Protein AF-0000000075098067 (afdb_homodimer)

Radius of gyration: 30.66 Å; Cα contacts (8 Å, |Δi|>4): 1032; chains: 2; bounding box: 46×87×62 Å

Structure (mmCIF, N/CA/C/O backbone):
data_AF-0000000075098067-model_v1
#
loop_
_entity.id
_entity.type
_entity.pdbx_description
1 polymer 'Uncharacterized protein LOC111356750'
#
loop_
_atom_site.group_PDB
_atom_site.id
_atom_site.type_symbol
_atom_site.label_atom_id
_atom_site.label_alt_id
_atom_site.label_comp_id
_atom_site.label_asym_id
_atom_site.label_entity_id
_atom_site.label_seq_id
_atom_site.pdbx_PDB_ins_code
_atom_site.Cartn_x
_atom_site.Cartn_y
_atom_site.Cartn_z
_atom_site.occupancy
_atom_site.B_iso_or_equiv
_atom_site.auth_seq_id
_atom_site.auth_comp_id
_atom_site.auth_asym_id
_atom_site.auth_atom_id
_atom_site.pdbx_PDB_model_num
ATOM 1 N N . MET A 1 1 ? 20.672 5.863 11.844 1 43.88 1 MET A N 1
ATOM 2 C CA . MET A 1 1 ? 19.891 5.105 10.867 1 43.88 1 MET A CA 1
ATOM 3 C C . MET A 1 1 ? 19.172 3.941 11.539 1 43.88 1 MET A C 1
ATOM 5 O O . MET A 1 1 ? 18.016 3.654 11.211 1 43.88 1 MET A O 1
ATOM 9 N N . SER A 1 2 ? 19.844 3.439 12.727 1 62 2 SER A N 1
ATOM 10 C CA . SER A 1 2 ? 19.422 2.24 13.445 1 62 2 SER A CA 1
ATOM 11 C C . SER A 1 2 ? 18.234 2.531 14.359 1 62 2 SER A C 1
ATOM 13 O O . SER A 1 2 ? 17.281 1.765 14.398 1 62 2 SER A O 1
ATOM 15 N N . GLU A 1 3 ? 18.297 3.814 14.914 1 66.5 3 GLU A N 1
ATOM 16 C CA . GLU A 1 3 ? 17.25 4.094 15.891 1 66.5 3 GLU A CA 1
ATOM 17 C C . GLU A 1 3 ? 15.914 4.371 15.203 1 66.5 3 GLU A C 1
ATOM 19 O O . GLU A 1 3 ? 14.875 3.869 15.641 1 66.5 3 GLU A O 1
ATOM 24 N N . GLU A 1 4 ? 16.016 5.086 14.094 1 70.69 4 GLU A N 1
ATOM 25 C CA . GLU A 1 4 ? 14.812 5.414 13.336 1 70.69 4 GLU A CA 1
ATOM 26 C C . GLU A 1 4 ? 14.164 4.16 12.758 1 70.69 4 GLU A C 1
ATOM 28 O O . GLU A 1 4 ? 12.938 4.055 12.711 1 70.69 4 GLU A O 1
ATOM 33 N N . ASN A 1 5 ? 15.062 3.328 12.578 1 79.56 5 ASN A N 1
ATOM 34 C CA . ASN A 1 5 ? 14.562 2.09 11.984 1 79.56 5 ASN A CA 1
ATOM 35 C C . ASN A 1 5 ? 13.766 1.27 13 1 79.56 5 ASN A C 1
ATOM 37 O O . ASN A 1 5 ? 12.68 0.771 12.688 1 79.56 5 ASN A O 1
ATOM 41 N N . VAL A 1 6 ? 14.266 1.31 14.234 1 88 6 VAL A N 1
ATOM 42 C CA . VAL A 1 6 ? 13.617 0.517 15.266 1 88 6 VAL A CA 1
ATOM 43 C C . VAL A 1 6 ? 12.266 1.142 15.625 1 88 6 VAL A C 1
ATOM 45 O O . VAL A 1 6 ? 11.281 0.431 15.82 1 88 6 VAL A O 1
ATOM 48 N N . VAL A 1 7 ? 12.25 2.504 15.68 1 89.44 7 VAL A N 1
ATOM 49 C CA . VAL A 1 7 ? 11.023 3.217 16.031 1 89.44 7 VAL A CA 1
ATOM 50 C C . VAL A 1 7 ? 9.953 2.957 14.977 1 89.44 7 VAL A C 1
ATOM 52 O O . VAL A 1 7 ? 8.797 2.705 15.305 1 89.44 7 VAL A O 1
ATOM 55 N N . ASN A 1 8 ? 10.391 2.93 13.805 1 88.56 8 ASN A N 1
ATOM 56 C CA . ASN A 1 8 ? 9.461 2.678 12.711 1 88.56 8 ASN A CA 1
ATOM 57 C C . ASN A 1 8 ? 8.914 1.252 12.75 1 88.56 8 ASN A C 1
ATOM 59 O O . ASN A 1 8 ? 7.73 1.027 12.516 1 88.56 8 ASN A O 1
ATOM 63 N N . VAL A 1 9 ? 9.789 0.306 13.016 1 91.62 9 VAL A N 1
ATOM 64 C CA . VAL A 1 9 ? 9.359 -1.087 13.109 1 91.62 9 VAL A CA 1
ATOM 65 C C . VAL A 1 9 ? 8.375 -1.249 14.266 1 91.62 9 VAL A C 1
ATOM 67 O O . VAL A 1 9 ? 7.344 -1.907 14.117 1 91.62 9 VAL A O 1
ATOM 70 N N . LYS A 1 10 ? 8.68 -0.577 15.414 1 91.88 10 LYS A N 1
ATOM 71 C CA . LYS A 1 10 ? 7.789 -0.642 16.578 1 91.88 10 LYS A CA 1
ATOM 72 C C . LYS A 1 10 ? 6.422 -0.047 16.25 1 91.88 10 LYS A C 1
ATOM 74 O O . LYS A 1 10 ? 5.391 -0.603 16.641 1 91.88 10 LYS A O 1
ATOM 79 N N . HIS A 1 11 ? 6.453 1.048 15.531 1 92.69 11 HIS A N 1
ATOM 80 C CA . HIS A 1 11 ? 5.191 1.679 15.148 1 92.69 11 HIS A CA 1
ATOM 81 C C . HIS A 1 11 ? 4.348 0.745 14.289 1 92.69 11 HIS A C 1
ATOM 83 O O . HIS A 1 11 ? 3.146 0.594 14.523 1 92.69 11 HIS A O 1
ATOM 89 N N . ARG A 1 12 ? 4.953 0.107 13.305 1 91.25 12 ARG A N 1
ATOM 90 C CA . ARG A 1 12 ? 4.234 -0.803 12.422 1 91.25 12 ARG A CA 1
ATOM 91 C C . ARG A 1 12 ? 3.695 -2.004 13.188 1 91.25 12 ARG A C 1
ATOM 93 O O . ARG A 1 12 ? 2.596 -2.486 12.906 1 91.25 12 ARG A O 1
ATOM 100 N N . MET A 1 13 ? 4.457 -2.465 14.156 1 92.69 13 MET A N 1
ATOM 101 C CA . MET A 1 13 ? 4 -3.566 15 1 92.69 13 MET A CA 1
ATOM 102 C C . MET A 1 13 ? 2.799 -3.148 15.844 1 92.69 13 MET A C 1
ATOM 104 O O . MET A 1 13 ? 1.838 -3.906 15.984 1 92.69 13 MET A O 1
ATOM 108 N N . LEU A 1 14 ? 2.857 -1.912 16.391 1 93.94 14 LEU A N 1
ATOM 109 C CA . LEU A 1 14 ? 1.744 -1.411 17.188 1 93.94 14 LEU A CA 1
ATOM 110 C C . LEU A 1 14 ? 0.468 -1.334 16.359 1 93.94 14 LEU A C 1
ATOM 112 O O . LEU A 1 14 ? -0.61 -1.697 16.844 1 93.94 14 LEU A O 1
ATOM 116 N N . GLN A 1 15 ? 0.653 -0.886 15.133 1 92 15 GLN A N 1
ATOM 117 C CA . GLN A 1 15 ? -0.496 -0.809 14.242 1 92 15 GLN A CA 1
ATOM 118 C C . GLN A 1 15 ? -1.101 -2.189 14 1 92 15 GLN A C 1
ATOM 120 O O . GLN A 1 15 ? -2.324 -2.346 14 1 92 15 GLN A O 1
ATOM 125 N N . LEU A 1 16 ? -0.257 -3.172 13.781 1 90.62 16 LEU A N 1
ATOM 126 C CA . LEU A 1 16 ? -0.707 -4.539 13.547 1 90.62 16 LEU A CA 1
ATOM 127 C C . LEU A 1 16 ? -1.442 -5.086 14.766 1 90.62 16 LEU A C 1
ATOM 129 O O . LEU A 1 16 ? -2.455 -5.777 14.625 1 90.62 16 LEU A O 1
ATOM 133 N N . LEU A 1 17 ? -0.981 -4.742 15.961 1 92.56 17 LEU A N 1
ATOM 134 C CA . LEU A 1 17 ? -1.473 -5.332 17.203 1 92.56 17 LEU A CA 1
ATOM 135 C C . LEU A 1 17 ? -2.695 -4.574 17.719 1 92.56 17 LEU A C 1
ATOM 137 O O . LEU A 1 17 ? -3.418 -5.07 18.578 1 92.56 17 LEU A O 1
ATOM 141 N N . SER A 1 18 ? -2.893 -3.369 17.219 1 91.31 18 SER A N 1
ATOM 142 C CA . SER A 1 18 ? -3.949 -2.496 17.719 1 91.31 18 SER A CA 1
ATOM 143 C C . SER A 1 18 ? -5.32 -3.141 17.562 1 91.31 18 SER A C 1
ATOM 145 O O . SER A 1 18 ? -6.242 -2.85 18.328 1 91.31 18 SER A O 1
ATOM 147 N N . ASP A 1 19 ? -5.488 -4.027 16.609 1 87.81 19 ASP A N 1
ATOM 148 C CA . ASP A 1 19 ? -6.793 -4.625 16.328 1 87.81 19 ASP A CA 1
ATOM 149 C C . ASP A 1 19 ? -6.832 -6.086 16.781 1 87.81 19 ASP A C 1
ATOM 151 O O . ASP A 1 19 ? -7.773 -6.812 16.453 1 87.81 19 ASP A O 1
ATOM 155 N N . VAL A 1 20 ? -5.875 -6.523 17.453 1 91.31 20 VAL A N 1
ATOM 156 C CA . VAL A 1 20 ? -5.797 -7.906 17.922 1 91.31 20 VAL A CA 1
ATOM 157 C C . VAL A 1 20 ? -6.449 -8.039 19.297 1 91.31 20 VAL A C 1
ATOM 159 O O . VAL A 1 20 ? -6.238 -7.195 20.172 1 91.31 20 VAL A O 1
ATOM 162 N N . ASP A 1 21 ? -7.316 -8.969 19.453 1 92 21 ASP A N 1
ATOM 163 C CA . ASP A 1 21 ? -7.969 -9.156 20.75 1 92 21 ASP A CA 1
ATOM 164 C C . ASP A 1 21 ? -6.988 -9.703 21.781 1 92 21 ASP A C 1
ATOM 166 O O . ASP A 1 21 ? -5.867 -10.086 21.438 1 92 21 ASP A O 1
ATOM 170 N N . GLU A 1 22 ? -7.402 -9.688 23.062 1 91.56 22 GLU A N 1
ATOM 171 C CA . GLU A 1 22 ? -6.52 -10 24.172 1 91.56 22 GLU A CA 1
ATOM 172 C C . GLU A 1 22 ? -6.035 -11.445 24.109 1 91.56 22 GLU A C 1
ATOM 174 O O . GLU A 1 22 ? -4.875 -11.734 24.406 1 91.56 22 GLU A O 1
ATOM 179 N N . ALA A 1 23 ? -6.891 -12.383 23.672 1 91.94 23 ALA A N 1
ATOM 180 C CA . ALA A 1 23 ? -6.504 -13.789 23.594 1 91.94 23 ALA A CA 1
ATOM 181 C C . ALA A 1 23 ? -5.41 -14 22.547 1 91.94 23 ALA A C 1
ATOM 183 O O . ALA A 1 23 ? -4.414 -14.68 22.812 1 91.94 23 ALA A O 1
ATOM 184 N N . ASP A 1 24 ? -5.629 -13.398 21.406 1 92 24 ASP A N 1
ATOM 185 C CA . ASP A 1 24 ? -4.648 -13.492 20.328 1 92 24 ASP A CA 1
ATOM 186 C C . ASP A 1 24 ? -3.35 -12.781 20.703 1 92 24 ASP A C 1
ATOM 188 O O . ASP A 1 24 ? -2.262 -13.219 20.344 1 92 24 ASP A O 1
ATOM 192 N N . MET A 1 25 ? -3.48 -11.695 21.484 1 91.94 25 MET A N 1
ATOM 193 C CA . MET A 1 25 ? -2.312 -10.945 21.938 1 91.94 25 MET A CA 1
ATOM 194 C C . MET A 1 25 ? -1.428 -11.805 22.828 1 91.94 25 MET A C 1
ATOM 196 O O . MET A 1 25 ? -0.201 -11.766 22.719 1 91.94 25 MET A O 1
ATOM 200 N N . GLU A 1 26 ? -2.039 -12.516 23.688 1 92.31 26 GLU A N 1
ATOM 201 C CA . GLU A 1 26 ? -1.295 -13.398 24.578 1 92.31 26 GLU A CA 1
ATOM 202 C C . GLU A 1 26 ? -0.541 -14.469 23.797 1 92.31 26 GLU A C 1
ATOM 204 O O . GLU A 1 26 ? 0.597 -14.805 24.125 1 92.31 26 GLU A O 1
ATOM 209 N N . THR A 1 27 ? -1.225 -14.969 22.781 1 92.88 27 THR A N 1
ATOM 210 C CA . THR A 1 27 ? -0.6 -15.984 21.938 1 92.88 27 THR A CA 1
ATOM 211 C C . THR A 1 27 ? 0.637 -15.414 21.25 1 92.88 27 THR A C 1
ATOM 213 O O . THR A 1 27 ? 1.677 -16.078 21.188 1 92.88 27 THR A O 1
ATOM 216 N N . ILE A 1 28 ? 0.547 -14.18 20.75 1 92.62 28 ILE A N 1
ATOM 217 C CA . ILE A 1 28 ? 1.642 -13.523 20.047 1 92.62 28 ILE A CA 1
ATOM 218 C C . ILE A 1 28 ? 2.77 -13.211 21.031 1 92.62 28 ILE A C 1
ATOM 220 O O . ILE A 1 28 ? 3.947 -13.391 20.703 1 92.62 28 ILE A O 1
ATOM 224 N N . GLU A 1 29 ? 2.416 -12.789 22.234 1 92.62 29 GLU A N 1
ATOM 225 C CA . GLU A 1 29 ? 3.41 -12.516 23.266 1 92.62 29 GLU A CA 1
ATOM 226 C C . GLU A 1 29 ? 4.223 -13.766 23.609 1 92.62 29 GLU A C 1
ATOM 228 O O . GLU A 1 29 ? 5.449 -13.703 23.719 1 92.62 29 GLU A O 1
ATOM 233 N N . GLN A 1 30 ? 3.518 -14.836 23.75 1 93.75 30 GLN A N 1
ATOM 234 C CA . GLN A 1 30 ? 4.191 -16.094 24.062 1 93.75 30 GLN A CA 1
ATOM 235 C C . GLN A 1 30 ? 5.098 -16.531 22.922 1 93.75 30 GLN A C 1
ATOM 237 O O . GLN A 1 30 ? 6.211 -17.016 23.141 1 93.75 30 GLN A O 1
ATOM 242 N N . TRP A 1 31 ? 4.57 -16.344 21.688 1 94.44 31 TRP A N 1
ATOM 243 C CA . TRP A 1 31 ? 5.309 -16.688 20.484 1 94.44 31 TRP A CA 1
ATOM 244 C C . TRP A 1 31 ? 6.637 -15.938 20.422 1 94.44 31 TRP A C 1
ATOM 246 O O . TRP A 1 31 ? 7.656 -16.5 20.016 1 94.44 31 TRP A O 1
ATOM 256 N N . ILE A 1 32 ? 6.758 -14.688 20.938 1 93.62 32 ILE A N 1
ATOM 257 C CA . ILE A 1 32 ? 7.961 -13.859 20.906 1 93.62 32 ILE A CA 1
ATOM 258 C C . ILE A 1 32 ? 8.805 -14.141 22.141 1 93.62 32 ILE A C 1
ATOM 260 O O . ILE A 1 32 ? 10.023 -14.336 22.047 1 93.62 32 ILE A O 1
ATOM 264 N N . CYS A 1 33 ? 8.203 -14.242 23.312 1 93.12 33 CYS A N 1
ATOM 265 C CA . CYS A 1 33 ? 8.906 -14.367 24.594 1 93.12 33 CYS A CA 1
ATOM 266 C C . CYS A 1 33 ? 9.617 -15.719 24.688 1 93.12 33 CYS A C 1
ATOM 268 O O . CYS A 1 33 ? 10.695 -15.812 25.266 1 93.12 33 CYS A O 1
ATOM 270 N N . ASN A 1 34 ? 9.008 -16.734 24.062 1 92.81 34 ASN A N 1
ATOM 271 C CA . ASN A 1 34 ? 9.648 -18.047 24.078 1 92.81 34 ASN A CA 1
ATOM 272 C C . ASN A 1 34 ? 10.617 -18.219 22.922 1 92.81 34 ASN A C 1
ATOM 274 O O . ASN A 1 34 ? 11.164 -19.312 22.719 1 92.81 34 ASN A O 1
ATOM 278 N N . ARG A 1 35 ? 10.727 -17.234 22.078 1 90.62 35 ARG A N 1
ATOM 279 C CA . ARG A 1 35 ? 11.664 -17.141 20.953 1 90.62 35 ARG A CA 1
ATOM 280 C C . ARG A 1 35 ? 11.289 -18.125 19.844 1 90.62 35 ARG A C 1
ATOM 282 O O . ARG A 1 35 ? 12.125 -18.484 19.016 1 90.62 35 ARG A O 1
ATOM 289 N N . SER A 1 36 ? 10.086 -18.594 19.875 1 92 36 SER A N 1
ATOM 290 C CA . SER A 1 36 ? 9.578 -19.422 18.797 1 92 36 SER A CA 1
ATOM 291 C C . SER A 1 36 ? 9.602 -18.672 17.469 1 92 36 SER A C 1
ATOM 293 O O . SER A 1 36 ? 9.781 -19.266 16.406 1 92 36 SER A O 1
ATOM 295 N N . TYR A 1 37 ? 9.438 -17.312 17.531 1 93.69 37 TYR A N 1
ATOM 296 C CA . TYR A 1 37 ? 9.406 -16.484 16.328 1 93.69 37 TYR A CA 1
ATOM 297 C C . TYR A 1 37 ? 10.75 -16.547 15.594 1 93.69 37 TYR A C 1
ATOM 299 O O . TYR A 1 37 ? 10.805 -16.375 14.375 1 93.69 37 TYR A O 1
ATOM 307 N N . ARG A 1 38 ? 11.797 -16.797 16.359 1 94 38 ARG A N 1
ATOM 308 C CA . ARG A 1 38 ? 13.125 -16.859 15.75 1 94 38 ARG A CA 1
ATOM 309 C C . ARG A 1 38 ? 13.227 -18.031 14.797 1 94 38 ARG A C 1
ATOM 311 O O . ARG A 1 38 ? 13.844 -17.922 13.734 1 94 38 ARG A O 1
ATOM 318 N N . LYS A 1 39 ? 12.695 -19.172 15.227 1 94.12 39 LYS A N 1
ATOM 319 C CA . LYS A 1 39 ? 12.664 -20.344 14.352 1 94.12 39 LYS A CA 1
ATOM 320 C C . LYS A 1 39 ? 11.875 -20.047 13.078 1 94.12 39 LYS A C 1
ATOM 322 O O . LYS A 1 39 ? 12.305 -20.422 11.977 1 94.12 39 LYS A O 1
ATOM 327 N N . ASP A 1 40 ? 10.727 -19.438 13.281 1 94 40 ASP A N 1
ATOM 328 C CA . ASP A 1 40 ? 9.898 -19.078 12.133 1 94 40 ASP A CA 1
ATOM 329 C C . ASP A 1 40 ? 10.617 -18.094 11.211 1 94 40 ASP A C 1
ATOM 331 O O . ASP A 1 40 ? 10.484 -18.172 9.992 1 94 40 ASP A O 1
ATOM 335 N N . LEU A 1 41 ? 11.336 -17.188 11.812 1 94.56 41 LEU A N 1
ATOM 336 C CA . LEU A 1 41 ? 12.102 -16.219 11.039 1 94.56 41 LEU A CA 1
ATOM 337 C C . LEU A 1 41 ? 13.172 -16.906 10.203 1 94.56 41 LEU A C 1
ATOM 339 O O . LEU A 1 41 ? 13.406 -16.531 9.055 1 94.56 41 LEU A O 1
ATOM 343 N N . GLU A 1 42 ? 13.836 -17.891 10.766 1 94.38 42 GLU A N 1
ATOM 344 C CA . GLU A 1 42 ? 14.82 -18.672 10.031 1 94.38 42 GLU A CA 1
ATOM 345 C C . GLU A 1 42 ? 14.18 -19.406 8.859 1 94.38 42 GLU A C 1
ATOM 347 O O . GLU A 1 42 ? 14.758 -19.469 7.77 1 94.38 42 GLU A O 1
ATOM 352 N N . ARG A 1 43 ? 13.039 -19.953 9.141 1 93.75 43 ARG A N 1
ATOM 353 C CA . ARG A 1 43 ? 12.312 -20.641 8.086 1 93.75 43 ARG A CA 1
ATOM 354 C C . ARG A 1 43 ? 11.906 -19.688 6.973 1 93.75 43 ARG A C 1
ATOM 356 O O . ARG A 1 43 ? 11.953 -20.031 5.793 1 93.75 43 ARG A O 1
ATOM 363 N N . LEU A 1 44 ? 11.477 -18.531 7.324 1 94.56 44 LEU A N 1
ATOM 364 C CA . LEU A 1 44 ? 11.125 -17.516 6.34 1 94.56 44 LEU A CA 1
ATOM 365 C C . LEU A 1 44 ? 12.328 -17.125 5.496 1 94.56 44 LEU A C 1
ATOM 367 O O . LEU A 1 44 ? 12.219 -16.984 4.277 1 94.56 44 LEU A O 1
ATOM 371 N N . LYS A 1 45 ? 13.469 -16.922 6.102 1 92 45 LYS A N 1
ATOM 372 C CA . LYS A 1 45 ? 14.695 -16.594 5.383 1 92 45 LYS A CA 1
ATOM 373 C C . LYS A 1 45 ? 15.094 -17.719 4.426 1 92 45 LYS A C 1
ATOM 375 O O . LYS A 1 45 ? 15.555 -17.453 3.312 1 92 45 LYS A O 1
ATOM 380 N N . ALA A 1 46 ? 14.938 -18.969 4.863 1 92.5 46 ALA A N 1
ATOM 381 C CA . ALA A 1 46 ? 15.211 -20.109 4.004 1 92.5 46 ALA A CA 1
ATOM 382 C C . ALA A 1 46 ? 14.289 -20.109 2.787 1 92.5 46 ALA A C 1
ATOM 384 O O . ALA A 1 46 ? 14.734 -20.406 1.671 1 92.5 46 ALA A O 1
ATOM 385 N N . LEU A 1 47 ? 13.055 -19.828 3.049 1 93.5 47 LEU A N 1
ATOM 386 C CA . LEU A 1 47 ? 12.086 -19.75 1.96 1 93.5 47 LEU A CA 1
ATOM 387 C C . LEU A 1 47 ? 12.484 -18.672 0.962 1 93.5 47 LEU A C 1
ATOM 389 O O . LEU A 1 47 ? 12.406 -18.875 -0.251 1 93.5 47 LEU A O 1
ATOM 393 N N . LYS A 1 48 ? 12.836 -17.516 1.427 1 90.81 48 LYS A N 1
ATOM 394 C CA . LYS A 1 48 ? 13.273 -16.422 0.572 1 90.81 48 LYS A CA 1
ATOM 395 C C . LYS A 1 48 ? 14.508 -16.812 -0.236 1 90.81 48 LYS A C 1
ATOM 397 O O . LYS A 1 48 ? 14.633 -16.438 -1.401 1 90.81 48 LYS A O 1
ATOM 402 N N . SER A 1 49 ? 15.398 -17.531 0.422 1 91.81 49 SER A N 1
ATOM 403 C CA . SER A 1 49 ? 16.594 -18.016 -0.267 1 91.81 49 SER A CA 1
ATOM 404 C C . SER A 1 49 ? 16.234 -18.969 -1.403 1 91.81 49 SER A C 1
ATOM 406 O O . SER A 1 49 ? 16.844 -18.922 -2.475 1 91.81 49 SER A O 1
ATOM 408 N N . SER A 1 50 ? 15.328 -19.844 -1.158 1 92.25 50 SER A N 1
ATOM 409 C CA . SER A 1 50 ? 14.891 -20.781 -2.191 1 92.25 50 SER A CA 1
ATOM 410 C C . SER A 1 50 ? 14.25 -20.047 -3.363 1 92.25 50 SER A C 1
ATOM 412 O O . SER A 1 50 ? 14.328 -20.5 -4.508 1 92.25 50 SER A O 1
ATOM 414 N N . GLN A 1 51 ? 13.602 -18.953 -3.045 1 93.12 51 GLN A N 1
ATOM 415 C CA . GLN A 1 51 ? 13 -18.141 -4.09 1 93.12 51 GLN A CA 1
ATOM 416 C C . GLN A 1 51 ? 14.062 -17.547 -5.012 1 93.12 51 GLN A C 1
ATOM 418 O O . GLN A 1 51 ? 13.844 -17.406 -6.215 1 93.12 51 GLN A O 1
ATOM 423 N N . LYS A 1 52 ? 15.227 -17.234 -4.43 1 93.81 52 LYS A N 1
ATOM 424 C CA . LYS A 1 52 ? 16.312 -16.656 -5.211 1 93.81 52 LYS A CA 1
ATOM 425 C C . LYS A 1 52 ? 16.75 -17.578 -6.336 1 93.81 52 LYS A C 1
ATOM 427 O O . LYS A 1 52 ? 17.078 -17.125 -7.434 1 93.81 52 LYS A O 1
ATOM 432 N N . THR A 1 53 ? 16.719 -18.844 -6.07 1 94.25 53 THR A N 1
ATOM 433 C CA . THR A 1 53 ? 17.078 -19.828 -7.09 1 94.25 53 THR A CA 1
ATOM 434 C C . THR A 1 53 ? 16.094 -19.781 -8.25 1 94.25 53 THR A C 1
ATOM 436 O O . THR A 1 53 ? 16.5 -19.781 -9.414 1 94.25 53 THR A O 1
ATOM 439 N N . LEU A 1 54 ? 14.828 -19.719 -7.977 1 96.31 54 LEU A N 1
ATOM 440 C CA . LEU A 1 54 ? 13.805 -19.641 -9.008 1 96.31 54 LEU A CA 1
ATOM 441 C C . LEU A 1 54 ? 13.906 -18.328 -9.781 1 96.31 54 LEU A C 1
ATOM 443 O O . LEU A 1 54 ? 13.727 -18.312 -11.008 1 96.31 54 LEU A O 1
ATOM 447 N N . VAL A 1 55 ? 14.203 -17.297 -9.023 1 95.5 55 VAL A N 1
ATOM 448 C CA . VAL A 1 55 ? 14.352 -15.984 -9.648 1 95.5 55 VAL A CA 1
ATOM 449 C C . VAL A 1 55 ? 15.523 -16.016 -10.633 1 95.5 55 VAL A C 1
ATOM 451 O O . VAL A 1 55 ? 15.445 -15.414 -11.711 1 95.5 55 VAL A O 1
ATOM 454 N N . LYS A 1 56 ? 16.609 -16.688 -10.258 1 96.31 56 LYS A N 1
ATOM 455 C CA . LYS A 1 56 ? 17.734 -16.844 -11.156 1 96.31 56 LYS A CA 1
ATOM 456 C C . LYS A 1 56 ? 17.328 -17.547 -12.453 1 96.31 56 LYS A C 1
ATOM 458 O O . LYS A 1 56 ? 17.766 -17.156 -13.539 1 96.31 56 LYS A O 1
ATOM 463 N N . ILE A 1 57 ? 16.547 -18.516 -12.359 1 96.94 57 ILE A N 1
ATOM 464 C CA . ILE A 1 57 ? 16.047 -19.234 -13.523 1 96.94 57 ILE A CA 1
ATOM 465 C C . ILE A 1 57 ? 15.156 -18.312 -14.352 1 96.94 57 ILE A C 1
ATOM 467 O O . ILE A 1 57 ? 15.289 -18.25 -15.578 1 96.94 57 ILE A O 1
ATOM 471 N N . GLY A 1 58 ? 14.281 -17.594 -13.641 1 96.56 58 GLY A N 1
ATOM 472 C CA . GLY A 1 58 ? 13.461 -16.609 -14.336 1 96.56 58 GLY A CA 1
ATOM 473 C C . GLY A 1 58 ? 14.273 -15.602 -15.133 1 96.56 58 GLY A C 1
ATOM 474 O O . GLY A 1 58 ? 13.93 -15.281 -16.266 1 96.56 58 GLY A O 1
ATOM 475 N N . ASN A 1 59 ? 15.359 -15.156 -14.547 1 95.75 59 ASN A N 1
ATOM 476 C CA . ASN A 1 59 ? 16.234 -14.195 -15.219 1 95.75 59 ASN A CA 1
ATOM 477 C C . ASN A 1 59 ? 16.859 -14.797 -16.469 1 95.75 59 ASN A C 1
ATOM 479 O O . ASN A 1 59 ? 17.062 -14.094 -17.469 1 95.75 59 ASN A O 1
ATOM 483 N N . SER A 1 60 ? 17.188 -16.047 -16.406 1 97 60 SER A N 1
ATOM 484 C CA . SER A 1 60 ? 17.703 -16.734 -17.594 1 97 60 SER A CA 1
ATOM 485 C C . SER A 1 60 ? 16.656 -16.812 -18.703 1 97 60 SER A C 1
ATOM 487 O O . SER A 1 60 ? 16.984 -16.656 -19.875 1 97 60 SER A O 1
ATOM 489 N N . ILE A 1 61 ? 15.422 -17.031 -18.359 1 96.94 61 ILE A N 1
ATOM 490 C CA . ILE A 1 61 ? 14.328 -17.172 -19.312 1 96.94 61 ILE A CA 1
ATOM 491 C C . ILE A 1 61 ? 14.039 -15.82 -19.969 1 96.94 61 ILE A C 1
ATOM 493 O O . ILE A 1 61 ? 13.797 -15.75 -21.188 1 96.94 61 ILE A O 1
ATOM 497 N N . LYS A 1 62 ? 14.086 -14.766 -19.156 1 94.56 62 LYS A N 1
ATOM 498 C CA . LYS A 1 62 ? 13.812 -13.414 -19.656 1 94.56 62 LYS A CA 1
ATOM 499 C C . LYS A 1 62 ? 14.711 -13.07 -20.844 1 94.56 62 LYS A C 1
ATOM 501 O O . LYS A 1 62 ? 14.32 -12.289 -21.703 1 94.56 62 LYS A O 1
ATOM 506 N N . LYS A 1 63 ? 15.828 -13.734 -20.938 1 94.38 63 LYS A N 1
ATOM 507 C CA . LYS A 1 63 ? 16.812 -13.414 -21.969 1 94.38 63 LYS A CA 1
ATOM 508 C C . LYS A 1 63 ? 16.438 -14.07 -23.297 1 94.38 63 LYS A C 1
ATOM 510 O O . LYS A 1 63 ? 16.953 -13.688 -24.344 1 94.38 63 LYS A O 1
ATOM 515 N N . ILE A 1 64 ? 15.562 -15 -23.234 1 93.94 64 ILE A N 1
ATOM 516 C CA . ILE A 1 64 ? 15.406 -15.781 -24.453 1 93.94 64 ILE A CA 1
ATOM 517 C C . ILE A 1 64 ? 13.945 -15.781 -24.891 1 93.94 64 ILE A C 1
ATOM 519 O O . ILE A 1 64 ? 13.57 -16.469 -25.844 1 93.94 64 ILE A O 1
ATOM 523 N N . VAL A 1 65 ? 13.023 -15.188 -24.094 1 93.5 65 VAL A N 1
ATOM 524 C CA . VAL A 1 65 ? 11.617 -15.125 -24.484 1 93.5 65 VAL A CA 1
ATOM 525 C C . VAL A 1 65 ? 11.188 -13.664 -24.609 1 93.5 65 VAL A C 1
ATOM 527 O O . VAL A 1 65 ? 11.805 -12.773 -24.031 1 93.5 65 VAL A O 1
ATOM 530 N N . PRO A 1 66 ? 10.117 -13.398 -25.422 1 89.06 66 PRO A N 1
ATOM 531 C CA . PRO A 1 66 ? 9.586 -12.039 -25.469 1 89.06 66 PRO A CA 1
ATOM 532 C C . PRO A 1 66 ? 9.086 -11.547 -24.109 1 89.06 66 PRO A C 1
ATOM 534 O O . PRO A 1 66 ? 8.852 -12.359 -23.203 1 89.06 66 PRO A O 1
ATOM 537 N N . PHE A 1 67 ? 9.008 -10.312 -23.922 1 87.94 67 PHE A N 1
ATOM 538 C CA . PHE A 1 67 ? 8.594 -9.695 -22.656 1 87.94 67 PHE A CA 1
ATOM 539 C C . PHE A 1 67 ? 7.266 -10.281 -22.188 1 87.94 67 PHE A C 1
ATOM 541 O O . PHE A 1 67 ? 7.098 -10.578 -21.016 1 87.94 67 PHE A O 1
ATOM 548 N N . GLU A 1 68 ? 6.305 -10.453 -23.109 1 83.06 68 GLU A N 1
ATOM 549 C CA . GLU A 1 68 ? 4.969 -10.93 -22.766 1 83.06 68 GLU A CA 1
ATOM 550 C C . GLU A 1 68 ? 4.98 -12.414 -22.438 1 83.06 68 GLU A C 1
ATOM 552 O O . GLU A 1 68 ? 3.992 -12.953 -21.922 1 83.06 68 GLU A O 1
ATOM 557 N N . ALA A 1 69 ? 6.133 -13.008 -22.688 1 85.44 69 ALA A N 1
ATOM 558 C CA . ALA A 1 69 ? 6.297 -14.438 -22.469 1 85.44 69 ALA A CA 1
ATOM 559 C C . ALA A 1 69 ? 5.316 -15.25 -23.312 1 85.44 69 ALA A C 1
ATOM 561 O O . ALA A 1 69 ? 4.781 -16.266 -22.844 1 85.44 69 ALA A O 1
ATOM 562 N N . GLU A 1 70 ? 4.926 -14.688 -24.375 1 83.69 70 GLU A N 1
ATOM 563 C CA . GLU A 1 70 ? 4.121 -15.367 -25.375 1 83.69 70 GLU A CA 1
ATOM 564 C C . GLU A 1 70 ? 4.922 -15.594 -26.656 1 83.69 70 GLU A C 1
ATOM 566 O O . GLU A 1 70 ? 5.473 -14.648 -27.234 1 83.69 70 GLU A O 1
ATOM 571 N N . MET A 1 71 ? 4.941 -16.828 -26.953 1 87 71 MET A N 1
ATOM 572 C CA . MET A 1 71 ? 5.711 -17.172 -28.156 1 87 71 MET A CA 1
ATOM 573 C C . MET A 1 71 ? 4.961 -16.766 -29.422 1 87 71 MET A C 1
ATOM 575 O O . MET A 1 71 ? 3.729 -16.781 -29.453 1 87 71 MET A O 1
ATOM 579 N N . PRO A 1 72 ? 5.691 -16.469 -30.453 1 83.81 72 PRO A N 1
ATOM 580 C CA . PRO A 1 72 ? 5.059 -16.047 -31.703 1 83.81 72 PRO A CA 1
ATOM 581 C C . PRO A 1 72 ? 4.078 -17.094 -32.25 1 83.81 72 PRO A C 1
ATOM 583 O O . PRO A 1 72 ? 3.064 -16.734 -32.844 1 83.81 72 PRO A O 1
ATOM 586 N N . SER A 1 73 ? 4.348 -18.312 -31.906 1 86.25 73 SER A N 1
ATOM 587 C CA . SER A 1 73 ? 3.523 -19.375 -32.469 1 86.25 73 S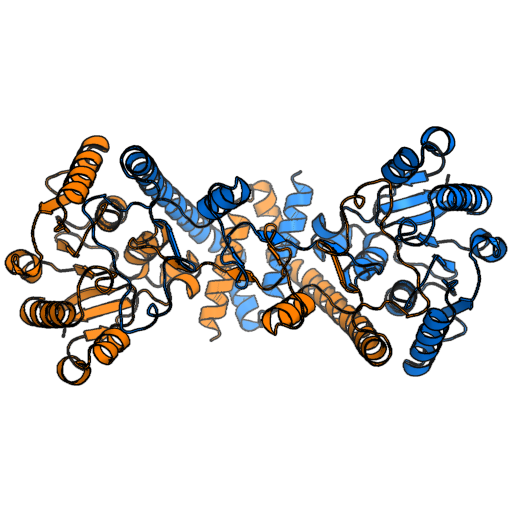ER A CA 1
ATOM 588 C C . SER A 1 73 ? 2.316 -19.656 -31.578 1 86.25 73 SER A C 1
ATOM 590 O O . SER A 1 73 ? 1.414 -20.406 -31.969 1 86.25 73 SER A O 1
ATOM 592 N N . GLU A 1 74 ? 2.336 -19.047 -30.406 1 84.19 74 GLU A N 1
ATOM 593 C CA . GLU A 1 74 ? 1.239 -19.297 -29.484 1 84.19 74 GLU A CA 1
ATOM 594 C C . GLU A 1 74 ? 0.003 -18.484 -29.844 1 84.19 74 GLU A C 1
ATOM 596 O O . GLU A 1 74 ? 0.115 -17.328 -30.266 1 84.19 74 GLU A O 1
ATOM 601 N N . ILE A 1 75 ? -1.102 -19.156 -29.781 1 79.56 75 ILE A N 1
ATOM 602 C CA . ILE A 1 75 ? -2.377 -18.469 -29.953 1 79.56 75 ILE A CA 1
ATOM 603 C C . ILE A 1 75 ? -3.127 -18.406 -28.625 1 79.56 75 ILE A C 1
ATOM 605 O O . ILE A 1 75 ? -3.602 -19.438 -28.141 1 79.56 75 ILE A O 1
ATOM 609 N N . ILE A 1 76 ? -3.133 -17.266 -28.016 1 81.81 76 ILE A N 1
ATOM 610 C CA . ILE A 1 76 ? -3.818 -17.078 -26.75 1 81.81 76 ILE A CA 1
ATOM 611 C C . ILE A 1 76 ? -5.062 -16.203 -26.969 1 81.81 76 ILE A C 1
ATOM 613 O O . ILE A 1 76 ? -4.98 -15.133 -27.562 1 81.81 76 ILE A O 1
ATOM 617 N N . LYS A 1 77 ? -6.211 -16.766 -26.578 1 80.56 77 LYS A N 1
ATOM 618 C CA . LYS A 1 77 ? -7.469 -16.031 -26.719 1 80.56 77 LYS A CA 1
ATOM 619 C C . LYS A 1 77 ? -8.211 -15.977 -25.375 1 80.56 7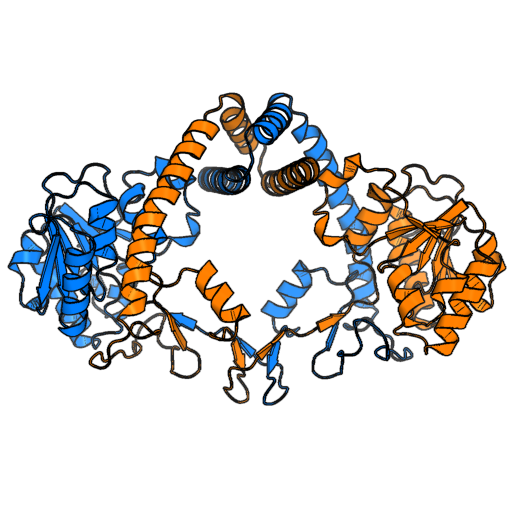7 LYS A C 1
ATOM 621 O O . LYS A 1 77 ? -8.219 -16.953 -24.625 1 80.56 77 LYS A O 1
ATOM 626 N N . PRO A 1 78 ? -8.781 -14.852 -25.094 1 77.81 78 PRO A N 1
ATOM 627 C CA . PRO A 1 78 ? -9.578 -14.797 -23.875 1 77.81 78 PRO A CA 1
ATOM 628 C C . PRO A 1 78 ? -10.734 -15.789 -23.875 1 77.81 78 PRO A C 1
ATOM 630 O O . PRO A 1 78 ? -11.336 -16.047 -24.922 1 77.81 78 PRO A O 1
ATOM 633 N N . PRO A 1 79 ? -10.938 -16.359 -22.734 1 77.56 79 PRO A N 1
ATOM 634 C CA . PRO A 1 79 ? -12.062 -17.297 -22.656 1 77.56 79 PRO A CA 1
ATOM 635 C C . PRO A 1 79 ? -13.414 -16.609 -22.891 1 77.56 79 PRO A C 1
ATOM 637 O O . PRO A 1 79 ? -13.547 -15.406 -22.656 1 77.56 79 PRO A O 1
ATOM 640 N N . THR A 1 80 ? -14.297 -17.359 -23.391 1 77.56 80 THR A N 1
ATOM 641 C CA . THR A 1 80 ? -15.625 -16.828 -23.672 1 77.56 80 THR A CA 1
ATOM 642 C C . THR A 1 80 ? -16.562 -17.094 -22.5 1 77.56 80 THR A C 1
ATOM 644 O O . THR A 1 80 ? -17.688 -16.594 -22.469 1 77.56 80 THR A O 1
ATOM 647 N N . VAL A 1 81 ? -16.047 -17.875 -21.578 1 74.12 81 VAL A N 1
ATOM 648 C CA . VAL A 1 81 ? -16.844 -18.156 -20.391 1 74.12 81 VAL A CA 1
ATOM 649 C C . VAL A 1 81 ? -16 -17.938 -19.141 1 74.12 81 VAL A C 1
ATOM 651 O O . VAL A 1 81 ? -14.766 -18.016 -19.188 1 74.12 81 VAL A O 1
ATOM 654 N N . GLY A 1 82 ? -16.734 -17.531 -18.109 1 71.5 82 GLY A N 1
ATOM 655 C CA . GLY A 1 82 ? -16.047 -17.453 -16.828 1 71.5 82 GLY A CA 1
ATOM 656 C C . GLY A 1 82 ? -15.664 -16.031 -16.438 1 71.5 82 GLY A C 1
ATOM 657 O O . GLY A 1 82 ? -16.281 -15.07 -16.906 1 71.5 82 GLY A O 1
ATOM 658 N N . ASN A 1 83 ? -14.578 -15.945 -15.516 1 67.88 83 ASN A N 1
ATOM 659 C CA . ASN A 1 83 ? -14.273 -14.688 -14.836 1 67.88 83 ASN A CA 1
ATOM 660 C C . ASN A 1 83 ? -13.391 -13.781 -15.695 1 67.88 83 ASN A C 1
ATOM 662 O O . ASN A 1 83 ? -13.172 -12.617 -15.352 1 67.88 83 ASN A O 1
ATOM 666 N N . GLN A 1 84 ? -12.93 -14.273 -16.875 1 71.69 84 GLN A N 1
ATOM 667 C CA . GLN A 1 84 ? -12.008 -13.461 -17.656 1 71.69 84 GLN A CA 1
ATOM 668 C C . GLN A 1 84 ? -12.578 -13.148 -19.047 1 71.69 84 GLN A C 1
ATOM 670 O O . GLN A 1 84 ? -11.828 -12.898 -19.984 1 71.69 84 GLN A O 1
ATOM 675 N N . VAL A 1 85 ? -13.852 -13.062 -19.109 1 74.19 85 VAL A N 1
ATOM 676 C CA . VAL A 1 85 ? -14.562 -12.797 -20.359 1 74.19 85 VAL A CA 1
ATOM 677 C C . VAL A 1 85 ? -14.414 -11.328 -20.734 1 74.19 85 VAL A C 1
ATOM 679 O O . VAL A 1 85 ? -14.492 -10.977 -21.922 1 74.19 85 VAL A O 1
ATOM 682 N N . ASP A 1 86 ? -14.172 -10.539 -19.781 1 78.75 86 ASP A N 1
ATOM 683 C CA . ASP A 1 86 ? -14.141 -9.094 -20 1 78.75 86 ASP A CA 1
ATOM 684 C C . ASP A 1 86 ? -12.766 -8.641 -20.469 1 78.75 86 ASP A C 1
ATOM 686 O O . ASP A 1 86 ? -12.57 -7.465 -20.797 1 78.75 86 ASP A O 1
ATOM 690 N N . CYS A 1 87 ? -11.875 -9.602 -20.562 1 82.25 87 CYS A N 1
ATOM 691 C CA . CYS A 1 87 ? -10.516 -9.258 -20.953 1 82.25 87 CYS A CA 1
ATOM 692 C C . CYS A 1 87 ? -10.43 -9.023 -22.453 1 82.25 87 CYS A C 1
ATOM 694 O O . CYS A 1 87 ? -11.047 -9.75 -23.234 1 82.25 87 CYS A O 1
ATOM 696 N N . ASN A 1 88 ? -9.875 -7.941 -22.875 1 83 88 ASN A N 1
ATOM 697 C CA . ASN A 1 88 ? -9.641 -7.621 -24.281 1 83 88 ASN A CA 1
ATOM 698 C C . ASN A 1 88 ? -8.305 -6.906 -24.469 1 83 88 ASN A C 1
ATOM 700 O O . ASN A 1 88 ? -7.539 -6.742 -23.516 1 83 88 ASN A O 1
ATOM 704 N N . GLU A 1 89 ? -7.988 -6.578 -25.688 1 82.31 89 GLU A N 1
ATOM 705 C CA . GLU A 1 89 ? -6.684 -6.02 -26.016 1 82.31 89 GLU A CA 1
ATOM 706 C C . GLU A 1 89 ? -6.48 -4.664 -25.344 1 82.31 89 GLU A C 1
ATOM 708 O O . GLU A 1 89 ? -5.348 -4.266 -25.062 1 82.31 89 GLU A O 1
ATOM 713 N N . ILE A 1 90 ? -7.527 -3.986 -25.031 1 85.88 90 ILE A N 1
ATOM 714 C CA . ILE A 1 90 ? -7.449 -2.629 -24.5 1 85.88 90 ILE A CA 1
ATOM 715 C C . ILE A 1 90 ? -7.234 -2.68 -23 1 85.88 90 ILE A C 1
ATOM 717 O O . ILE A 1 90 ? -6.371 -1.979 -22.453 1 85.88 90 ILE A O 1
ATOM 721 N N . ASN A 1 91 ? -7.891 -3.564 -22.328 1 88.81 91 ASN A N 1
ATOM 722 C CA . ASN A 1 91 ? -7.922 -3.502 -20.875 1 88.81 91 ASN A CA 1
ATOM 723 C C . ASN A 1 91 ? -7.039 -4.578 -20.25 1 88.81 91 ASN A C 1
ATOM 725 O O . ASN A 1 91 ? -7.039 -4.758 -19.031 1 88.81 91 ASN A O 1
ATOM 729 N N . THR A 1 92 ? -6.277 -5.297 -21.094 1 87.81 92 THR A N 1
ATOM 730 C CA . THR A 1 92 ? -5.539 -6.441 -20.562 1 87.81 92 THR A CA 1
ATOM 731 C C . THR A 1 92 ? -4.055 -6.32 -20.891 1 87.81 92 THR A C 1
ATOM 733 O O . THR A 1 92 ? -3.684 -5.848 -21.969 1 87.81 92 THR A O 1
ATOM 736 N N . CYS A 1 93 ? -3.256 -6.645 -19.953 1 88.12 93 CYS A N 1
ATOM 737 C CA . CYS A 1 93 ? -1.811 -6.742 -20.125 1 88.12 93 CYS A CA 1
ATOM 738 C C . CYS A 1 93 ? -1.302 -8.109 -19.688 1 88.12 93 CYS A C 1
ATOM 740 O O . CYS A 1 93 ? -1.628 -8.586 -18.594 1 88.12 93 CYS A O 1
ATOM 742 N N . HIS A 1 94 ? -0.588 -8.766 -20.531 1 86.81 94 HIS A N 1
ATOM 743 C CA . HIS A 1 94 ? -0.049 -10.086 -20.219 1 86.81 94 HIS A CA 1
ATOM 744 C C . HIS A 1 94 ? 1.371 -9.992 -19.672 1 86.81 94 HIS A C 1
ATOM 746 O O . HIS A 1 94 ? 2.264 -9.469 -20.344 1 86.81 94 HIS A O 1
ATOM 752 N N . VAL A 1 95 ? 1.574 -10.406 -18.469 1 90.88 95 VAL A N 1
ATOM 753 C CA . VAL A 1 95 ? 2.879 -10.438 -17.812 1 90.88 95 VAL A CA 1
ATOM 754 C C . VAL A 1 95 ? 3.059 -11.773 -17.078 1 90.88 95 VAL A C 1
ATOM 756 O O . VAL A 1 95 ? 2.223 -12.156 -16.266 1 90.88 95 VAL A O 1
ATOM 759 N N . ASP A 1 96 ? 4.117 -12.43 -17.406 1 92.69 96 ASP A N 1
ATOM 760 C CA . ASP A 1 96 ? 4.383 -13.719 -16.781 1 92.69 96 ASP A CA 1
ATOM 761 C C . ASP A 1 96 ? 4.824 -13.547 -15.328 1 92.69 96 ASP A C 1
ATOM 763 O O . ASP A 1 96 ? 5.887 -12.984 -15.062 1 92.69 96 ASP A O 1
ATOM 767 N N . GLU A 1 97 ? 4.098 -14.125 -14.477 1 92.88 97 GLU A N 1
ATOM 768 C CA . GLU A 1 97 ? 4.316 -13.891 -13.055 1 92.88 97 GLU A CA 1
ATOM 769 C C . GLU A 1 97 ? 5.551 -14.641 -12.555 1 92.88 97 GLU A C 1
ATOM 771 O O . GLU A 1 97 ? 6.082 -14.328 -11.492 1 92.88 97 GLU A O 1
ATOM 776 N N . PHE A 1 98 ? 5.949 -15.617 -13.266 1 95.12 98 PHE A N 1
ATOM 777 C CA . PHE A 1 98 ? 7.184 -16.297 -12.891 1 95.12 98 PHE A CA 1
ATOM 778 C C . PHE A 1 98 ? 8.391 -15.422 -13.203 1 95.12 98 PHE A C 1
ATOM 780 O O . PHE A 1 98 ? 9.383 -15.43 -12.461 1 95.12 98 PHE A O 1
ATOM 787 N N . LEU A 1 99 ? 8.227 -14.766 -14.297 1 95.5 99 LEU A N 1
ATOM 788 C CA . LEU A 1 99 ? 9.336 -13.953 -14.773 1 95.5 99 LEU A CA 1
ATOM 789 C C . LEU A 1 99 ? 9.367 -12.602 -14.062 1 95.5 99 LEU A C 1
ATOM 791 O O . LEU A 1 99 ? 10.445 -12.07 -13.781 1 95.5 99 LEU A O 1
ATOM 795 N N . TYR A 1 100 ? 8.211 -12.07 -13.828 1 94.56 100 TYR A N 1
ATOM 796 C CA . TYR A 1 100 ? 8.102 -10.75 -13.227 1 94.56 100 TYR A CA 1
ATOM 797 C C . TYR A 1 100 ? 7.145 -10.766 -12.031 1 94.56 100 TYR A C 1
ATOM 799 O O . TYR A 1 100 ? 5.93 -10.859 -12.211 1 94.56 100 TYR A O 1
ATOM 807 N N . ASP A 1 101 ? 7.723 -10.648 -10.844 1 91.19 101 ASP A N 1
ATOM 808 C CA . ASP A 1 101 ? 6.855 -10.602 -9.672 1 91.19 101 ASP A CA 1
ATOM 809 C C . ASP A 1 101 ? 6.273 -9.211 -9.477 1 91.19 101 ASP A C 1
ATOM 811 O O . ASP A 1 101 ? 6.535 -8.305 -10.266 1 91.19 101 ASP A O 1
ATOM 815 N N . ASP A 1 102 ? 5.492 -9.086 -8.469 1 88.44 102 ASP A N 1
ATOM 816 C CA . ASP A 1 102 ? 4.789 -7.824 -8.25 1 88.44 102 ASP A CA 1
ATOM 817 C C . ASP A 1 102 ? 5.773 -6.668 -8.109 1 88.44 102 ASP A C 1
ATOM 819 O O . ASP A 1 102 ? 5.52 -5.566 -8.602 1 88.44 102 ASP A O 1
ATOM 823 N N . ASN A 1 103 ? 6.805 -6.887 -7.426 1 90.06 103 ASN A N 1
ATOM 824 C CA . ASN A 1 103 ? 7.805 -5.844 -7.227 1 90.06 103 ASN A CA 1
ATOM 825 C C . ASN A 1 103 ? 8.469 -5.445 -8.539 1 90.06 103 ASN A C 1
ATOM 827 O O . ASN A 1 103 ? 8.664 -4.258 -8.805 1 90.06 103 ASN A O 1
ATOM 831 N N . GLU A 1 104 ? 8.789 -6.441 -9.305 1 91.44 104 GLU A N 1
ATOM 832 C CA . GLU A 1 104 ? 9.391 -6.164 -10.602 1 91.44 104 GLU A CA 1
ATOM 833 C C . GLU A 1 104 ? 8.422 -5.41 -11.508 1 91.44 104 GLU A C 1
ATOM 835 O O . GLU A 1 104 ? 8.828 -4.488 -12.227 1 91.44 104 GLU A O 1
ATOM 840 N N . VAL A 1 105 ? 7.203 -5.867 -11.469 1 92.69 105 VAL A N 1
ATOM 841 C CA . VAL A 1 105 ? 6.18 -5.195 -12.266 1 92.69 105 VAL A CA 1
ATOM 842 C C . VAL A 1 105 ? 6.074 -3.732 -11.852 1 92.69 105 VAL A C 1
ATOM 844 O O . VAL A 1 105 ? 6.027 -2.84 -12.703 1 92.69 105 VAL A O 1
ATOM 847 N N . GLU A 1 106 ? 6.062 -3.475 -10.531 1 91.88 106 GLU A N 1
ATOM 848 C CA . GLU A 1 106 ? 6.008 -2.105 -10.031 1 91.88 106 GLU A CA 1
ATOM 849 C C . GLU A 1 106 ? 7.199 -1.289 -10.516 1 91.88 106 GLU A C 1
ATOM 851 O O . GLU A 1 106 ? 7.051 -0.121 -10.883 1 91.88 106 GLU A O 1
ATOM 856 N N . LYS A 1 107 ? 8.344 -1.871 -10.523 1 91.44 107 LYS A N 1
ATOM 857 C CA . LYS A 1 107 ? 9.555 -1.205 -11.008 1 91.44 107 LYS A CA 1
ATOM 858 C C . LYS A 1 107 ? 9.43 -0.861 -12.492 1 91.44 107 LYS A C 1
ATOM 860 O O . LYS A 1 107 ? 9.812 0.23 -12.914 1 91.44 107 LYS A O 1
ATOM 865 N N . LEU A 1 108 ? 8.875 -1.834 -13.227 1 92.31 108 LEU A N 1
ATOM 866 C CA . LEU A 1 108 ? 8.703 -1.628 -14.656 1 92.31 108 LEU A CA 1
ATOM 867 C C . LEU A 1 108 ? 7.695 -0.519 -14.93 1 92.31 108 LEU A C 1
ATOM 869 O O . LEU A 1 108 ? 7.859 0.258 -15.875 1 92.31 108 LEU A O 1
ATOM 873 N N . ILE A 1 109 ? 6.688 -0.458 -14.117 1 91 109 ILE A N 1
ATOM 874 C CA . ILE A 1 109 ? 5.684 0.594 -14.242 1 91 109 ILE A CA 1
ATOM 875 C C . ILE A 1 109 ? 6.32 1.95 -13.945 1 91 109 ILE A C 1
ATOM 877 O O . ILE A 1 109 ? 6.121 2.912 -14.688 1 91 109 ILE A O 1
ATOM 881 N N . LYS A 1 110 ? 7.078 2.051 -12.844 1 89.56 110 LYS A N 1
ATOM 882 C CA . LYS A 1 110 ? 7.75 3.287 -12.453 1 89.56 110 LYS A CA 1
ATOM 883 C C . LYS A 1 110 ? 8.703 3.76 -13.555 1 89.56 110 LYS A C 1
ATOM 885 O O . LYS A 1 110 ? 8.836 4.961 -13.789 1 89.56 110 LYS A O 1
ATOM 890 N N . LYS A 1 111 ? 9.289 2.791 -14.344 1 91.38 111 LYS A N 1
ATOM 891 C CA . LYS A 1 111 ? 10.234 3.104 -15.414 1 91.38 111 LYS A CA 1
ATOM 892 C C . LYS A 1 111 ? 9.5 3.41 -16.719 1 91.38 111 LYS A C 1
ATOM 894 O O . LYS A 1 111 ? 10.125 3.768 -17.719 1 91.38 111 LYS A O 1
ATOM 899 N N . GLY A 1 112 ? 8.266 3.162 -16.75 1 87.94 112 GLY A N 1
ATOM 900 C CA . GLY A 1 112 ? 7.465 3.479 -17.922 1 87.94 112 GLY A CA 1
ATOM 901 C C . GLY A 1 112 ? 7.445 2.363 -18.953 1 87.94 112 GLY A C 1
ATOM 902 O O . GLY A 1 112 ? 6.949 2.547 -20.078 1 87.94 112 GLY A O 1
ATOM 903 N N . LYS A 1 113 ? 7.914 1.201 -18.594 1 89.62 113 LYS A N 1
ATOM 904 C CA . LYS A 1 113 ? 7.973 0.081 -19.531 1 89.62 113 LYS A CA 1
ATOM 905 C C . LYS A 1 113 ? 6.656 -0.69 -19.547 1 89.62 113 LYS A C 1
ATOM 907 O O . LYS A 1 113 ? 6.359 -1.4 -20.5 1 89.62 113 LYS A O 1
ATOM 912 N N . LEU A 1 114 ? 5.902 -0.627 -18.484 1 90.75 114 LEU A N 1
ATOM 913 C CA . LEU A 1 114 ? 4.566 -1.204 -18.359 1 90.75 114 LEU A CA 1
ATOM 914 C C . LEU A 1 114 ? 3.559 -0.15 -17.906 1 90.75 114 LEU A C 1
ATOM 916 O O . LEU A 1 114 ? 3.924 0.83 -17.266 1 90.75 114 LEU A O 1
ATOM 920 N N . LYS A 1 115 ? 2.43 -0.318 -18.328 1 92.06 115 LYS A N 1
ATOM 921 C CA . LYS A 1 115 ? 1.356 0.588 -17.938 1 92.06 115 LYS A CA 1
ATOM 922 C C . LYS A 1 115 ? 0.398 -0.092 -16.953 1 92.06 115 LYS A C 1
ATOM 924 O O . LYS A 1 115 ? 0.21 -1.309 -17.016 1 92.06 115 LYS A O 1
ATOM 929 N N . LYS A 1 116 ? -0.141 0.646 -16.062 1 92.81 116 LYS A N 1
ATOM 930 C CA . LYS A 1 116 ? -1.02 0.075 -15.047 1 92.81 116 LYS A CA 1
ATOM 931 C C . LYS A 1 116 ? -2.475 0.458 -15.297 1 92.81 116 LYS A C 1
ATOM 933 O O . LYS A 1 116 ? -3.391 -0.231 -14.844 1 92.81 116 LYS A O 1
ATOM 938 N N . TYR A 1 117 ? -2.646 1.516 -16.016 1 93.31 117 TYR A N 1
ATOM 939 C CA . TYR A 1 117 ? -3.988 2.062 -16.188 1 93.31 117 TYR A CA 1
ATOM 940 C C . TYR A 1 117 ? -4.27 2.363 -17.656 1 93.31 117 TYR A C 1
ATOM 942 O O . TYR A 1 117 ? -3.355 2.373 -18.484 1 93.31 117 TYR A O 1
ATOM 950 N N . TYR A 1 118 ? -5.547 2.439 -18.062 1 93.69 118 TYR A N 1
ATOM 951 C CA . TYR A 1 118 ? -5.961 2.928 -19.375 1 93.69 118 TYR A CA 1
ATOM 952 C C . TYR A 1 118 ? -7.156 3.865 -19.25 1 93.69 118 TYR A C 1
ATOM 954 O O . TYR A 1 118 ? -7.938 3.77 -18.312 1 93.69 118 TYR A O 1
ATOM 962 N N . CYS A 1 119 ? -7.199 4.84 -20.188 1 95.44 119 CYS A N 1
ATOM 963 C CA . CYS A 1 119 ? -8.297 5.805 -20.25 1 95.44 119 CYS A CA 1
ATOM 964 C C . CYS A 1 119 ? -9.531 5.188 -20.891 1 95.44 119 CYS A C 1
ATOM 966 O O . CYS A 1 119 ? -9.461 4.652 -22 1 95.44 119 CYS A O 1
ATOM 968 N N . THR A 1 120 ? -10.617 5.211 -20.203 1 92.94 120 THR A N 1
ATOM 969 C CA . THR A 1 120 ? -11.828 4.602 -20.734 1 92.94 120 THR A CA 1
ATOM 970 C C . THR A 1 120 ? -12.438 5.477 -21.828 1 92.94 120 THR A C 1
ATOM 972 O O . THR A 1 120 ? -13.297 5.023 -22.578 1 92.94 120 THR A O 1
ATOM 975 N N . ASN A 1 121 ? -11.977 6.746 -21.875 1 92.75 121 ASN A N 1
ATOM 976 C CA . ASN A 1 121 ? -12.469 7.668 -22.891 1 92.75 121 ASN A CA 1
ATOM 977 C C . ASN A 1 121 ? -11.727 7.484 -24.219 1 92.75 121 ASN A C 1
ATOM 979 O O . ASN A 1 121 ? -12.344 7.398 -25.281 1 92.75 121 ASN A O 1
ATOM 983 N N . CYS A 1 122 ? -10.43 7.344 -24.281 1 94.81 122 CYS A N 1
ATOM 984 C CA . CYS A 1 122 ? -9.672 7.289 -25.516 1 94.81 122 CYS A CA 1
ATOM 985 C C . CYS A 1 122 ? -8.914 5.969 -25.641 1 94.81 122 CYS A C 1
ATOM 987 O O . CYS A 1 122 ? -8.266 5.711 -26.656 1 94.81 122 CYS A O 1
ATOM 989 N N . ASN A 1 123 ? -8.867 5.145 -24.672 1 92.19 123 ASN A N 1
ATOM 990 C CA . ASN A 1 123 ? -8.281 3.811 -24.641 1 92.19 123 ASN A CA 1
ATOM 991 C C . ASN A 1 123 ? -6.758 3.869 -24.562 1 92.19 123 ASN A C 1
ATOM 993 O O . ASN A 1 123 ? -6.09 2.834 -24.609 1 92.19 123 ASN A O 1
ATOM 997 N N . HIS A 1 124 ? -6.246 5.137 -24.469 1 92.5 124 HIS A N 1
ATOM 998 C CA . HIS A 1 124 ? -4.805 5.277 -24.328 1 92.5 124 HIS A CA 1
ATOM 999 C C . HIS A 1 124 ? -4.348 4.863 -22.922 1 92.5 124 HIS A C 1
ATOM 1001 O O . HIS A 1 124 ? -5.133 4.898 -21.969 1 92.5 124 HIS A O 1
ATOM 1007 N N . ARG A 1 125 ? -3.064 4.48 -22.75 1 92.62 125 ARG A N 1
ATOM 1008 C CA . ARG A 1 125 ? -2.58 3.912 -21.5 1 92.62 125 ARG A CA 1
ATOM 1009 C C . ARG A 1 125 ? -1.604 4.859 -20.812 1 92.62 125 ARG A C 1
ATOM 1011 O O . ARG A 1 125 ? -1.009 4.508 -19.781 1 92.62 125 ARG A O 1
ATOM 1018 N N . ASP A 1 126 ? -1.522 6.027 -21.438 1 91.75 126 ASP A N 1
ATOM 1019 C CA . ASP A 1 126 ? -0.709 7.039 -20.766 1 91.75 126 ASP A CA 1
ATOM 1020 C C . ASP A 1 126 ? -1.523 7.801 -19.719 1 91.75 126 ASP A C 1
ATOM 1022 O O . ASP A 1 126 ? -2.273 8.719 -20.062 1 91.75 126 ASP A O 1
ATOM 1026 N N . VAL A 1 127 ? -1.383 7.383 -18.516 1 93.12 127 VAL A N 1
ATOM 1027 C CA . VAL A 1 127 ? -2.16 7.883 -17.391 1 93.12 127 VAL A CA 1
ATOM 1028 C C . VAL A 1 127 ? -1.22 8.383 -16.297 1 93.12 127 VAL A C 1
ATOM 1030 O O . VAL A 1 127 ? -0.138 7.824 -16.094 1 93.12 127 VAL A O 1
ATOM 1033 N N . GLN A 1 128 ? -1.514 9.523 -15.695 1 90.94 128 GLN A N 1
ATOM 1034 C CA . GLN A 1 128 ? -0.742 10.07 -14.586 1 90.94 128 GLN A CA 1
ATOM 1035 C C . GLN A 1 128 ? -1.625 10.297 -13.359 1 90.94 128 GLN A C 1
ATOM 1037 O O . GLN A 1 128 ? -2.836 10.492 -13.492 1 90.94 128 GLN A O 1
ATOM 1042 N N . GLU A 1 129 ? -0.96 10.086 -12.211 1 91.56 129 GLU A N 1
ATOM 1043 C CA . GLU A 1 129 ? -1.684 10.336 -10.969 1 91.56 129 GLU A CA 1
ATOM 1044 C C . GLU A 1 129 ? -2.016 11.82 -10.805 1 91.56 129 GLU A C 1
ATOM 1046 O O . GLU A 1 129 ? -1.192 12.68 -11.125 1 91.56 129 GLU A O 1
ATOM 1051 N N . LEU A 1 130 ? -3.23 12.047 -10.344 1 91.75 130 LEU A N 1
ATOM 1052 C CA . LEU A 1 130 ? -3.605 13.422 -10.008 1 91.75 130 LEU A CA 1
ATOM 1053 C C . LEU A 1 130 ? -2.836 13.914 -8.789 1 91.75 130 LEU A C 1
ATOM 1055 O O . LEU A 1 130 ? -2.48 13.117 -7.91 1 91.75 130 LEU A O 1
ATOM 1059 N N . ILE A 1 131 ? -2.57 15.227 -8.734 1 87.5 131 ILE A N 1
ATOM 1060 C CA . ILE A 1 131 ? -1.941 15.867 -7.586 1 87.5 131 ILE A CA 1
ATOM 1061 C C . ILE A 1 131 ? -3.014 16.344 -6.613 1 87.5 131 ILE A C 1
ATOM 1063 O O . ILE A 1 131 ? -3.771 17.266 -6.926 1 87.5 131 ILE A O 1
ATOM 1067 N N . TYR A 1 132 ? -3.08 15.625 -5.52 1 87.94 132 TYR A N 1
ATOM 1068 C CA . TYR A 1 132 ? -4.031 16.047 -4.496 1 87.94 132 TYR A CA 1
ATOM 1069 C C . TYR A 1 132 ? -3.424 17.109 -3.596 1 87.94 132 TYR A C 1
ATOM 1071 O O . TYR A 1 132 ? -2.342 16.922 -3.037 1 87.94 132 TYR A O 1
ATOM 1079 N N . ILE A 1 133 ? -4.051 18.172 -3.523 1 85.62 133 ILE A N 1
ATOM 1080 C CA . ILE A 1 133 ? -3.578 19.281 -2.705 1 85.62 133 ILE A CA 1
ATOM 1081 C C . ILE A 1 133 ? -4.586 19.578 -1.594 1 85.62 133 ILE A C 1
ATOM 1083 O O . ILE A 1 133 ? -5.797 19.562 -1.828 1 85.62 133 ILE A O 1
ATOM 1087 N N . SER A 1 134 ? -4.078 19.625 -0.473 1 88.75 134 SER A N 1
ATOM 1088 C CA . SER A 1 134 ? -4.875 20.062 0.67 1 88.75 134 SER A CA 1
ATOM 1089 C C . SER A 1 134 ? -4.355 21.391 1.23 1 88.75 134 SER A C 1
ATOM 1091 O O . SER A 1 134 ? -3.145 21.609 1.307 1 88.75 134 SER A O 1
ATOM 1093 N N . HIS A 1 135 ? -5.242 22.234 1.507 1 86 135 HIS A N 1
ATOM 1094 C CA . HIS A 1 135 ? -4.852 23.516 2.092 1 86 135 HIS A CA 1
ATOM 1095 C C . HIS A 1 135 ? -5.043 23.5 3.605 1 86 135 HIS A C 1
ATOM 1097 O O . HIS A 1 135 ? -4.988 24.562 4.246 1 86 135 HIS A O 1
ATOM 1103 N N . SER A 1 136 ? -5.336 22.344 4.125 1 90.25 136 SER A N 1
ATOM 1104 C CA . SER A 1 136 ? -5.48 22.172 5.566 1 90.25 136 SER A CA 1
ATOM 1105 C C . SER A 1 136 ? -4.594 21.047 6.078 1 90.25 136 SER A C 1
ATOM 1107 O O . SER A 1 136 ? -4.117 20.219 5.297 1 90.25 136 SER A O 1
ATOM 1109 N N . MET A 1 137 ? -4.359 21.109 7.312 1 91.88 137 MET A N 1
ATOM 1110 C CA . MET A 1 137 ? -3.646 20 7.957 1 91.88 137 MET A CA 1
ATOM 1111 C C . MET A 1 137 ? -4.598 18.859 8.273 1 91.88 137 MET A C 1
ATOM 1113 O O . MET A 1 137 ? -5.746 19.078 8.648 1 91.88 137 MET A O 1
ATOM 1117 N N . SER A 1 138 ? -4.094 17.656 8.109 1 93.94 138 SER A N 1
ATOM 1118 C CA . SER A 1 138 ? -4.887 16.484 8.453 1 93.94 138 SER A CA 1
ATOM 1119 C C . SER A 1 138 ? -4.988 16.312 9.961 1 93.94 138 SER A C 1
ATOM 1121 O O . SER A 1 138 ? -4.219 16.906 10.719 1 93.94 138 SER A O 1
ATOM 1123 N N . CYS A 1 139 ? -5.926 15.5 10.391 1 95.44 139 CYS A N 1
ATOM 1124 C CA . CYS A 1 139 ? -6.066 15.172 11.805 1 95.44 139 CYS A CA 1
ATOM 1125 C C . CYS A 1 139 ? -4.773 14.586 12.359 1 95.44 139 CYS A C 1
ATOM 1127 O O . CYS A 1 139 ? -4.336 14.953 13.453 1 95.44 139 CYS A O 1
ATOM 1129 N N . GLN A 1 140 ? -4.188 13.742 11.586 1 94 140 GLN A N 1
ATOM 1130 C CA . GLN A 1 140 ? -2.969 13.078 12.031 1 94 140 GLN A CA 1
ATOM 1131 C C . GLN A 1 140 ? -1.808 14.07 12.125 1 94 140 GLN A C 1
ATOM 1133 O O . GLN A 1 140 ? -0.977 13.977 13.031 1 94 140 GLN A O 1
ATOM 1138 N N . ALA A 1 141 ? -1.771 14.945 11.117 1 94.81 141 ALA A N 1
ATOM 1139 C CA . ALA A 1 141 ? -0.739 15.977 11.164 1 94.81 141 ALA A CA 1
ATOM 1140 C C . ALA A 1 141 ? -0.88 16.828 12.422 1 94.81 141 ALA A C 1
ATOM 1142 O O . ALA A 1 141 ? 0.117 17.172 13.062 1 94.81 141 ALA A O 1
ATOM 1143 N N . LEU A 1 142 ? -2.084 17.172 12.773 1 97.38 142 LEU A N 1
ATOM 1144 C CA . LEU A 1 142 ? -2.342 17.938 13.984 1 97.38 142 LEU A CA 1
ATOM 1145 C C . LEU A 1 142 ? -1.915 17.156 15.227 1 97.38 142 LEU A C 1
ATOM 1147 O O . LEU A 1 142 ? -1.312 17.734 16.141 1 97.38 142 LEU A O 1
ATOM 1151 N N . GLN A 1 143 ? -2.191 15.891 15.211 1 97.06 143 GLN A N 1
ATOM 1152 C CA . GLN A 1 143 ? -1.744 15.062 16.328 1 97.06 143 GLN A CA 1
ATOM 1153 C C . GLN A 1 143 ? -0.222 15.062 16.438 1 97.06 143 GLN A C 1
ATOM 1155 O O . GLN A 1 143 ? 0.325 15.125 17.547 1 97.06 143 GLN A O 1
ATOM 1160 N N . TYR A 1 144 ? 0.429 14.969 15.344 1 97.06 144 TYR A N 1
ATOM 1161 C CA . TYR A 1 144 ? 1.888 14.969 15.352 1 97.06 144 TYR A CA 1
ATOM 1162 C C . TYR A 1 144 ? 2.43 16.281 15.898 1 97.06 144 TYR A C 1
ATOM 1164 O O . TYR A 1 144 ? 3.402 16.297 16.656 1 97.06 144 TYR A O 1
ATOM 1172 N N . ILE A 1 145 ? 1.782 17.359 15.516 1 97.69 145 ILE A N 1
ATOM 1173 C CA . ILE A 1 145 ? 2.209 18.688 15.945 1 97.69 145 ILE A CA 1
ATOM 1174 C C . ILE A 1 145 ? 2.076 18.797 17.469 1 97.69 145 ILE A C 1
ATOM 1176 O O . ILE A 1 145 ? 3.027 19.188 18.156 1 97.69 145 ILE A O 1
ATOM 1180 N N . PHE A 1 146 ? 0.996 18.391 18.031 1 97.81 146 PHE A N 1
ATOM 1181 C CA . PHE A 1 146 ? 0.698 18.688 19.422 1 97.81 146 PHE A CA 1
ATOM 1182 C C . PHE A 1 146 ? 1.188 17.562 20.328 1 97.81 146 PHE A C 1
ATOM 1184 O O . PHE A 1 146 ? 1.418 17.766 21.516 1 97.81 146 PHE A O 1
ATOM 1191 N N . LYS A 1 147 ? 1.405 16.391 19.719 1 96.88 147 LYS A N 1
ATOM 1192 C CA . LYS A 1 147 ? 1.773 15.258 20.562 1 96.88 147 LYS A CA 1
ATOM 1193 C C . LYS A 1 147 ? 3.225 14.844 20.328 1 96.88 147 LYS A C 1
ATOM 1195 O O . LYS A 1 147 ? 3.744 13.969 21.031 1 96.88 147 LYS A O 1
ATOM 1200 N N . VAL A 1 148 ? 3.857 15.469 19.344 1 96.19 148 VAL A N 1
ATOM 1201 C CA . VAL A 1 148 ? 5.258 15.133 19.125 1 96.19 148 VAL A CA 1
ATOM 1202 C C . VAL A 1 148 ? 6.098 16.406 19.078 1 96.19 148 VAL A C 1
ATOM 1204 O O . VAL A 1 148 ? 7.031 16.562 19.875 1 96.19 148 VAL A O 1
ATOM 1207 N N . LEU A 1 149 ? 5.789 17.359 18.297 1 97.31 149 LEU A N 1
ATOM 1208 C CA . LEU A 1 149 ? 6.645 18.5 18.016 1 97.31 149 LEU A CA 1
ATOM 1209 C C . LEU A 1 149 ? 6.668 19.484 19.188 1 97.31 149 LEU A C 1
ATOM 1211 O O . LEU A 1 149 ? 7.738 19.844 19.688 1 97.31 149 LEU A O 1
ATOM 1215 N N . LEU A 1 150 ? 5.508 19.875 19.688 1 98.25 150 LEU A N 1
ATOM 1216 C CA . LEU A 1 150 ? 5.398 20.922 20.688 1 98.25 150 LEU A CA 1
ATOM 1217 C C . LEU A 1 150 ? 5.566 20.359 22.094 1 98.25 150 LEU A C 1
ATOM 1219 O O . LEU A 1 150 ? 5.43 19.156 22.312 1 98.25 150 LEU A O 1
ATOM 1223 N N . PRO A 1 151 ? 5.879 21.266 23.031 1 97 151 PRO A N 1
ATOM 1224 C CA . PRO A 1 151 ? 5.902 20.797 24.422 1 97 151 PRO A CA 1
ATOM 1225 C C . PRO A 1 151 ? 4.547 20.281 24.891 1 97 151 PRO A C 1
ATOM 1227 O O . PRO A 1 151 ? 3.504 20.719 24.406 1 97 151 PRO A O 1
ATOM 1230 N N . SER A 1 152 ? 4.602 19.391 25.828 1 96 152 SER A N 1
ATOM 1231 C CA . SER A 1 152 ? 3.377 18.781 26.328 1 96 152 SER A CA 1
ATOM 1232 C C . SER A 1 152 ? 2.559 19.781 27.141 1 96 152 SER A C 1
ATOM 1234 O O . SER A 1 152 ? 1.33 19.703 27.188 1 96 152 SER A O 1
ATOM 1236 N N . ASP A 1 153 ? 3.236 20.672 27.797 1 97.25 153 ASP A N 1
ATOM 1237 C CA . ASP A 1 153 ? 2.555 21.672 28.609 1 97.25 153 ASP A CA 1
ATOM 1238 C C . ASP A 1 153 ? 2.584 23.031 27.938 1 97.25 153 ASP A C 1
ATOM 1240 O O . ASP A 1 153 ? 3.646 23.641 27.797 1 97.25 153 ASP A O 1
ATOM 1244 N N . LEU A 1 154 ? 1.427 23.469 27.547 1 97.56 154 LEU A N 1
ATOM 1245 C CA . LEU A 1 154 ? 1.28 24.766 26.891 1 97.56 154 LEU A CA 1
ATOM 1246 C C . LEU A 1 154 ? 0.355 25.688 27.688 1 97.56 154 LEU A C 1
ATOM 1248 O O . LEU A 1 154 ? -0.25 26.594 27.125 1 97.56 154 LEU A O 1
ATOM 1252 N N . GLU A 1 155 ? 0.376 25.375 28.953 1 96.12 155 GLU A N 1
ATOM 1253 C CA . GLU A 1 155 ? -0.498 26.172 29.812 1 96.12 155 GLU A CA 1
ATOM 1254 C C . GLU A 1 155 ? -0.13 27.656 29.766 1 96.12 155 GLU A C 1
ATOM 1256 O O . GLU A 1 155 ? 1.052 28 29.781 1 96.12 155 GLU A O 1
ATOM 1261 N N . GLU A 1 156 ? -1.047 28.625 29.625 1 95 156 GLU A N 1
ATOM 1262 C CA . GLU A 1 156 ? -0.938 30.078 29.609 1 95 156 GLU A CA 1
ATOM 1263 C C . GLU A 1 156 ? -0.282 30.578 28.328 1 95 156 GLU A C 1
ATOM 1265 O O . GLU A 1 156 ? 0.034 31.766 28.219 1 95 156 GLU A O 1
ATOM 1270 N N . LYS A 1 157 ? 0.06 29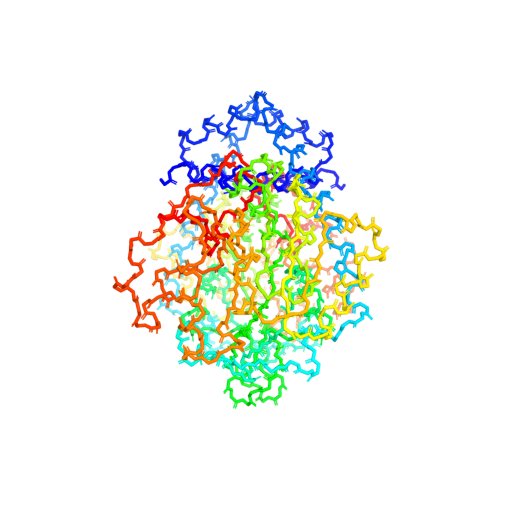.656 27.422 1 97.81 157 LYS A N 1
ATOM 1271 C CA . LYS A 1 157 ? 0.614 30.062 26.141 1 97.81 157 LYS A CA 1
ATOM 1272 C C . LYS A 1 157 ? -0.496 30.375 25.125 1 97.81 157 LYS A C 1
ATOM 1274 O O . LYS A 1 157 ? -1.591 29.812 25.219 1 97.81 157 LYS A O 1
ATOM 1279 N N . GLN A 1 158 ? -0.211 31.297 24.266 1 98.56 158 GLN A N 1
ATOM 1280 C CA . GLN A 1 158 ? -1.135 31.641 23.188 1 98.56 158 GLN A CA 1
ATOM 1281 C C . GLN A 1 158 ? -0.688 31.031 21.859 1 98.56 158 GLN A C 1
ATOM 1283 O O . GLN A 1 158 ? 0.473 31.172 21.469 1 98.56 158 GLN A O 1
ATOM 1288 N N . ILE A 1 159 ? -1.596 30.297 21.203 1 98.75 159 ILE A N 1
ATOM 1289 C CA . ILE A 1 159 ? -1.369 29.75 19.875 1 98.75 159 ILE A CA 1
ATOM 1290 C C . ILE A 1 159 ? -2.088 30.609 18.828 1 98.75 159 ILE A C 1
ATOM 1292 O O . ILE A 1 159 ? -3.258 30.953 19 1 98.75 159 ILE A O 1
ATOM 1296 N N . LEU A 1 160 ? -1.39 31 17.812 1 98.81 160 LEU A N 1
ATOM 1297 C CA . LEU A 1 160 ? -1.938 31.781 16.703 1 98.81 160 LEU A CA 1
ATOM 1298 C C . LEU A 1 160 ? -1.872 31 15.398 1 98.81 160 LEU A C 1
ATOM 1300 O O . LEU A 1 160 ? -0.8 30.531 15 1 98.81 160 LEU A O 1
ATOM 1304 N N . ASP A 1 161 ? -3.008 30.75 14.781 1 98.44 161 ASP A N 1
ATOM 1305 C CA . ASP A 1 161 ? -3.082 30.141 13.461 1 98.44 161 ASP A CA 1
ATOM 1306 C C . ASP A 1 161 ? -3.312 31.188 12.375 1 98.44 161 ASP A C 1
ATOM 1308 O O . ASP A 1 161 ? -4.355 31.844 12.359 1 98.44 161 ASP A O 1
ATOM 1312 N N . VAL A 1 162 ? -2.328 31.328 11.469 1 97.5 162 VAL A N 1
ATOM 1313 C CA . VAL A 1 162 ? -2.414 32.281 10.383 1 97.5 162 VAL A CA 1
ATOM 1314 C C . VAL A 1 162 ? -3.131 31.672 9.188 1 97.5 162 VAL A C 1
ATOM 1316 O O . VAL A 1 162 ? -2.686 30.656 8.648 1 97.5 162 VAL A O 1
ATOM 1319 N N . GLY A 1 163 ? -4.184 32.312 8.719 1 94.56 163 GLY A N 1
ATOM 1320 C CA . GLY A 1 163 ? -5 31.688 7.684 1 94.56 163 GLY A CA 1
ATOM 1321 C C . GLY A 1 163 ? -5.695 30.422 8.141 1 94.56 163 GLY A C 1
ATOM 1322 O O . GLY A 1 163 ? -5.469 29.344 7.586 1 94.56 163 GLY A O 1
ATOM 1323 N N . SER A 1 164 ? -6.598 30.625 9.086 1 96.19 164 SER A N 1
ATOM 1324 C CA . SER A 1 164 ? -7.145 29.469 9.797 1 96.19 164 SER A CA 1
ATOM 1325 C C . SER A 1 164 ? -8.141 28.703 8.938 1 96.19 164 SER A C 1
ATOM 1327 O O . SER A 1 164 ? -8.516 27.578 9.266 1 96.19 164 SER A O 1
ATOM 1329 N N . ARG A 1 165 ? -8.609 29.25 7.777 1 94.38 165 ARG A N 1
ATOM 1330 C CA . ARG A 1 165 ? -9.516 28.609 6.824 1 94.38 165 ARG A CA 1
ATOM 1331 C C . ARG A 1 165 ? -10.727 28.016 7.531 1 94.38 165 ARG A C 1
ATOM 1333 O O . ARG A 1 165 ? -11.539 28.734 8.109 1 94.38 165 ARG A O 1
ATOM 1340 N N . LEU A 1 166 ? -10.758 26.672 7.734 1 95.81 166 LEU A N 1
ATOM 1341 C CA . LEU A 1 166 ? -11.93 26.031 8.32 1 95.81 166 LEU A CA 1
ATOM 1342 C C . LEU A 1 166 ? -11.703 25.719 9.797 1 95.81 166 LEU A C 1
ATOM 1344 O O . LEU A 1 166 ? -12.562 25.125 10.445 1 95.81 166 LEU A O 1
ATOM 1348 N N . GLY A 1 167 ? -10.555 26.047 10.32 1 97.62 167 GLY A N 1
ATOM 1349 C CA . GLY A 1 167 ? -10.328 26.016 11.758 1 97.62 167 GLY A CA 1
ATOM 1350 C C . GLY A 1 167 ? -9.633 24.766 12.234 1 97.62 167 GLY A C 1
ATOM 1351 O O . GLY A 1 167 ? -9.555 24.5 13.438 1 97.62 167 GLY A O 1
ATOM 1352 N N . ALA A 1 168 ? -9.078 23.922 11.32 1 97.25 168 ALA A N 1
ATOM 1353 C CA . ALA A 1 168 ? -8.5 22.625 11.672 1 97.25 168 ALA A CA 1
ATOM 1354 C C . ALA A 1 168 ? -7.469 22.766 12.789 1 97.25 168 ALA A C 1
ATOM 1356 O O . ALA A 1 168 ? -7.527 22.047 13.789 1 97.25 168 ALA A O 1
ATOM 1357 N N . VAL A 1 169 ? -6.594 23.734 12.641 1 98.25 169 VAL A N 1
ATOM 1358 C CA . VAL A 1 169 ? -5.52 23.906 13.609 1 98.25 169 VAL A CA 1
ATOM 1359 C C . VAL A 1 169 ? -6.105 24.328 14.961 1 98.25 169 VAL A C 1
ATOM 1361 O O . VAL A 1 169 ? -5.637 23.875 16.016 1 98.25 169 VAL A O 1
ATOM 1364 N N . LEU A 1 170 ? -7.141 25.172 14.953 1 98.62 170 LEU A N 1
ATOM 1365 C CA . LEU A 1 170 ? -7.785 25.625 16.172 1 98.62 170 LEU A CA 1
ATOM 1366 C C . LEU A 1 170 ? -8.391 24.453 16.938 1 98.62 170 LEU A C 1
ATOM 1368 O O . LEU A 1 170 ? -8.188 24.312 18.141 1 98.62 170 LEU A O 1
ATOM 1372 N N . TYR A 1 171 ? -9.094 23.594 16.234 1 98.56 171 TYR A N 1
ATOM 1373 C CA . TYR A 1 171 ? -9.719 22.438 16.859 1 98.56 171 TYR A CA 1
ATOM 1374 C C . TYR A 1 171 ? -8.664 21.469 17.375 1 98.56 171 TYR A C 1
ATOM 1376 O O . TYR A 1 171 ? -8.812 20.922 18.469 1 98.56 171 TYR A O 1
ATOM 1384 N N . GLY A 1 172 ? -7.621 21.25 16.578 1 98.12 172 GLY A N 1
ATOM 1385 C CA . GLY A 1 172 ? -6.508 20.438 17.047 1 98.12 172 GLY A CA 1
ATOM 1386 C C . GLY A 1 172 ? -5.891 20.969 18.328 1 98.12 172 GLY A C 1
ATOM 1387 O O . GLY A 1 172 ? -5.695 20.203 19.281 1 98.12 172 GLY A O 1
ATOM 1388 N N . ALA A 1 173 ? -5.66 22.266 18.312 1 98.5 173 ALA A N 1
ATOM 1389 C CA . ALA A 1 173 ? -5.082 22.891 19.516 1 98.5 173 ALA A CA 1
ATOM 1390 C C . ALA A 1 173 ? -6.016 22.734 20.703 1 98.5 173 ALA A C 1
ATOM 1392 O O . ALA A 1 173 ? -5.562 22.453 21.828 1 98.5 173 ALA A O 1
ATOM 1393 N N . TYR A 1 174 ? -7.27 22.922 20.516 1 98.44 174 TYR A N 1
ATOM 1394 C CA . TYR A 1 174 ? -8.258 22.906 21.594 1 98.44 174 TYR A CA 1
ATOM 1395 C C . TYR A 1 174 ? -8.336 21.531 22.25 1 98.44 174 TYR A C 1
ATOM 1397 O O . TYR A 1 174 ? -8.328 21.422 23.469 1 98.44 174 TYR A O 1
ATOM 1405 N N . TYR A 1 175 ? -8.32 20.453 21.453 1 97.31 175 TYR A N 1
ATOM 1406 C CA . TYR A 1 175 ? -8.602 19.125 21.984 1 97.31 175 TYR A CA 1
ATOM 1407 C C . TYR A 1 175 ? -7.312 18.359 22.266 1 97.31 175 TYR A C 1
ATOM 1409 O O . TYR A 1 175 ? -7.312 17.391 23.016 1 97.31 175 TYR A O 1
ATOM 1417 N N . LEU A 1 176 ? -6.203 18.781 21.672 1 97.5 176 LEU A N 1
ATOM 1418 C CA . LEU A 1 176 ? -4.988 17.969 21.781 1 97.5 176 LEU A CA 1
ATOM 1419 C C . LEU A 1 176 ? -3.959 18.672 22.656 1 97.5 176 LEU A C 1
ATOM 1421 O O . LEU A 1 176 ? -2.863 18.141 22.875 1 97.5 176 LEU A O 1
ATOM 1425 N N . SER A 1 177 ? -4.262 19.891 23.172 1 97.62 177 SER A N 1
ATOM 1426 C CA . SER A 1 177 ? -3.338 20.594 24.047 1 97.62 177 SER A CA 1
ATOM 1427 C C . SER A 1 177 ? -4.086 21.328 25.156 1 97.62 177 SER A C 1
ATOM 1429 O O . SER A 1 177 ? -5.316 21.359 25.172 1 97.62 177 SER A O 1
ATOM 1431 N N . ASN A 1 178 ? -3.318 21.859 26.125 1 97.75 178 ASN A N 1
ATOM 1432 C CA . ASN A 1 178 ? -3.889 22.672 27.203 1 97.75 178 ASN A CA 1
ATOM 1433 C C . ASN A 1 178 ? -3.516 24.141 27.062 1 97.75 178 ASN A C 1
ATOM 1435 O O . ASN A 1 178 ? -3.375 24.844 28.062 1 97.75 178 ASN A O 1
ATOM 1439 N N . ALA A 1 179 ? -3.291 24.562 25.766 1 97.94 179 ALA A N 1
ATOM 1440 C CA . ALA A 1 179 ? -2.949 25.953 25.516 1 97.94 179 ALA A CA 1
ATOM 1441 C C . ALA A 1 179 ? -3.969 26.891 26.141 1 97.94 179 ALA A C 1
ATOM 1443 O O . ALA A 1 179 ? -5.172 26.641 26.109 1 97.94 179 ALA A O 1
ATOM 1444 N N . GLY A 1 180 ? -3.477 27.984 26.703 1 97.75 180 GLY A N 1
ATOM 1445 C CA . GLY A 1 180 ? -4.344 28.938 27.375 1 97.75 180 GLY A CA 1
ATOM 1446 C C . GLY A 1 180 ? -5.277 29.672 26.438 1 97.75 180 GLY A C 1
ATOM 1447 O O . GLY A 1 180 ? -6.461 29.859 26.75 1 97.75 180 GLY A O 1
ATOM 1448 N N . THR A 1 181 ? -4.707 30.156 25.359 1 98.5 181 THR A N 1
ATOM 1449 C CA . THR A 1 181 ? -5.477 30.906 24.359 1 98.5 181 THR A CA 1
ATOM 1450 C C . THR A 1 181 ? -5.172 30.406 22.953 1 98.5 181 THR A C 1
ATOM 1452 O O . THR A 1 181 ? -4.016 30.125 22.625 1 98.5 181 THR A O 1
ATOM 1455 N N . ILE A 1 182 ? -6.223 30.25 22.156 1 98.81 182 ILE A N 1
ATOM 1456 C CA . ILE A 1 182 ? -6.121 29.797 20.766 1 98.81 182 ILE A CA 1
ATOM 1457 C C . ILE A 1 182 ? -6.816 30.797 19.844 1 98.81 182 ILE A C 1
ATOM 1459 O O . ILE A 1 182 ? -8.023 31.016 19.969 1 98.81 182 ILE A O 1
ATOM 1463 N N . ILE A 1 183 ? -6.07 31.391 18.953 1 98.81 183 ILE A N 1
ATOM 1464 C CA . ILE A 1 183 ? -6.629 32.438 18.094 1 98.81 183 ILE A CA 1
ATOM 1465 C C . ILE A 1 183 ? -6.383 32.062 16.625 1 98.81 183 ILE A C 1
ATOM 1467 O O . ILE A 1 183 ? -5.266 31.703 16.25 1 98.81 183 ILE A O 1
ATOM 1471 N N . GLY A 1 184 ? -7.383 32.031 15.812 1 98.56 184 GLY A N 1
ATOM 1472 C CA . GLY A 1 184 ? -7.258 31.938 14.367 1 98.56 184 GLY A CA 1
ATOM 1473 C C . GLY A 1 184 ? -7.574 33.219 13.648 1 98.56 184 GLY A C 1
ATOM 1474 O O . GLY A 1 184 ? -8.578 33.875 13.938 1 98.56 184 GLY A O 1
ATOM 1475 N N . VAL A 1 185 ? -6.695 33.625 12.766 1 98.25 185 VAL A N 1
ATOM 1476 C CA . VAL A 1 185 ? -6.941 34.781 11.945 1 98.25 185 VAL A CA 1
ATOM 1477 C C . VAL A 1 185 ? -7.23 34.375 10.5 1 98.25 185 VAL A C 1
ATOM 1479 O O . VAL A 1 185 ? -6.473 33.594 9.914 1 98.25 185 VAL A O 1
ATOM 1482 N N . GLU A 1 186 ? -8.289 34.781 9.969 1 96.81 186 GLU A N 1
ATOM 1483 C CA . GLU A 1 186 ? -8.742 34.406 8.633 1 96.81 186 GLU A CA 1
ATOM 1484 C C . GLU A 1 186 ? -9.344 35.625 7.918 1 96.81 186 GLU A C 1
ATOM 1486 O O . GLU A 1 186 ? -10.133 36.375 8.508 1 96.81 186 GLU A O 1
ATOM 1491 N N . MET A 1 187 ? -8.922 35.781 6.645 1 93.94 187 MET A N 1
ATOM 1492 C CA . MET A 1 187 ? -9.359 36.938 5.898 1 93.94 187 MET A CA 1
ATOM 1493 C C . MET A 1 187 ? -10.719 36.688 5.254 1 93.94 187 MET A C 1
ATOM 1495 O O . MET A 1 187 ? -11.461 37.625 4.969 1 93.94 187 MET A O 1
ATOM 1499 N N . ASN A 1 188 ? -11.008 35.5 4.973 1 93.5 188 ASN A N 1
ATOM 1500 C CA . ASN A 1 188 ? -12.266 35.156 4.32 1 93.5 188 ASN A CA 1
ATOM 1501 C C . ASN A 1 188 ? -13.406 35.062 5.328 1 93.5 188 ASN A C 1
ATOM 1503 O O . ASN A 1 188 ? -13.383 34.188 6.219 1 93.5 188 ASN A O 1
ATOM 1507 N N . GLN A 1 189 ? -14.391 35.844 5.152 1 95.75 189 GLN A N 1
ATOM 1508 C CA . GLN A 1 189 ? -15.5 35.906 6.094 1 95.75 189 GLN A CA 1
ATOM 1509 C C . GLN A 1 189 ? -16.281 34.594 6.133 1 95.75 189 GLN A C 1
ATOM 1511 O O . GLN A 1 189 ? -16.734 34.188 7.195 1 95.75 189 GLN A O 1
ATOM 1516 N N . GLU A 1 190 ? -16.438 33.969 5.027 1 95.25 190 GLU A N 1
ATOM 1517 C CA . GLU A 1 190 ? -17.172 32.688 4.977 1 95.25 190 GLU A CA 1
ATOM 1518 C C . GLU A 1 190 ? -16.484 31.625 5.816 1 95.25 190 GLU A C 1
ATOM 1520 O O . GLU A 1 190 ? -17.141 30.859 6.516 1 95.25 190 GLU A O 1
ATOM 1525 N N . CYS A 1 191 ? -15.195 31.594 5.75 1 95.62 191 CYS A N 1
ATOM 1526 C CA . CYS A 1 191 ? -14.43 30.656 6.559 1 95.62 191 CYS A CA 1
ATOM 1527 C C . CYS A 1 191 ? -14.594 30.953 8.047 1 95.62 191 CYS A C 1
ATOM 1529 O O . CYS A 1 191 ? -14.734 30.031 8.852 1 95.62 191 CYS A O 1
ATOM 1531 N N . CYS A 1 192 ? -14.57 32.25 8.391 1 97.56 192 CYS A N 1
ATOM 1532 C CA . CYS A 1 192 ? -14.766 32.656 9.781 1 97.56 192 CYS A CA 1
ATOM 1533 C C . CYS A 1 192 ? -16.141 32.219 10.289 1 97.56 192 CYS A C 1
ATOM 1535 O O . CYS A 1 192 ? -16.266 31.75 11.422 1 97.56 192 CYS A O 1
ATOM 1537 N N . ASP A 1 193 ? -17.094 32.375 9.43 1 97.44 193 ASP A N 1
ATOM 1538 C CA . ASP A 1 193 ? -18.453 31.984 9.805 1 97.44 193 ASP A CA 1
ATOM 1539 C C . ASP A 1 193 ? -18.547 30.484 10.086 1 97.44 193 ASP A C 1
ATOM 1541 O O . ASP A 1 193 ? -19.219 30.062 11.031 1 97.44 193 ASP A O 1
ATOM 1545 N N . VAL A 1 194 ? -17.875 29.719 9.227 1 96.94 194 VAL A N 1
ATOM 1546 C CA . VAL A 1 194 ? -17.844 28.266 9.414 1 96.94 194 VAL A CA 1
ATOM 1547 C C . VAL A 1 194 ? -17.219 27.938 10.758 1 96.94 194 VAL A C 1
ATOM 1549 O O . VAL A 1 194 ? -17.75 27.125 11.523 1 96.94 194 VAL A O 1
ATOM 1552 N N . GLN A 1 195 ? -16.125 28.578 11.086 1 98.19 195 GLN A N 1
ATOM 1553 C CA . GLN A 1 195 ? -15.414 28.312 12.336 1 98.19 195 GLN A CA 1
ATOM 1554 C C . GLN A 1 195 ? -16.266 28.688 13.547 1 98.19 195 GLN A C 1
ATOM 1556 O O . GLN A 1 195 ? -16.359 27.922 14.508 1 98.19 195 GLN A O 1
ATOM 1561 N N . SER A 1 196 ? -16.938 29.828 13.422 1 98 196 SER A N 1
ATOM 1562 C CA . SER A 1 196 ? -17.797 30.281 14.523 1 98 196 SER A CA 1
ATOM 1563 C C . SER A 1 196 ? -18.938 29.297 14.766 1 98 196 SER A C 1
ATOM 1565 O O . SER A 1 196 ? -19.25 28.984 15.914 1 98 196 SER A O 1
ATOM 1567 N N . ARG A 1 197 ? -19.484 28.875 13.742 1 97.5 197 ARG A N 1
ATOM 1568 C CA . ARG A 1 197 ? -20.594 27.922 13.836 1 97.5 197 ARG A CA 1
ATOM 1569 C C . ARG A 1 197 ? -20.125 26.625 14.5 1 97.5 197 ARG A C 1
ATOM 1571 O O . ARG A 1 197 ? -20.828 26.078 15.352 1 97.5 197 ARG A O 1
ATOM 1578 N N . ILE A 1 198 ? -18.984 26.094 14.086 1 97.81 198 ILE A N 1
ATOM 1579 C CA . ILE A 1 198 ? -18.453 24.844 14.602 1 97.81 198 ILE A CA 1
ATOM 1580 C C . ILE A 1 198 ? -18.109 24.984 16.078 1 97.81 198 ILE A C 1
ATOM 1582 O O . ILE A 1 198 ? -18.391 24.094 16.875 1 97.81 198 ILE A O 1
ATOM 1586 N N . ILE A 1 199 ? -17.5 26.094 16.469 1 98.25 199 ILE A N 1
ATOM 1587 C CA . ILE A 1 199 ? -17.141 26.359 17.859 1 98.25 199 ILE A CA 1
ATOM 1588 C C . ILE A 1 199 ? -18.406 26.344 18.734 1 98.25 199 ILE A C 1
ATOM 1590 O O . ILE A 1 199 ? -18.406 25.766 19.812 1 98.25 199 ILE A O 1
ATOM 1594 N N . GLU A 1 200 ? -19.406 26.969 18.203 1 97.81 200 GLU A N 1
ATOM 1595 C CA . GLU A 1 200 ? -20.672 27 18.922 1 97.81 200 GLU A CA 1
ATOM 1596 C C . GLU A 1 200 ? -21.312 25.609 18.969 1 97.81 200 GLU A C 1
ATOM 1598 O O . GLU A 1 200 ? -21.766 25.172 20.031 1 97.81 200 GLU A O 1
ATOM 1603 N N . GLN A 1 201 ? -21.359 24.922 17.859 1 97.31 201 GLN A N 1
ATOM 1604 C CA . GLN A 1 201 ? -22 23.625 17.734 1 97.31 201 GLN A CA 1
ATOM 1605 C C . GLN A 1 201 ? -21.359 22.609 18.688 1 97.31 201 GLN A C 1
ATOM 1607 O O . GLN A 1 201 ? -22.062 21.734 19.203 1 97.31 201 GLN A O 1
ATOM 1612 N N . HIS A 1 202 ? -20.094 22.672 18.906 1 97 202 HIS A N 1
ATOM 1613 C CA . HIS A 1 202 ? -19.391 21.703 19.734 1 97 202 HIS A CA 1
ATOM 1614 C C . HIS A 1 202 ? -19.125 22.266 21.125 1 97 202 HIS A C 1
ATOM 1616 O O . HIS A 1 202 ? -18.328 21.703 21.875 1 97 202 HIS A O 1
ATOM 1622 N N . THR A 1 203 ? -19.672 23.406 21.5 1 97.25 203 THR A N 1
ATOM 1623 C CA . THR A 1 203 ? -19.672 24.047 22.812 1 97.25 203 THR A CA 1
ATOM 1624 C C . THR A 1 203 ? -18.25 24.25 23.312 1 97.25 203 THR A C 1
ATOM 1626 O O . THR A 1 203 ? -17.938 23.922 24.469 1 97.25 203 THR A O 1
ATOM 1629 N N . MET A 1 204 ? -17.391 24.656 22.391 1 97.38 204 MET A N 1
ATOM 1630 C CA . MET A 1 204 ? -16.031 24.984 22.797 1 97.38 204 MET A CA 1
ATOM 1631 C C . MET A 1 204 ? -16 26.266 23.625 1 97.38 204 MET A C 1
ATOM 1633 O O . MET A 1 204 ? -16.844 27.141 23.438 1 97.38 204 MET A O 1
ATOM 1637 N N . ASP A 1 205 ? -15.047 26.359 24.562 1 97.94 205 ASP A N 1
ATOM 1638 C CA . ASP A 1 205 ? -14.93 27.516 25.438 1 97.94 205 ASP A CA 1
ATOM 1639 C C . ASP A 1 205 ? -14.43 28.75 24.672 1 97.94 205 ASP A C 1
ATOM 1641 O O . ASP A 1 205 ? -13.242 28.859 24.359 1 97.94 205 ASP A O 1
ATOM 1645 N N . THR A 1 206 ? -15.266 29.672 24.469 1 96.5 206 THR A N 1
ATOM 1646 C CA . THR A 1 206 ? -14.969 30.844 23.656 1 96.5 206 THR A CA 1
ATOM 1647 C C . THR A 1 206 ? -13.969 31.75 24.359 1 96.5 206 THR A C 1
ATOM 1649 O O . THR A 1 206 ? -13.414 32.656 23.75 1 96.5 206 THR A O 1
ATOM 1652 N N . ASN A 1 207 ? -13.758 31.531 25.594 1 96.31 207 ASN A N 1
ATOM 1653 C CA . ASN A 1 207 ? -12.695 32.25 26.281 1 96.31 207 ASN A CA 1
ATOM 1654 C C . ASN A 1 207 ? -11.312 31.703 25.906 1 96.31 207 ASN A C 1
ATOM 1656 O O . ASN A 1 207 ? -10.312 32.406 26.062 1 96.31 207 ASN A O 1
ATOM 1660 N N . ARG A 1 208 ? -11.25 30.5 25.453 1 98.12 208 ARG A N 1
ATOM 1661 C CA . ARG A 1 208 ? -9.992 29.844 25.141 1 98.12 208 ARG A CA 1
ATOM 1662 C C . ARG A 1 208 ? -9.719 29.844 23.641 1 98.12 208 ARG A C 1
ATOM 1664 O O . ARG A 1 208 ? -8.57 29.953 23.219 1 98.12 208 ARG A O 1
ATOM 1671 N N . ILE A 1 209 ? -10.789 29.719 22.781 1 98.62 209 ILE A N 1
ATOM 1672 C CA . ILE A 1 209 ? -10.656 29.625 21.328 1 98.62 209 ILE A CA 1
ATOM 1673 C C . ILE A 1 209 ? -11.43 30.766 20.656 1 98.62 209 ILE A C 1
ATOM 1675 O O . ILE A 1 209 ? -12.609 30.969 20.953 1 98.62 209 ILE A O 1
ATOM 1679 N N . LYS A 1 210 ? -10.758 31.547 19.781 1 98 210 LYS A N 1
ATOM 1680 C CA . LYS A 1 210 ? -11.375 32.688 19.125 1 98 210 LYS A CA 1
ATOM 1681 C C . LYS A 1 210 ? -10.961 32.781 17.656 1 98 210 LYS A C 1
ATOM 1683 O O . LYS A 1 210 ? -9.836 32.406 17.297 1 98 210 LYS A O 1
ATOM 1688 N N . VAL A 1 211 ? -11.867 33.25 16.844 1 98.5 211 VAL A N 1
ATOM 1689 C CA . VAL A 1 211 ? -11.602 33.5 15.43 1 98.5 211 VAL A CA 1
ATOM 1690 C C . VAL A 1 211 ? -11.672 35 15.156 1 98.5 211 VAL A C 1
ATOM 1692 O O . VAL A 1 211 ? -12.633 35.688 15.555 1 98.5 211 VAL A O 1
ATOM 1695 N N . VAL A 1 212 ? -10.664 35.5 14.516 1 98.5 212 VAL A N 1
ATOM 1696 C CA . VAL A 1 212 ? -10.602 36.938 14.188 1 98.5 212 VAL A CA 1
ATOM 1697 C C . VAL A 1 212 ? -10.648 37.125 12.672 1 98.5 212 VAL A C 1
ATOM 1699 O O . VAL A 1 212 ? -9.789 36.625 11.953 1 98.5 212 VAL A O 1
ATOM 1702 N N . HIS A 1 213 ? -11.695 37.812 12.219 1 98.25 213 HIS A N 1
ATOM 1703 C CA . HIS A 1 213 ? -11.797 38.156 10.805 1 98.25 213 HIS A CA 1
ATOM 1704 C C . HIS A 1 213 ? -10.922 39.344 10.469 1 98.25 213 HIS A C 1
ATOM 1706 O O . HIS A 1 213 ? -11.336 40.5 10.656 1 98.25 213 HIS A O 1
ATOM 1712 N N . SER A 1 214 ? -9.75 39.031 9.93 1 97.75 214 SER A N 1
ATOM 1713 C CA . SER A 1 214 ? -8.805 40.125 9.617 1 97.75 214 SER A CA 1
ATOM 1714 C C . SER A 1 214 ? -7.668 39.625 8.734 1 97.75 214 SER A C 1
ATOM 1716 O O . SER A 1 214 ? -7.508 38.406 8.547 1 97.75 214 SER A O 1
ATOM 1718 N N . ASP A 1 215 ? -7.012 40.562 8.102 1 95.88 215 ASP A N 1
ATOM 1719 C CA . ASP A 1 215 ? -5.684 40.312 7.547 1 95.88 215 ASP A CA 1
ATOM 1720 C C . ASP A 1 215 ? -4.629 40.281 8.648 1 95.88 215 ASP A C 1
ATOM 1722 O O . ASP A 1 215 ? -4.574 41.156 9.5 1 95.88 215 ASP A O 1
ATOM 1726 N N . ILE A 1 216 ? -3.85 39.25 8.648 1 97 216 ILE A N 1
ATOM 1727 C CA . ILE A 1 216 ? -2.861 39.062 9.711 1 97 216 ILE A CA 1
ATOM 1728 C C . ILE A 1 216 ? -1.915 40.25 9.734 1 97 216 ILE A C 1
ATOM 1730 O O . ILE A 1 216 ? -1.414 40.625 10.797 1 97 216 ILE A O 1
ATOM 1734 N N . MET A 1 217 ? -1.724 40.906 8.602 1 96.75 217 MET A N 1
ATOM 1735 C CA . MET A 1 217 ? -0.792 42 8.484 1 96.75 217 MET A CA 1
ATOM 1736 C C . MET A 1 217 ? -1.333 43.25 9.203 1 96.75 217 MET A C 1
ATOM 1738 O O . MET A 1 217 ? -0.593 44.188 9.453 1 96.75 217 MET A O 1
ATOM 1742 N N . GLU A 1 218 ? -2.547 43.156 9.594 1 97.88 218 GLU A N 1
ATOM 1743 C CA . GLU A 1 218 ? -3.154 44.25 10.352 1 97.88 218 GLU A CA 1
ATOM 1744 C C . GLU A 1 218 ? -3.238 43.906 11.836 1 97.88 218 GLU A C 1
ATOM 1746 O O . GLU A 1 218 ? -3.793 44.688 12.625 1 97.88 218 GLU A O 1
ATOM 1751 N N . ARG A 1 219 ? -2.764 42.781 12.172 1 97.75 219 ARG A N 1
ATOM 1752 C CA . ARG A 1 219 ? -2.904 42.344 13.547 1 97.75 219 ARG A CA 1
ATOM 1753 C C . ARG A 1 219 ? -1.546 42.031 14.164 1 97.75 219 ARG A C 1
ATOM 1755 O O . ARG A 1 219 ? -1.346 40.938 14.703 1 97.75 219 ARG A O 1
ATOM 1762 N N . SER A 1 220 ? -0.628 43 14.133 1 97.94 220 SER A N 1
ATOM 1763 C CA . SER A 1 220 ? 0.69 42.812 14.734 1 97.94 220 SER A CA 1
ATOM 1764 C C . SER A 1 220 ? 0.583 42.531 16.234 1 97.94 220 SER A C 1
ATOM 1766 O O . SER A 1 220 ? 1.438 41.844 16.797 1 97.94 220 SER A O 1
ATOM 1768 N N . ASP A 1 221 ? -0.487 43 16.844 1 98.06 221 ASP A N 1
ATOM 1769 C CA . ASP A 1 221 ? -0.729 42.75 18.266 1 98.06 221 ASP A CA 1
ATOM 1770 C C . ASP A 1 221 ? -0.874 41.281 18.562 1 98.06 221 ASP A C 1
ATOM 1772 O O . ASP A 1 221 ? -0.279 40.75 19.516 1 98.06 221 ASP A O 1
ATOM 1776 N N . LEU A 1 222 ? -1.633 40.562 17.766 1 98.19 222 LEU A N 1
ATOM 1777 C CA . LEU A 1 222 ? -1.834 39.125 17.953 1 98.19 222 LEU A CA 1
ATOM 1778 C C . LEU A 1 222 ? -0.534 38.344 17.719 1 98.19 222 LEU A C 1
ATOM 1780 O O . LEU A 1 222 ? -0.225 37.406 18.453 1 98.19 222 LEU A O 1
ATOM 1784 N N . VAL A 1 223 ? 0.245 38.781 16.734 1 98.5 223 VAL A N 1
ATOM 1785 C CA . VAL A 1 223 ? 1.499 38.125 16.391 1 98.5 223 VAL A CA 1
ATOM 1786 C C . VAL A 1 223 ? 2.5 38.281 17.531 1 98.5 223 VAL A C 1
ATOM 1788 O O . VAL A 1 223 ? 3.104 37.312 18 1 98.5 223 VAL A O 1
ATOM 1791 N N . THR A 1 224 ? 2.611 39.5 18.047 1 98.25 224 THR A N 1
ATOM 1792 C CA . THR A 1 224 ? 3.58 39.812 19.094 1 98.25 224 THR A CA 1
ATOM 1793 C C . THR A 1 224 ? 3.221 39.125 20.406 1 98.25 224 THR A C 1
ATOM 1795 O O . THR A 1 224 ? 4.105 38.75 21.172 1 98.25 224 THR A O 1
ATOM 1798 N N . ASN A 1 225 ? 1.979 38.844 20.594 1 97.69 225 ASN A N 1
ATOM 1799 C CA . ASN A 1 225 ? 1.526 38.312 21.875 1 97.69 225 ASN A CA 1
ATOM 1800 C C . ASN A 1 225 ? 1.458 36.781 21.844 1 97.69 225 ASN A C 1
ATOM 1802 O O . ASN A 1 225 ? 1.128 36.156 22.844 1 97.69 225 ASN A O 1
ATOM 1806 N N . SER A 1 226 ? 1.784 36.156 20.766 1 98.38 226 SER A N 1
ATOM 1807 C CA . SER A 1 226 ? 1.634 34.719 20.641 1 98.38 226 SER A CA 1
ATOM 1808 C C . SER A 1 226 ? 2.947 34 20.922 1 98.38 226 SER A C 1
ATOM 1810 O O . SER A 1 226 ? 4.023 34.531 20.609 1 98.38 226 SER A O 1
ATOM 1812 N N . ASN A 1 227 ? 2.846 32.812 21.531 1 98.5 227 ASN A N 1
ATOM 1813 C CA . ASN A 1 227 ? 3.994 31.984 21.875 1 98.5 227 ASN A CA 1
ATOM 1814 C C . ASN A 1 227 ? 4.266 30.938 20.797 1 98.5 227 ASN A C 1
ATOM 1816 O O . ASN A 1 227 ? 5.406 30.516 20.609 1 98.5 227 ASN A O 1
ATOM 1820 N N . ILE A 1 228 ? 3.246 30.5 20.188 1 98.69 228 ILE A N 1
ATOM 1821 C CA . ILE A 1 228 ? 3.307 29.5 19.125 1 98.69 228 ILE A CA 1
ATOM 1822 C C . ILE A 1 228 ? 2.521 29.984 17.906 1 98.69 228 ILE A C 1
ATOM 1824 O O . ILE A 1 228 ? 1.358 30.375 18.031 1 98.69 228 ILE A O 1
ATOM 1828 N N . ILE A 1 229 ? 3.133 30.047 16.766 1 98.69 229 ILE A N 1
ATOM 1829 C CA . ILE A 1 229 ? 2.492 30.484 15.531 1 98.69 229 ILE A CA 1
ATOM 1830 C C . ILE A 1 229 ? 2.51 29.359 14.5 1 98.69 229 ILE A C 1
ATOM 1832 O O . ILE A 1 229 ? 3.551 28.75 14.266 1 98.69 229 ILE A O 1
ATOM 1836 N N . VAL A 1 230 ? 1.367 29.016 13.953 1 98.25 230 VAL A N 1
ATOM 1837 C CA . VAL A 1 230 ? 1.233 27.984 12.922 1 98.25 230 VAL A CA 1
ATOM 1838 C C . VAL A 1 230 ? 0.949 28.656 11.578 1 98.25 230 VAL A C 1
ATOM 1840 O O . VAL A 1 230 ? -0.016 29.406 11.438 1 98.25 230 VAL A O 1
ATOM 1843 N N . ILE A 1 231 ? 1.822 28.453 10.656 1 94.81 231 ILE A N 1
ATOM 1844 C CA . ILE A 1 231 ? 1.65 28.984 9.312 1 94.81 231 ILE A CA 1
ATOM 1845 C C . ILE A 1 231 ? 1.692 27.828 8.297 1 94.81 231 ILE A C 1
ATOM 1847 O O . ILE A 1 231 ? 2.721 27.172 8.148 1 94.81 231 ILE A O 1
ATOM 1851 N N . ASN A 1 232 ? 0.717 27.469 7.75 1 83.12 232 ASN A N 1
ATOM 1852 C CA . ASN A 1 232 ? 0.644 26.391 6.773 1 83.12 232 ASN A CA 1
ATOM 1853 C C . ASN A 1 232 ? 0.973 26.875 5.367 1 83.12 232 ASN A C 1
ATOM 1855 O O . ASN A 1 232 ? 2.115 27.234 5.082 1 83.12 232 ASN A O 1
ATOM 1859 N N . ILE A 1 233 ? 0.156 26.984 4.426 1 76.81 233 ILE A N 1
ATOM 1860 C CA . ILE A 1 233 ? 0.383 27.25 3.01 1 76.81 233 ILE A CA 1
ATOM 1861 C C . ILE A 1 233 ? -0.093 28.656 2.662 1 76.81 233 ILE A C 1
ATOM 1863 O O . ILE A 1 233 ? -1.29 28.953 2.721 1 76.81 233 ILE A O 1
ATOM 1867 N N . LEU A 1 234 ? 0.867 29.531 2.438 1 83.12 234 LEU A N 1
ATOM 1868 C CA . LEU A 1 234 ? 0.494 30.891 2.064 1 83.12 234 LEU A CA 1
ATOM 1869 C C . LEU A 1 234 ? 0.555 31.078 0.552 1 83.12 234 LEU A C 1
ATOM 1871 O O . LEU A 1 234 ? -0.151 31.922 -0.003 1 83.12 234 LEU A O 1
ATOM 1875 N N . GLU A 1 235 ? 1.244 30.234 -0.061 1 82.62 235 GLU A N 1
ATOM 1876 C CA . GLU A 1 235 ? 1.641 30.469 -1.447 1 82.62 235 GLU A CA 1
ATOM 1877 C C . GLU A 1 235 ? 0.456 30.312 -2.395 1 82.62 235 GLU A C 1
ATOM 1879 O O . GLU A 1 235 ? 0.491 30.781 -3.531 1 82.62 235 GLU A O 1
ATOM 1884 N N . PHE A 1 236 ? -0.572 29.719 -1.972 1 81.56 236 PHE A N 1
ATOM 1885 C CA . PHE A 1 236 ? -1.734 29.5 -2.828 1 81.56 236 PHE A CA 1
ATOM 1886 C C . PHE A 1 236 ? -2.703 30.672 -2.719 1 81.56 236 PHE A C 1
ATOM 1888 O O . PHE A 1 236 ? -3.609 30.812 -3.541 1 81.56 236 PHE A O 1
ATOM 1895 N N . PHE A 1 237 ? -2.459 31.547 -1.748 1 84.94 237 PHE A N 1
ATOM 1896 C CA . PHE A 1 237 ? -3.484 32.531 -1.431 1 84.94 237 PHE A CA 1
ATOM 1897 C C . PHE A 1 237 ? -2.971 33.938 -1.688 1 84.94 237 PHE A C 1
ATOM 1899 O O . PHE A 1 237 ? -3.74 34.906 -1.642 1 84.94 237 PHE A O 1
ATOM 1906 N N . VAL A 1 238 ? -1.659 34.062 -1.934 1 86.75 238 VAL A N 1
ATOM 1907 C CA . VAL A 1 238 ? -1.08 35.375 -2.162 1 86.75 238 VAL A CA 1
ATOM 1908 C C . VAL A 1 238 ? -0.036 35.312 -3.275 1 86.75 238 VAL A C 1
ATOM 1910 O O . VAL A 1 238 ? 0.513 34.25 -3.543 1 86.75 238 VAL A O 1
ATOM 1913 N N . ASP A 1 239 ? 0.155 36.5 -3.939 1 87.56 239 ASP A N 1
ATOM 1914 C CA . ASP A 1 239 ? 1.227 36.5 -4.93 1 87.56 239 ASP A CA 1
ATOM 1915 C C . ASP A 1 239 ? 2.596 36.594 -4.258 1 87.56 239 ASP A C 1
ATOM 1917 O O . ASP A 1 239 ? 2.686 36.719 -3.035 1 87.56 239 ASP A O 1
ATOM 1921 N N . ASN A 1 240 ? 3.646 36.5 -5.004 1 89.31 240 ASN A N 1
ATOM 1922 C CA . ASN A 1 240 ? 5.004 36.406 -4.477 1 89.31 240 ASN A CA 1
ATOM 1923 C C . ASN A 1 240 ? 5.387 37.656 -3.699 1 89.31 240 ASN A C 1
ATOM 1925 O O . ASN A 1 240 ? 6.07 37.594 -2.676 1 89.31 240 ASN A O 1
ATOM 1929 N N . GLU A 1 241 ? 5.004 38.781 -4.18 1 92.25 241 GLU A N 1
ATOM 1930 C CA . GLU A 1 241 ? 5.348 40.031 -3.514 1 92.25 241 GLU A CA 1
ATOM 1931 C C . GLU A 1 241 ? 4.691 40.125 -2.139 1 92.25 241 GLU A C 1
ATOM 1933 O O . GLU A 1 241 ? 5.348 40.469 -1.153 1 92.25 241 GLU A O 1
ATOM 1938 N N . LYS A 1 242 ? 3.461 39.812 -2.098 1 92.31 242 LYS A N 1
ATOM 1939 C CA . LYS A 1 242 ? 2.752 39.844 -0.821 1 92.31 242 LYS A CA 1
ATOM 1940 C C . LYS A 1 242 ? 3.289 38.75 0.11 1 92.31 242 LYS A C 1
ATOM 1942 O O . LYS A 1 242 ? 3.357 38.938 1.325 1 92.31 242 LYS A O 1
ATOM 1947 N N . HIS A 1 243 ? 3.637 37.656 -0.478 1 92.88 243 HIS A N 1
ATOM 1948 C CA . HIS A 1 243 ? 4.234 36.562 0.292 1 92.88 243 HIS A CA 1
ATOM 1949 C C . HIS A 1 243 ? 5.512 37.031 0.99 1 92.88 243 HIS A C 1
ATOM 1951 O O . HIS A 1 243 ? 5.699 36.781 2.182 1 92.88 243 HIS A O 1
ATOM 1957 N N . LYS A 1 244 ? 6.305 37.75 0.288 1 94.19 244 LYS A N 1
ATOM 1958 C CA . LYS A 1 244 ? 7.531 38.312 0.84 1 94.19 244 LYS A CA 1
ATOM 1959 C C . LYS A 1 244 ? 7.23 39.312 1.964 1 94.19 244 LYS A C 1
ATOM 1961 O O . LYS A 1 244 ? 7.844 39.25 3.029 1 94.19 244 LYS A O 1
ATOM 1966 N N . GLU A 1 245 ? 6.332 40.125 1.702 1 96.31 245 GLU A N 1
ATOM 1967 C CA . GLU A 1 245 ? 5.953 41.156 2.68 1 96.31 245 GLU A CA 1
ATOM 1968 C C . GLU A 1 245 ? 5.465 40.5 3.979 1 96.31 245 GLU A C 1
ATOM 1970 O O . GLU A 1 245 ? 5.75 41 5.066 1 96.31 245 GLU A O 1
ATOM 1975 N N . MET A 1 246 ? 4.777 39.469 3.869 1 96.44 246 MET A N 1
ATOM 1976 C CA . MET A 1 246 ? 4.242 38.781 5.039 1 96.44 246 MET A CA 1
ATOM 1977 C C . MET A 1 246 ? 5.367 38.219 5.902 1 96.44 246 MET A C 1
ATOM 1979 O O . MET A 1 246 ? 5.312 38.312 7.133 1 96.44 246 MET A O 1
ATOM 1983 N N . TRP A 1 247 ? 6.387 37.656 5.266 1 96.56 247 TRP A N 1
ATOM 1984 C CA . TRP A 1 247 ? 7.48 37.094 6.051 1 96.56 247 TRP A CA 1
ATOM 1985 C C . TRP A 1 247 ? 8.289 38.188 6.73 1 96.56 247 TRP A C 1
ATOM 1987 O O . TRP A 1 247 ? 8.75 38.031 7.863 1 96.56 247 TRP A O 1
ATOM 1997 N N . TYR A 1 248 ? 8.438 39.375 6.031 1 97.25 248 TYR A N 1
ATOM 1998 C CA . TYR A 1 248 ? 9.07 40.5 6.688 1 97.25 248 TYR A CA 1
ATOM 1999 C C . TYR A 1 248 ? 8.258 40.969 7.891 1 97.25 248 TYR A C 1
ATOM 2001 O O . TYR A 1 248 ? 8.812 41.312 8.93 1 97.25 248 TYR A O 1
ATOM 2009 N N . PHE A 1 249 ? 6.988 40.969 7.715 1 97.81 249 PHE A N 1
ATOM 2010 C CA . PHE A 1 249 ? 6.062 41.281 8.797 1 97.81 249 PHE A CA 1
ATOM 2011 C C . PHE A 1 249 ? 6.25 40.344 9.969 1 97.81 249 PHE A C 1
ATOM 2013 O O . PHE A 1 249 ? 6.363 40.781 11.117 1 97.81 249 PHE A O 1
ATOM 2020 N N . PHE A 1 250 ? 6.324 39.031 9.727 1 97.88 250 PHE A N 1
ATOM 2021 C CA . PHE A 1 250 ? 6.488 38.031 10.766 1 97.88 250 PHE A CA 1
ATOM 2022 C C . PHE A 1 250 ? 7.84 38.188 11.461 1 97.88 250 PHE A C 1
ATOM 2024 O O . PHE A 1 250 ? 7.934 38.094 12.688 1 97.88 250 PHE A O 1
ATOM 2031 N N . LYS A 1 251 ? 8.859 38.406 10.672 1 97.38 251 LYS A N 1
ATOM 2032 C CA . LYS A 1 251 ? 10.188 38.594 11.242 1 97.38 251 LYS A CA 1
ATOM 2033 C C . LYS A 1 251 ? 10.211 39.781 12.203 1 97.38 251 LYS A C 1
ATOM 2035 O O . LYS A 1 251 ? 10.875 39.75 13.234 1 97.38 251 LYS A O 1
ATOM 2040 N N . LYS A 1 252 ? 9.469 40.75 11.859 1 97.56 252 LYS A N 1
ATOM 2041 C CA . LYS A 1 252 ? 9.43 42 12.641 1 97.56 252 LYS A CA 1
ATOM 2042 C C . LYS A 1 252 ? 8.664 41.812 13.945 1 97.56 252 LYS A C 1
ATOM 2044 O O . LYS A 1 252 ? 9.047 42.344 14.984 1 97.56 252 LYS A O 1
ATOM 2049 N N . TYR A 1 253 ? 7.605 40.969 13.938 1 98.31 253 TYR A N 1
ATOM 2050 C CA . TYR A 1 253 ? 6.664 41.094 15.047 1 98.31 253 TYR A CA 1
ATOM 2051 C C . TYR A 1 253 ? 6.637 39.781 15.867 1 98.31 253 TYR A C 1
ATOM 2053 O O . TYR A 1 253 ? 6.156 39.781 17 1 98.31 253 TYR A O 1
ATOM 2061 N N . ILE A 1 254 ? 7.125 38.656 15.336 1 98.12 254 ILE A N 1
ATOM 2062 C CA . ILE A 1 254 ? 7.172 37.438 16.141 1 98.12 254 ILE A CA 1
ATOM 2063 C C . ILE A 1 254 ? 8.242 37.594 17.219 1 98.12 254 ILE A C 1
ATOM 2065 O O . ILE A 1 254 ? 9.383 37.969 16.938 1 98.12 254 ILE A O 1
ATOM 2069 N N . LYS A 1 255 ? 7.879 37.281 18.391 1 96.88 255 LYS A N 1
ATOM 2070 C CA . LYS A 1 255 ? 8.789 37.438 19.531 1 96.88 255 LYS A CA 1
ATOM 2071 C C . LYS A 1 255 ? 9.867 36.344 19.516 1 96.88 255 LYS A C 1
ATOM 2073 O O . LYS A 1 255 ? 9.594 35.188 19.188 1 96.88 255 LYS A O 1
ATOM 2078 N N . LYS A 1 256 ? 11.086 36.812 19.953 1 96.75 256 LYS A N 1
ATOM 2079 C CA . LYS A 1 256 ? 12.172 35.844 20.141 1 96.75 256 LYS A CA 1
ATOM 2080 C C . LYS A 1 256 ? 11.781 34.75 21.109 1 96.75 256 LYS A C 1
ATOM 2082 O O . LYS A 1 256 ? 11.148 35.031 22.141 1 96.75 256 LYS A O 1
ATOM 2087 N N . GLY A 1 257 ? 12.109 33.562 20.766 1 96.94 257 GLY A N 1
ATOM 2088 C CA . GLY A 1 257 ? 11.812 32.438 21.641 1 96.94 257 GLY A CA 1
ATOM 2089 C C . GLY A 1 257 ? 10.508 31.75 21.312 1 96.94 257 GLY A C 1
ATOM 2090 O O . GLY A 1 257 ? 10.242 30.641 21.797 1 96.94 257 GLY A O 1
ATOM 2091 N N . SER A 1 258 ? 9.68 32.375 20.469 1 98 258 SER A N 1
ATOM 2092 C CA . SER A 1 258 ? 8.422 31.75 20.062 1 98 258 SER A CA 1
ATOM 2093 C C . SER A 1 258 ? 8.672 30.547 19.172 1 98 258 SER A C 1
ATOM 2095 O O . SER A 1 258 ? 9.75 30.406 18.578 1 98 258 SER A O 1
ATOM 2097 N N . TYR A 1 259 ? 7.68 29.672 19.156 1 98.31 259 TYR A N 1
ATOM 2098 C CA . TYR A 1 259 ? 7.719 28.531 18.234 1 98.31 259 TYR A CA 1
ATOM 2099 C C . TYR A 1 259 ? 6.977 28.859 16.938 1 98.31 259 TYR A C 1
ATOM 2101 O O . TYR A 1 259 ? 5.922 29.484 16.969 1 98.31 259 TYR A O 1
ATOM 2109 N N . LEU A 1 260 ? 7.559 28.453 15.867 1 98.12 260 LEU A N 1
ATOM 2110 C CA . LEU A 1 260 ? 6.93 28.547 14.555 1 98.12 260 LEU A CA 1
ATOM 2111 C C . LEU A 1 260 ? 6.762 27.156 13.945 1 98.12 260 LEU A C 1
ATOM 2113 O O . LEU A 1 260 ? 7.734 26.406 13.805 1 98.12 260 LEU A O 1
ATOM 2117 N N . VAL A 1 261 ? 5.504 26.734 13.633 1 97.94 261 VAL A N 1
ATOM 2118 C CA . VAL A 1 261 ? 5.195 25.453 13 1 97.94 261 VAL A CA 1
ATOM 2119 C C . VAL A 1 261 ? 4.828 25.672 11.539 1 97.94 261 VAL A C 1
ATOM 2121 O O . VAL A 1 261 ? 3.922 26.453 11.227 1 97.94 261 VAL A O 1
ATOM 2124 N N . CYS A 1 262 ? 5.52 25 10.672 1 95.12 262 CYS A N 1
ATOM 2125 C CA . CYS A 1 262 ? 5.277 25.109 9.234 1 95.12 262 CYS A CA 1
ATOM 2126 C C . CYS A 1 262 ? 5.246 23.734 8.578 1 95.12 262 CYS A C 1
ATOM 2128 O O . CYS A 1 262 ? 5.875 22.797 9.062 1 95.12 262 CYS A O 1
ATOM 2130 N N . ASN A 1 263 ? 4.52 23.562 7.551 1 92 263 ASN A N 1
ATOM 2131 C CA . ASN A 1 263 ? 4.43 22.281 6.848 1 92 263 ASN A CA 1
ATOM 2132 C C . ASN A 1 263 ? 5.352 22.25 5.633 1 92 263 ASN A C 1
ATOM 2134 O O . ASN A 1 263 ? 5.129 21.469 4.707 1 92 263 ASN A O 1
ATOM 2138 N N . ARG A 1 264 ? 6.277 23.172 5.555 1 88.75 264 ARG A N 1
ATOM 2139 C CA . ARG A 1 264 ? 7.34 23.234 4.555 1 88.75 264 ARG A CA 1
ATOM 2140 C C . ARG A 1 264 ? 8.633 23.766 5.16 1 88.75 264 ARG A C 1
ATOM 2142 O O . ARG A 1 264 ? 8.617 24.422 6.199 1 88.75 264 ARG A O 1
ATOM 2149 N N . SER A 1 265 ? 9.648 23.469 4.441 1 90.56 265 SER A N 1
ATOM 2150 C CA . SER A 1 265 ? 10.938 24 4.867 1 90.56 265 SER A CA 1
ATOM 2151 C C . SER A 1 265 ? 11.016 25.5 4.672 1 90.56 265 SER A C 1
ATOM 2153 O O . SER A 1 265 ? 10.836 26 3.559 1 90.56 265 SER A O 1
ATOM 2155 N N . MET A 1 266 ? 11.359 26.172 5.73 1 92.88 266 MET A N 1
ATOM 2156 C CA . MET A 1 266 ? 11.453 27.625 5.641 1 92.88 266 MET A CA 1
ATOM 2157 C C . MET A 1 266 ? 12.68 28.031 4.832 1 92.88 266 MET A C 1
ATOM 2159 O O . MET A 1 266 ? 12.664 29.062 4.141 1 92.88 266 MET A O 1
ATOM 2163 N N . THR A 1 267 ? 13.656 27.141 4.902 1 91.81 267 THR A N 1
ATOM 2164 C CA . THR A 1 267 ? 14.812 27.375 4.043 1 91.81 267 THR A CA 1
ATOM 2165 C C . THR A 1 267 ? 14.406 27.406 2.574 1 91.81 267 THR A C 1
ATOM 2167 O O . THR A 1 267 ? 14.727 28.344 1.85 1 91.81 267 THR A O 1
ATOM 2170 N N . ASP A 1 268 ? 13.648 26.406 2.174 1 89.88 268 ASP A N 1
ATOM 2171 C CA . ASP A 1 268 ? 13.188 26.344 0.79 1 89.88 268 ASP A CA 1
ATOM 2172 C C . ASP A 1 268 ? 12.281 27.516 0.451 1 89.88 268 ASP A C 1
ATOM 2174 O O . ASP A 1 268 ? 12.367 28.078 -0.643 1 89.88 268 ASP A O 1
ATOM 2178 N N . THR A 1 269 ? 11.414 27.906 1.372 1 90.69 269 THR A N 1
ATOM 2179 C CA . THR A 1 269 ? 10.484 29.016 1.165 1 90.69 269 THR A CA 1
ATOM 2180 C C . THR A 1 269 ? 11.25 30.312 0.945 1 90.69 269 THR A C 1
ATOM 2182 O O . THR A 1 269 ? 10.969 31.047 -0.007 1 90.69 269 THR A O 1
ATOM 2185 N N . PHE A 1 270 ? 12.234 30.562 1.714 1 94.25 270 PHE A N 1
ATOM 2186 C CA . PHE A 1 270 ? 12.992 31.812 1.622 1 94.25 270 PHE A CA 1
ATOM 2187 C C . PHE A 1 270 ? 13.844 31.828 0.358 1 94.25 270 PHE A C 1
ATOM 2189 O O . PHE A 1 270 ? 14.016 32.875 -0.263 1 94.25 270 PHE A O 1
ATOM 2196 N N . VAL A 1 271 ? 14.367 30.656 0.018 1 92.94 271 VAL A N 1
ATOM 2197 C CA . VAL A 1 271 ? 15.156 30.547 -1.203 1 92.94 271 VAL A CA 1
ATOM 2198 C C . VAL A 1 271 ? 14.273 30.812 -2.418 1 92.94 271 VAL A C 1
ATOM 2200 O O . VAL A 1 271 ? 14.641 31.594 -3.301 1 92.94 271 VAL A O 1
ATOM 2203 N N . ASN A 1 272 ? 13.109 30.25 -2.395 1 89.62 272 ASN A N 1
ATOM 2204 C CA . ASN A 1 272 ? 12.188 30.406 -3.514 1 89.62 272 ASN A CA 1
ATOM 2205 C C . ASN A 1 272 ? 11.711 31.844 -3.65 1 89.62 272 ASN A C 1
ATOM 2207 O O . ASN A 1 272 ? 11.453 32.312 -4.758 1 89.62 272 ASN A O 1
ATOM 2211 N N . LEU A 1 273 ? 11.633 32.594 -2.57 1 91.88 273 LEU A N 1
ATOM 2212 C CA . LEU A 1 273 ? 11.188 34 -2.561 1 91.88 273 LEU A CA 1
ATOM 2213 C C . LEU A 1 273 ? 12.367 34.938 -2.729 1 91.88 273 LEU A C 1
ATOM 2215 O O . LEU A 1 273 ? 12.188 36.156 -2.771 1 91.88 273 LEU A O 1
ATOM 2219 N N . ASP A 1 274 ? 13.594 34.5 -2.795 1 92.88 274 ASP A N 1
ATOM 2220 C CA . ASP A 1 274 ? 14.82 35.25 -2.988 1 92.88 274 ASP A CA 1
ATOM 2221 C C . ASP A 1 274 ? 15.07 36.219 -1.82 1 92.88 274 ASP A C 1
ATOM 2223 O O . ASP A 1 274 ? 15.375 37.406 -2.027 1 92.88 274 ASP A O 1
ATOM 2227 N N . ILE A 1 275 ? 14.812 35.688 -0.555 1 94.38 275 ILE A N 1
ATOM 2228 C CA . ILE A 1 275 ? 15.055 36.531 0.621 1 94.38 275 ILE A CA 1
ATOM 2229 C C . ILE A 1 275 ? 15.844 35.75 1.659 1 94.38 275 ILE A C 1
ATOM 2231 O O . ILE A 1 275 ? 15.914 36.125 2.826 1 94.38 275 ILE A O 1
ATOM 2235 N N . PHE A 1 276 ? 16.484 34.688 1.312 1 93.69 276 PHE A N 1
ATOM 2236 C CA . PHE A 1 276 ? 17.125 33.75 2.219 1 93.69 276 PHE A CA 1
ATOM 2237 C C . PHE A 1 276 ? 18.203 34.438 3.045 1 93.69 276 PHE A C 1
ATOM 2239 O O . PHE A 1 276 ? 18.328 34.188 4.25 1 93.69 276 PHE A O 1
ATOM 2246 N N . GLU A 1 277 ? 19.016 35.25 2.488 1 94.06 277 GLU A N 1
ATOM 2247 C CA . GLU A 1 277 ? 20.156 35.875 3.148 1 94.06 277 GLU A CA 1
ATOM 2248 C C . GLU A 1 277 ? 19.719 36.719 4.348 1 94.06 277 GLU A C 1
ATOM 2250 O O . GLU A 1 277 ? 20.391 36.75 5.371 1 94.06 277 GLU A O 1
ATOM 2255 N N . GLU A 1 278 ? 18.562 37.281 4.293 1 94.62 278 GLU A N 1
ATOM 2256 C CA . GLU A 1 278 ? 18.062 38.156 5.348 1 94.62 278 GLU A CA 1
ATOM 2257 C C . GLU A 1 278 ? 17.406 37.375 6.473 1 94.62 278 GLU A C 1
ATOM 2259 O O . GLU A 1 278 ? 17.219 37.875 7.574 1 94.62 278 GLU A O 1
ATOM 2264 N N . PHE A 1 279 ? 17.156 36.094 6.215 1 95.19 279 PHE A N 1
ATOM 2265 C CA . PHE A 1 279 ? 16.375 35.344 7.168 1 95.19 279 PHE A CA 1
ATOM 2266 C C . PHE A 1 279 ? 17.203 34.188 7.73 1 95.19 279 PHE A C 1
ATOM 2268 O O . PHE A 1 279 ? 16.703 33.406 8.547 1 95.19 279 PHE A O 1
ATOM 2275 N N . MET A 1 280 ? 18.438 33.938 7.316 1 89.56 280 MET A N 1
ATOM 2276 C CA . MET A 1 280 ? 19.266 32.781 7.586 1 89.56 280 MET A CA 1
ATOM 2277 C C . MET A 1 280 ? 19.469 32.594 9.086 1 89.56 280 MET A C 1
ATOM 2279 O O . MET A 1 280 ? 19.516 31.453 9.57 1 89.56 280 MET A O 1
ATOM 2283 N N . ASN A 1 281 ? 19.422 33.656 9.922 1 93.12 281 ASN A N 1
ATOM 2284 C CA . ASN A 1 281 ? 19.672 33.562 11.352 1 93.12 281 ASN A CA 1
ATOM 2285 C C . ASN A 1 281 ? 18.422 33.812 12.172 1 93.12 281 ASN A C 1
ATOM 2287 O O . ASN A 1 281 ? 18.469 33.906 13.398 1 93.12 281 ASN A O 1
ATOM 2291 N N . TRP A 1 282 ? 17.312 33.812 11.469 1 96.69 282 TRP A N 1
ATOM 2292 C CA . TRP A 1 282 ? 16.078 34.188 12.141 1 96.69 282 TRP A CA 1
ATOM 2293 C C . TRP A 1 282 ? 15.438 32.969 12.797 1 96.69 282 TRP A C 1
ATOM 2295 O O . TRP A 1 282 ? 14.922 33.062 13.922 1 96.69 282 TRP A O 1
ATOM 2305 N N . LEU A 1 283 ? 15.531 31.812 12.125 1 96.75 283 LEU A N 1
ATOM 2306 C CA . LEU A 1 283 ? 14.875 30.594 12.602 1 96.75 283 LEU A CA 1
ATOM 2307 C C . LEU A 1 283 ? 15.898 29.5 12.867 1 96.75 283 LEU A C 1
ATOM 2309 O O . LEU A 1 283 ? 16.891 29.375 12.141 1 96.75 283 LEU A O 1
ATOM 2313 N N . SER A 1 284 ? 15.664 28.688 13.898 1 96.19 284 SER A N 1
ATOM 2314 C CA . SER A 1 284 ? 16.422 27.484 14.18 1 96.19 284 SER A CA 1
ATOM 2315 C C . SER A 1 284 ? 15.516 26.266 14.242 1 96.19 284 SER A C 1
ATOM 2317 O O . SER A 1 284 ? 14.445 26.312 14.852 1 96.19 284 SER A O 1
ATOM 2319 N N . VAL A 1 285 ? 15.93 25.234 13.625 1 93.81 285 VAL A N 1
ATOM 2320 C CA . VAL A 1 285 ? 15.156 24 13.656 1 93.81 285 VAL A CA 1
ATOM 2321 C C . VAL A 1 285 ? 15.195 23.406 15.062 1 93.81 285 VAL A C 1
ATOM 2323 O O . VAL A 1 285 ? 16.25 23.312 15.672 1 93.81 285 VAL A O 1
ATOM 2326 N N . CYS A 1 286 ? 13.992 23.062 15.547 1 93.38 286 CYS A N 1
ATOM 2327 C CA . CYS A 1 286 ? 13.859 22.5 16.891 1 93.38 286 CYS A CA 1
ATOM 2328 C C . CYS A 1 286 ? 13.633 20.984 16.828 1 93.38 286 CYS A C 1
ATOM 2330 O O . CYS A 1 286 ? 12.922 20.5 15.945 1 93.38 286 CYS A O 1
ATOM 2332 N N . LYS A 1 287 ? 14.234 20.328 17.719 1 91.31 287 LYS A N 1
ATOM 2333 C CA . LYS A 1 287 ? 13.891 18.922 17.906 1 91.31 287 LYS A CA 1
ATOM 2334 C C . LYS A 1 287 ? 12.516 18.766 18.531 1 91.31 287 LYS A C 1
ATOM 2336 O O . LYS A 1 287 ? 12.062 19.641 19.266 1 91.31 287 LYS A O 1
ATOM 2341 N N . PRO A 1 288 ? 11.898 17.75 18.25 1 94.88 288 PRO A N 1
ATOM 2342 C CA . PRO A 1 288 ? 10.594 17.516 18.891 1 94.88 288 PRO A CA 1
ATOM 2343 C C . PRO A 1 288 ? 10.68 17.484 20.406 1 94.88 288 PRO A C 1
ATOM 2345 O O . PRO A 1 288 ? 11.641 16.938 20.969 1 94.88 288 PRO A O 1
ATOM 2348 N N . HIS A 1 289 ? 9.711 18.031 21.016 1 96.25 289 HIS A N 1
ATOM 2349 C CA . HIS A 1 289 ? 9.711 18.125 22.469 1 96.25 289 HIS A CA 1
ATOM 2350 C C . HIS A 1 289 ? 9.211 16.828 23.109 1 96.25 289 HIS A C 1
ATOM 2352 O O . HIS A 1 289 ? 9.555 16.516 24.25 1 96.25 289 HIS A O 1
ATOM 2358 N N . GLN A 1 290 ? 8.391 16.109 22.344 1 95.12 290 GLN A N 1
ATOM 2359 C CA . GLN A 1 290 ? 7.84 14.852 22.828 1 95.12 290 GLN A CA 1
ATOM 2360 C C . GLN A 1 290 ? 8.281 13.688 21.938 1 95.12 290 GLN A C 1
ATOM 2362 O O . GLN A 1 290 ? 7.441 12.93 21.438 1 95.12 290 GLN A O 1
ATOM 2367 N N . ILE A 1 291 ? 9.562 13.516 21.828 1 92.56 291 ILE A N 1
ATOM 2368 C CA . ILE A 1 291 ? 10.172 12.586 20.891 1 92.56 291 ILE A CA 1
ATOM 2369 C C . ILE A 1 291 ? 9.75 11.156 21.234 1 92.56 291 ILE A C 1
ATOM 2371 O O . ILE A 1 291 ? 9.641 10.305 20.344 1 92.56 291 ILE A O 1
ATOM 2375 N N . GLU A 1 292 ? 9.398 10.914 22.469 1 90.5 292 GLU A N 1
ATOM 2376 C CA . GLU A 1 292 ? 9 9.578 22.906 1 90.5 292 GLU A CA 1
ATOM 2377 C C . GLU A 1 292 ? 7.703 9.141 22.234 1 90.5 292 GLU A C 1
ATOM 2379 O O . GLU A 1 292 ? 7.406 7.949 22.156 1 90.5 292 GLU A O 1
ATOM 2384 N N . ASN A 1 293 ? 6.934 10.117 21.734 1 93.5 293 ASN A N 1
ATOM 2385 C CA . ASN A 1 293 ? 5.66 9.805 21.094 1 93.5 293 ASN A CA 1
ATOM 2386 C C . ASN A 1 293 ? 5.836 9.477 19.625 1 93.5 293 ASN A C 1
ATOM 2388 O O . ASN A 1 293 ? 4.883 9.062 18.953 1 93.5 293 ASN A O 1
ATOM 2392 N N . GLU A 1 294 ? 7.027 9.547 19.062 1 90.25 294 GLU A N 1
ATOM 2393 C CA . GLU A 1 294 ? 7.281 9.258 17.656 1 90.25 294 GLU A CA 1
ATOM 2394 C C . GLU A 1 294 ? 6.914 7.812 17.312 1 90.25 294 GLU A C 1
ATOM 2396 O O . GLU A 1 294 ? 6.523 7.516 16.188 1 90.25 294 GLU A O 1
ATOM 2401 N N . ILE A 1 295 ? 7.02 6.91 18.281 1 91 295 ILE A N 1
ATOM 2402 C CA . ILE A 1 295 ? 6.723 5.496 18.094 1 91 295 ILE A CA 1
ATOM 2403 C C . ILE A 1 295 ? 5.258 5.324 17.688 1 91 295 ILE A C 1
ATOM 2405 O O . ILE A 1 295 ? 4.875 4.281 17.156 1 91 295 ILE A O 1
ATOM 2409 N N . LEU A 1 296 ? 4.402 6.352 17.938 1 92.94 296 LEU A N 1
ATOM 2410 C CA . LEU A 1 296 ? 2.969 6.273 17.688 1 92.94 296 LEU A CA 1
ATOM 2411 C C . LEU A 1 296 ? 2.65 6.695 16.25 1 92.94 296 LEU A C 1
ATOM 2413 O O . LEU A 1 296 ? 1.496 6.633 15.82 1 92.94 296 LEU A O 1
ATOM 2417 N N . PHE A 1 297 ? 3.695 7.188 15.539 1 91.88 297 PHE A N 1
ATOM 2418 C CA . PHE A 1 297 ? 3.467 7.762 14.219 1 91.88 297 PHE A CA 1
ATOM 2419 C C . PHE A 1 297 ? 4.398 7.137 13.195 1 91.88 297 PHE A C 1
ATOM 2421 O O . PHE A 1 297 ? 5.465 6.621 13.539 1 91.88 297 PHE A O 1
ATOM 2428 N N . ASP A 1 298 ? 3.971 7.016 11.969 1 89.12 298 ASP A N 1
ATOM 2429 C CA . ASP A 1 298 ? 4.898 6.816 10.859 1 89.12 298 ASP A CA 1
ATOM 2430 C C . ASP A 1 298 ? 5.66 8.102 10.539 1 89.12 298 ASP A C 1
ATOM 2432 O O . ASP A 1 298 ? 5.184 8.938 9.766 1 89.12 298 ASP A O 1
ATOM 2436 N N . ILE A 1 299 ? 6.75 8.297 10.992 1 88.81 299 ILE A N 1
ATOM 2437 C CA . ILE A 1 299 ? 7.477 9.555 11.039 1 88.81 299 ILE A CA 1
ATOM 2438 C C . ILE A 1 299 ? 7.746 10.047 9.617 1 88.81 299 ILE A C 1
ATOM 2440 O O . ILE A 1 299 ? 7.789 11.258 9.367 1 88.81 299 ILE A O 1
ATOM 2444 N N . GLU A 1 300 ? 7.887 9.109 8.703 1 86.38 300 GLU A N 1
ATOM 2445 C CA . GLU A 1 300 ? 8.18 9.469 7.32 1 86.38 300 GLU A CA 1
ATOM 2446 C C . GLU A 1 300 ? 7.047 10.297 6.715 1 86.38 300 GLU A C 1
ATOM 2448 O O . GLU A 1 300 ? 7.273 11.102 5.812 1 86.38 300 GLU A O 1
ATOM 2453 N N . ASP A 1 301 ? 5.895 10.18 7.297 1 87.25 301 ASP A N 1
ATOM 2454 C CA . ASP A 1 301 ? 4.723 10.875 6.773 1 87.25 301 ASP A CA 1
ATOM 2455 C C . ASP A 1 301 ? 4.727 12.344 7.195 1 87.25 301 ASP A C 1
ATOM 2457 O O . ASP A 1 301 ? 3.988 13.156 6.637 1 87.25 301 ASP A O 1
ATOM 2461 N N . TYR A 1 302 ? 5.566 12.727 8.078 1 91 302 TYR A N 1
ATOM 2462 C CA . TYR A 1 302 ? 5.496 14.062 8.648 1 91 302 TYR A CA 1
ATOM 2463 C C . TYR A 1 302 ? 6.852 14.758 8.578 1 91 302 TYR A C 1
ATOM 2465 O O . TYR A 1 302 ? 7.141 15.648 9.383 1 91 302 TYR A O 1
ATOM 2473 N N . GLU A 1 303 ? 7.598 14.289 7.578 1 87.19 303 GLU A N 1
ATOM 2474 C CA . GLU A 1 303 ? 8.938 14.844 7.391 1 87.19 303 GLU A CA 1
ATOM 2475 C C . GLU A 1 303 ? 8.875 16.297 6.93 1 87.19 303 GLU A C 1
ATOM 2477 O O . GLU A 1 303 ? 9.828 17.062 7.121 1 87.19 303 GLU A O 1
ATOM 2482 N N . ASP A 1 304 ? 7.715 16.688 6.457 1 89.44 304 ASP A N 1
ATOM 2483 C CA . ASP A 1 304 ? 7.598 18.047 5.926 1 89.44 304 ASP A CA 1
ATOM 2484 C C . ASP A 1 304 ? 7.082 19 6.988 1 89.44 304 ASP A C 1
ATOM 2486 O O . ASP A 1 304 ? 6.945 20.203 6.734 1 89.44 304 ASP A O 1
ATOM 2490 N N . LEU A 1 305 ? 6.785 18.5 8.156 1 94 305 LEU A N 1
ATOM 2491 C CA . LEU A 1 305 ? 6.387 19.344 9.273 1 94 305 LEU A CA 1
ATOM 2492 C C . LEU A 1 305 ? 7.605 19.812 10.062 1 94 305 LEU A C 1
ATOM 2494 O O . LEU A 1 305 ? 8.43 19 10.477 1 94 305 LEU A O 1
ATOM 2498 N N . TYR A 1 306 ? 7.699 21.125 10.242 1 94.56 306 TYR A N 1
ATOM 2499 C CA . TYR A 1 306 ? 8.867 21.688 10.906 1 94.56 306 TYR A CA 1
ATOM 2500 C C . TYR A 1 306 ? 8.461 22.5 12.133 1 94.56 306 TYR A C 1
ATOM 2502 O O . TYR A 1 306 ? 7.461 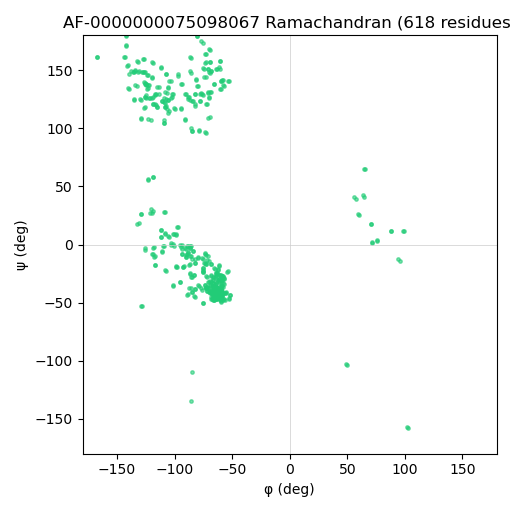23.219 12.102 1 94.56 306 TYR A O 1
ATOM 2510 N N . LEU A 1 307 ? 9.195 22.328 13.18 1 97.25 307 LEU A N 1
ATOM 2511 C CA . LEU A 1 307 ? 9.133 23.188 14.352 1 97.25 307 LEU A CA 1
ATOM 2512 C C . LEU A 1 307 ? 10.383 24.062 14.453 1 97.25 307 LEU A C 1
ATOM 2514 O O . LEU A 1 307 ? 11.508 23.547 14.492 1 97.25 307 LEU A O 1
ATOM 2518 N N . TYR A 1 308 ? 10.148 25.344 14.391 1 97.19 308 TYR A N 1
ATOM 2519 C CA . TYR A 1 308 ? 11.25 26.281 14.516 1 97.19 308 TYR A CA 1
ATOM 2520 C C . TYR A 1 308 ? 11.164 27.078 15.812 1 97.19 308 TYR A C 1
ATOM 2522 O O . TYR A 1 308 ? 10.07 27.234 16.375 1 97.19 308 TYR A O 1
ATOM 2530 N N . THR A 1 309 ? 12.273 27.5 16.312 1 97.69 309 THR A N 1
ATOM 2531 C CA . THR A 1 309 ? 12.352 28.547 17.328 1 97.69 309 THR A CA 1
ATOM 2532 C C . THR A 1 309 ? 12.852 29.859 16.734 1 97.69 309 THR A C 1
ATOM 2534 O O . THR A 1 309 ? 13.758 29.859 15.898 1 97.69 309 THR A O 1
ATOM 2537 N N . VAL A 1 310 ? 12.203 30.875 17.094 1 97.38 310 VAL A N 1
ATOM 2538 C CA . VAL A 1 310 ? 12.586 32.188 16.594 1 97.38 310 VAL A CA 1
ATOM 2539 C C . VAL A 1 310 ? 13.742 32.75 17.422 1 97.38 310 VAL A C 1
ATOM 2541 O O . VAL A 1 310 ? 13.68 32.781 18.641 1 97.38 310 VAL A O 1
ATOM 2544 N N . ASN A 1 311 ? 14.828 33.219 16.734 1 95.56 311 ASN A N 1
ATOM 2545 C CA . ASN A 1 311 ? 16.031 33.719 17.391 1 95.56 311 ASN A CA 1
ATOM 2546 C C . ASN A 1 311 ? 15.938 35.219 17.672 1 95.56 311 ASN A C 1
ATOM 2548 O O . ASN A 1 311 ? 15.227 35.938 16.969 1 95.56 311 ASN A O 1
ATOM 2552 N N . MET B 1 1 ? -12.117 -17.828 12.703 1 43.56 1 MET B N 1
ATOM 2553 C CA . MET B 1 1 ? -11.828 -16.453 12.289 1 43.56 1 MET B CA 1
ATOM 2554 C C . MET B 1 1 ? -10.617 -15.906 13.039 1 43.56 1 MET B C 1
ATOM 2556 O O . MET B 1 1 ? -9.789 -15.211 12.453 1 43.56 1 MET B O 1
ATOM 2560 N N . SER B 1 2 ? -10.43 -16.484 14.367 1 62.16 2 SER B N 1
ATOM 2561 C CA . SER B 1 2 ? -9.438 -16.031 15.328 1 62.16 2 SER B CA 1
ATOM 2562 C C . SER B 1 2 ? -8.047 -16.562 15 1 62.16 2 SER B C 1
ATOM 2564 O O . SER B 1 2 ? -7.066 -15.82 15.031 1 62.16 2 SER B O 1
ATOM 2566 N N . GLU B 1 3 ? -8.102 -17.844 14.469 1 66.62 3 GLU B N 1
ATOM 2567 C CA . GLU B 1 3 ? -6.793 -18.453 14.25 1 66.62 3 GLU B CA 1
ATOM 2568 C C . GLU B 1 3 ? -6.121 -17.891 13 1 66.62 3 GLU B C 1
ATOM 2570 O O . GLU B 1 3 ? -4.926 -17.578 13.023 1 66.62 3 GLU B O 1
ATOM 2575 N N . GLU B 1 4 ? -6.957 -17.656 11.992 1 70.56 4 GLU B N 1
ATOM 2576 C CA . GLU B 1 4 ? -6.441 -17.109 10.742 1 70.56 4 GLU B CA 1
ATOM 2577 C C . GLU B 1 4 ? -5.926 -15.68 10.938 1 70.56 4 GLU B C 1
ATOM 2579 O O . GLU B 1 4 ? -4.922 -15.289 10.344 1 70.56 4 GLU B O 1
ATOM 2584 N N . ASN B 1 5 ? -6.551 -15.172 11.875 1 79.62 5 ASN B N 1
ATOM 2585 C CA . ASN B 1 5 ? -6.16 -13.789 12.141 1 79.62 5 ASN B CA 1
ATOM 2586 C C . ASN B 1 5 ? -4.785 -13.711 12.797 1 79.62 5 ASN B C 1
ATOM 2588 O O . ASN B 1 5 ? -3.949 -12.898 12.398 1 79.62 5 ASN B O 1
ATOM 2592 N N . VAL B 1 6 ? -4.559 -14.688 13.672 1 88.06 6 VAL B N 1
ATOM 2593 C CA . VAL B 1 6 ? -3.295 -14.68 14.398 1 88.06 6 VAL B CA 1
ATOM 2594 C C . VAL B 1 6 ? -2.15 -15.047 13.453 1 88.06 6 VAL B C 1
ATOM 2596 O O . VAL B 1 6 ? -1.076 -14.445 13.508 1 88.06 6 VAL B O 1
ATOM 2599 N N . VAL B 1 7 ? -2.43 -16.031 12.562 1 89.56 7 VAL B N 1
ATOM 2600 C CA . VAL B 1 7 ? -1.411 -16.484 11.625 1 89.56 7 VAL B CA 1
ATOM 2601 C C . VAL B 1 7 ? -1.031 -15.344 10.68 1 89.56 7 VAL B C 1
ATOM 2603 O O . VAL B 1 7 ? 0.152 -15.125 10.414 1 89.56 7 VAL B O 1
ATOM 2606 N N . ASN B 1 8 ? -1.994 -14.641 10.32 1 88.69 8 ASN B N 1
ATOM 2607 C CA . ASN B 1 8 ? -1.753 -13.508 9.43 1 88.69 8 ASN B CA 1
ATOM 2608 C C . ASN B 1 8 ? -0.953 -12.406 10.125 1 88.69 8 ASN B C 1
ATOM 2610 O O . ASN B 1 8 ? -0.055 -11.812 9.523 1 88.69 8 ASN B O 1
ATOM 2614 N N . VAL B 1 9 ? -1.302 -12.125 11.359 1 91.69 9 VAL B N 1
ATOM 2615 C CA . VAL B 1 9 ? -0.578 -11.109 12.117 1 91.69 9 VAL B CA 1
ATOM 2616 C C . VAL B 1 9 ? 0.873 -11.547 12.312 1 91.69 9 VAL B C 1
ATOM 2618 O O . VAL B 1 9 ? 1.796 -10.75 12.133 1 91.69 9 VAL B O 1
ATOM 2621 N N . LYS B 1 10 ? 1.086 -12.852 12.617 1 91.94 10 LYS B N 1
ATOM 2622 C CA . LYS B 1 10 ? 2.436 -13.383 12.797 1 91.94 10 LYS B CA 1
ATOM 2623 C C . LYS B 1 10 ? 3.248 -13.266 11.516 1 91.94 10 LYS B C 1
ATOM 2625 O O . LYS B 1 10 ? 4.426 -12.898 11.547 1 91.94 10 LYS B O 1
ATOM 2630 N N . HIS B 1 11 ? 2.58 -13.555 10.414 1 92.69 11 HIS B N 1
ATOM 2631 C CA . HIS B 1 11 ? 3.264 -13.453 9.133 1 92.69 11 HIS B CA 1
ATOM 2632 C C . HIS B 1 11 ? 3.721 -12.023 8.867 1 92.69 11 HIS B C 1
ATOM 2634 O O . HIS B 1 11 ? 4.863 -11.797 8.461 1 92.69 11 HIS B O 1
ATOM 2640 N N . ARG B 1 12 ? 2.857 -11.055 9.094 1 91.38 12 ARG B N 1
ATOM 2641 C CA . ARG B 1 12 ? 3.193 -9.656 8.859 1 91.38 12 ARG B CA 1
ATOM 2642 C C . ARG B 1 12 ? 4.316 -9.203 9.789 1 91.38 12 ARG B C 1
ATOM 2644 O O . ARG B 1 12 ? 5.18 -8.414 9.383 1 91.38 12 ARG B O 1
ATOM 2651 N N . MET B 1 13 ? 4.316 -9.711 11 1 92.75 13 MET B N 1
ATOM 2652 C CA . MET B 1 13 ? 5.391 -9.398 11.945 1 92.75 13 MET B CA 1
ATOM 2653 C C . MET B 1 13 ? 6.719 -9.977 11.469 1 92.75 13 MET B C 1
ATOM 2655 O O . MET B 1 13 ? 7.754 -9.32 11.547 1 92.75 13 MET B O 1
ATOM 2659 N N . LEU B 1 14 ? 6.668 -11.234 10.961 1 94 14 LEU B N 1
ATOM 2660 C CA . LEU B 1 14 ? 7.883 -11.867 10.461 1 94 14 LEU B CA 1
ATOM 2661 C C . LEU B 1 14 ? 8.469 -11.062 9.305 1 94 14 LEU B C 1
ATOM 2663 O O . LEU B 1 14 ? 9.688 -10.875 9.227 1 94 14 LEU B O 1
ATOM 2667 N N . GLN B 1 15 ? 7.57 -10.594 8.453 1 91.94 15 GLN B N 1
ATOM 2668 C CA . GLN B 1 15 ? 8.016 -9.781 7.332 1 91.94 15 GLN B CA 1
ATOM 2669 C C . GLN B 1 15 ? 8.711 -8.508 7.816 1 91.94 15 GLN B C 1
ATOM 2671 O O . GLN B 1 15 ? 9.742 -8.109 7.277 1 91.94 15 GLN B O 1
ATOM 2676 N N . LEU B 1 16 ? 8.141 -7.867 8.812 1 90.62 16 LEU B N 1
ATOM 2677 C CA . LEU B 1 16 ? 8.703 -6.645 9.367 1 90.62 16 LEU B CA 1
ATOM 2678 C C . LEU B 1 16 ? 10.07 -6.906 9.984 1 90.62 16 LEU B C 1
ATOM 2680 O O . LEU B 1 16 ? 10.984 -6.094 9.844 1 90.62 16 LEU B O 1
ATOM 2684 N N . LEU B 1 17 ? 10.234 -8.055 10.625 1 92.56 17 LEU B N 1
ATOM 2685 C CA . LEU B 1 17 ? 11.43 -8.359 11.406 1 92.56 17 LEU B CA 1
ATOM 2686 C C . LEU B 1 17 ? 12.523 -8.953 10.523 1 92.56 17 LEU B C 1
ATOM 2688 O O . LEU B 1 17 ? 13.688 -9.016 10.93 1 92.56 17 LEU B O 1
ATOM 2692 N N . SER B 1 18 ? 12.156 -9.422 9.344 1 91.31 18 SER B N 1
ATOM 2693 C CA . SER B 1 18 ? 13.078 -10.125 8.461 1 91.31 18 SER B CA 1
ATOM 2694 C C . SER B 1 18 ? 14.266 -9.234 8.094 1 91.31 18 SER B C 1
ATOM 2696 O O . SER B 1 18 ? 15.352 -9.734 7.809 1 91.31 18 SER B O 1
ATOM 2698 N N . ASP B 1 19 ? 14.109 -7.926 8.102 1 87.88 19 ASP B N 1
ATOM 2699 C CA . ASP B 1 19 ? 15.164 -7.016 7.676 1 87.88 19 ASP B CA 1
ATOM 2700 C C . ASP B 1 19 ? 15.766 -6.273 8.867 1 87.88 19 ASP B C 1
ATOM 2702 O O . ASP B 1 19 ? 16.531 -5.32 8.688 1 87.88 19 ASP B O 1
ATOM 2706 N N . VAL B 1 20 ? 15.445 -6.656 10.031 1 91.31 20 VAL B N 1
ATOM 2707 C CA . VAL B 1 20 ? 15.938 -6.008 11.242 1 91.31 20 VAL B CA 1
ATOM 2708 C C . VAL B 1 20 ? 17.219 -6.684 11.703 1 91.31 20 VAL B C 1
ATOM 2710 O O . VAL B 1 20 ? 17.328 -7.91 11.711 1 91.31 20 VAL B O 1
ATOM 2713 N N . ASP B 1 21 ? 18.234 -5.93 11.953 1 92 21 ASP B N 1
ATOM 2714 C CA . ASP B 1 21 ? 19.5 -6.508 12.414 1 92 21 ASP B CA 1
ATOM 2715 C C . ASP B 1 21 ? 19.359 -7.051 13.836 1 92 21 ASP B C 1
ATOM 2717 O O . ASP B 1 21 ? 18.359 -6.812 14.508 1 92 21 ASP B O 1
ATOM 2721 N N . GLU B 1 22 ? 20.359 -7.832 14.281 1 91.56 22 GLU B N 1
ATOM 2722 C CA . GLU B 1 22 ? 20.312 -8.57 15.539 1 91.56 22 GLU B CA 1
ATOM 2723 C C . GLU B 1 22 ? 20.203 -7.617 16.734 1 91.56 22 GLU B C 1
ATOM 2725 O O . GLU B 1 22 ? 19.484 -7.887 17.688 1 91.56 22 GLU B O 1
ATOM 2730 N N . ALA B 1 23 ? 20.906 -6.465 16.672 1 92 23 ALA B N 1
ATOM 2731 C CA . ALA B 1 23 ? 20.875 -5.52 17.781 1 92 23 ALA B CA 1
ATOM 2732 C C . ALA B 1 23 ? 19.469 -4.922 17.953 1 92 23 ALA B C 1
ATOM 2734 O O . ALA B 1 23 ? 18.953 -4.848 19.078 1 92 23 ALA B O 1
ATOM 2735 N N . ASP B 1 24 ? 18.906 -4.539 16.844 1 92 24 ASP B N 1
ATOM 2736 C CA . ASP B 1 24 ? 17.562 -3.98 16.859 1 92 24 ASP B CA 1
ATOM 2737 C C . ASP B 1 24 ? 16.531 -5.039 17.266 1 92 24 ASP B C 1
ATOM 2739 O O . ASP B 1 24 ? 15.547 -4.73 17.938 1 92 24 ASP B O 1
ATOM 2743 N N . MET B 1 25 ? 16.797 -6.285 16.875 1 92 25 MET B N 1
ATOM 2744 C CA . MET B 1 25 ? 15.914 -7.387 17.219 1 92 25 MET B CA 1
ATOM 2745 C C . MET B 1 25 ? 15.859 -7.59 18.734 1 92 25 MET B C 1
ATOM 2747 O O . MET B 1 25 ? 14.789 -7.828 19.297 1 92 25 MET B O 1
ATOM 2751 N N . GLU B 1 26 ? 16.969 -7.52 19.328 1 92.31 26 GLU B N 1
ATOM 2752 C CA . GLU B 1 26 ? 17.031 -7.672 20.781 1 92.31 26 GLU B CA 1
ATOM 2753 C C . GLU B 1 26 ? 16.25 -6.566 21.484 1 92.31 26 GLU B C 1
ATOM 2755 O O . GLU B 1 26 ? 15.562 -6.82 22.484 1 92.31 26 GLU B O 1
ATOM 2760 N N . THR B 1 27 ? 16.391 -5.375 20.938 1 92.88 27 THR B N 1
ATOM 2761 C CA . THR B 1 27 ? 15.664 -4.242 21.5 1 92.88 27 THR B CA 1
ATOM 2762 C C . THR B 1 27 ? 14.156 -4.457 21.406 1 92.88 27 THR B C 1
ATOM 2764 O O . THR B 1 27 ? 13.43 -4.199 22.359 1 92.88 27 THR B O 1
ATOM 2767 N N . ILE B 1 28 ? 13.695 -4.984 20.281 1 92.62 28 ILE B N 1
ATOM 2768 C CA . ILE B 1 28 ? 12.273 -5.227 20.047 1 92.62 28 ILE B CA 1
ATOM 2769 C C . ILE B 1 28 ? 11.789 -6.371 20.938 1 92.62 28 ILE B C 1
ATOM 2771 O O . ILE B 1 28 ? 10.703 -6.301 21.5 1 92.62 28 ILE B O 1
ATOM 2775 N N . GLU B 1 29 ? 12.625 -7.391 21.094 1 92.62 29 GLU B N 1
ATOM 2776 C CA . GLU B 1 29 ? 12.289 -8.508 21.969 1 92.62 29 GLU B CA 1
ATOM 2777 C C . GLU B 1 29 ? 12.094 -8.047 23.406 1 92.62 29 GLU B C 1
ATOM 2779 O O . GLU B 1 29 ? 11.133 -8.453 24.078 1 92.62 29 GLU B O 1
ATOM 2784 N N . GLN B 1 30 ? 12.984 -7.23 23.828 1 93.75 30 GLN B N 1
ATOM 2785 C CA . GLN B 1 30 ? 12.891 -6.715 25.203 1 93.75 30 GLN B CA 1
ATOM 2786 C C . GLN B 1 30 ? 11.648 -5.848 25.375 1 93.75 30 GLN B C 1
ATOM 2788 O O . GLN B 1 30 ? 10.977 -5.922 26.406 1 93.75 30 GLN B O 1
ATOM 2793 N N . TRP B 1 31 ? 11.398 -5.031 24.328 1 94.44 31 TRP B N 1
ATOM 2794 C CA . TRP B 1 31 ? 10.234 -4.148 24.312 1 94.44 31 TRP B CA 1
ATOM 2795 C C . TRP B 1 31 ? 8.945 -4.945 24.484 1 94.44 31 TRP B C 1
ATOM 2797 O O . TRP B 1 31 ? 8.023 -4.516 25.172 1 94.44 31 TRP B O 1
ATOM 2807 N N . ILE B 1 32 ? 8.82 -6.191 23.969 1 93.5 32 ILE B N 1
ATOM 2808 C CA . ILE B 1 32 ? 7.629 -7.031 24.031 1 93.5 32 ILE B CA 1
ATOM 2809 C C . ILE B 1 32 ? 7.652 -7.867 25.312 1 93.5 32 ILE B C 1
ATOM 2811 O O . ILE B 1 32 ? 6.652 -7.945 26.031 1 93.5 32 ILE B O 1
ATOM 2815 N N . CYS B 1 33 ? 8.797 -8.43 25.688 1 93.06 33 CYS B N 1
ATOM 2816 C CA . CYS B 1 33 ? 8.914 -9.359 26.812 1 93.06 33 CYS B CA 1
ATOM 2817 C C . CYS B 1 33 ? 8.695 -8.641 28.141 1 93.06 33 CYS B C 1
ATOM 2819 O O . CYS B 1 33 ? 8.141 -9.211 29.078 1 93.06 33 CYS B O 1
ATOM 2821 N N . ASN B 1 34 ? 9.094 -7.363 28.156 1 92.69 34 ASN B N 1
ATOM 2822 C CA . ASN B 1 34 ? 8.883 -6.609 29.391 1 92.69 34 ASN B CA 1
ATOM 2823 C C . ASN B 1 34 ? 7.52 -5.934 29.422 1 92.69 34 ASN B C 1
ATOM 2825 O O . ASN B 1 34 ? 7.215 -5.164 30.328 1 92.69 34 ASN B O 1
ATOM 2829 N N . ARG B 1 35 ? 6.762 -6.086 28.375 1 90.62 35 ARG B N 1
ATOM 2830 C CA . ARG B 1 35 ? 5.391 -5.617 28.219 1 90.62 35 ARG B CA 1
ATOM 2831 C C . ARG B 1 35 ? 5.344 -4.098 28.094 1 90.62 35 ARG B C 1
ATOM 2833 O O . ARG B 1 35 ? 4.301 -3.482 28.344 1 90.62 35 ARG B O 1
ATOM 2840 N N . SER B 1 36 ? 6.457 -3.512 27.797 1 92 36 SER B N 1
ATOM 2841 C CA . SER B 1 36 ? 6.488 -2.078 27.516 1 92 36 SER B CA 1
ATOM 2842 C C . SER B 1 36 ? 5.598 -1.727 26.328 1 92 36 SER B C 1
ATOM 2844 O O . SER B 1 36 ? 5.031 -0.632 26.281 1 92 36 SER B O 1
ATOM 2846 N N . TYR B 1 37 ? 5.453 -2.682 25.375 1 93.62 37 TYR B N 1
ATOM 2847 C CA . TYR B 1 37 ? 4.652 -2.438 24.172 1 93.62 37 TYR B CA 1
ATOM 2848 C C . TYR B 1 37 ? 3.188 -2.225 24.531 1 93.62 37 TYR B C 1
ATOM 2850 O O . TYR B 1 37 ? 2.459 -1.539 23.812 1 93.62 37 TYR B O 1
ATOM 2858 N N . ARG B 1 38 ? 2.789 -2.801 25.656 1 94 38 ARG B N 1
ATOM 2859 C CA . ARG B 1 38 ? 1.398 -2.656 26.078 1 94 38 ARG B CA 1
ATOM 2860 C C . ARG B 1 38 ? 1.08 -1.208 26.422 1 94 38 ARG B C 1
ATOM 2862 O O . ARG B 1 38 ? -0.007 -0.714 26.109 1 94 38 ARG B O 1
ATOM 2869 N N . LYS B 1 39 ? 2.004 -0.567 27.125 1 94.19 39 LYS B N 1
ATOM 2870 C CA . LYS B 1 39 ? 1.84 0.85 27.438 1 94.19 39 LYS B CA 1
ATOM 2871 C C . LYS B 1 39 ? 1.749 1.686 26.172 1 94.19 39 LYS B C 1
ATOM 2873 O O . LYS B 1 39 ? 0.91 2.582 26.062 1 94.19 39 LYS B O 1
ATOM 2878 N N . ASP B 1 40 ? 2.656 1.38 25.25 1 93.94 40 ASP B N 1
ATOM 2879 C CA . ASP B 1 40 ? 2.65 2.096 23.984 1 93.94 40 ASP B CA 1
ATOM 2880 C C . ASP B 1 40 ? 1.35 1.85 23.219 1 93.94 40 ASP B C 1
ATOM 2882 O O . ASP B 1 40 ? 0.833 2.75 22.562 1 93.94 40 ASP B O 1
ATOM 2886 N N . LEU B 1 41 ? 0.863 0.638 23.297 1 94.56 41 LEU B N 1
ATOM 2887 C CA . LEU B 1 41 ? -0.399 0.296 22.656 1 94.56 41 LEU B CA 1
ATOM 2888 C C . LEU B 1 41 ? -1.549 1.105 23.234 1 94.56 41 LEU B C 1
ATOM 2890 O O . LEU B 1 41 ? -2.434 1.559 22.516 1 94.56 41 LEU B O 1
ATOM 2894 N N . GLU B 1 42 ? -1.572 1.26 24.531 1 94.38 42 GLU B N 1
ATOM 2895 C CA . GLU B 1 42 ? -2.582 2.082 25.203 1 94.38 42 GLU B CA 1
ATOM 2896 C C . GLU B 1 42 ? -2.5 3.535 24.734 1 94.38 42 GLU B C 1
ATOM 2898 O O . GLU B 1 42 ? -3.525 4.18 24.516 1 94.38 42 GLU B O 1
ATOM 2903 N N . ARG B 1 43 ? -1.283 3.986 24.656 1 93.75 43 ARG B N 1
ATOM 2904 C CA . ARG B 1 43 ? -1.079 5.355 24.188 1 93.75 43 ARG B CA 1
ATOM 2905 C C . ARG B 1 43 ? -1.558 5.516 22.75 1 93.75 43 ARG B C 1
ATOM 2907 O O . ARG B 1 43 ? -2.129 6.547 22.391 1 93.75 43 ARG B O 1
ATOM 2914 N N . LEU B 1 44 ? -1.293 4.57 21.922 1 94.56 44 LEU B N 1
ATOM 2915 C CA . LEU B 1 44 ? -1.755 4.602 20.547 1 94.56 44 LEU B CA 1
ATOM 2916 C C . LEU B 1 44 ? -3.277 4.617 20.484 1 94.56 44 LEU B C 1
ATOM 2918 O O . LEU B 1 44 ? -3.861 5.359 19.688 1 94.56 44 LEU B O 1
ATOM 2922 N N . LYS B 1 45 ? -3.938 3.811 21.266 1 92.06 45 LYS B N 1
ATOM 2923 C CA . LYS B 1 45 ? -5.395 3.779 21.312 1 92.06 45 LYS B CA 1
ATOM 2924 C C . LYS B 1 45 ? -5.961 5.121 21.766 1 92.06 45 LYS B C 1
ATOM 2926 O O . LYS B 1 45 ? -6.984 5.578 21.25 1 92.06 45 LYS B O 1
ATOM 2931 N N . ALA B 1 46 ? -5.316 5.734 22.766 1 92.5 46 ALA B N 1
ATOM 2932 C CA . ALA B 1 46 ? -5.723 7.059 23.219 1 92.5 46 ALA B CA 1
ATOM 2933 C C . ALA B 1 46 ? -5.609 8.094 22.109 1 92.5 46 ALA B C 1
ATOM 2935 O O . ALA B 1 46 ? -6.484 8.945 21.953 1 92.5 46 ALA B O 1
ATOM 2936 N N . LEU B 1 47 ? -4.512 7.996 21.406 1 93.5 47 LEU B N 1
ATOM 2937 C CA . LEU B 1 47 ? -4.309 8.891 20.281 1 93.5 47 LEU B CA 1
ATOM 2938 C C . LEU B 1 47 ? -5.406 8.711 19.234 1 93.5 47 LEU B C 1
ATOM 2940 O O . LEU B 1 47 ? -5.934 9.695 18.703 1 93.5 47 LEU B O 1
ATOM 2944 N N . LYS B 1 48 ? -5.727 7.52 18.891 1 90.81 48 LYS B N 1
ATOM 2945 C CA . LYS B 1 48 ? -6.789 7.219 17.938 1 90.81 48 LYS B CA 1
ATOM 2946 C C . LYS B 1 48 ? -8.133 7.754 18.422 1 90.81 48 LYS B C 1
ATOM 2948 O O . LYS B 1 48 ? -8.938 8.242 17.625 1 90.81 48 LYS B O 1
ATOM 2953 N N . SER B 1 49 ? -8.344 7.617 19.719 1 91.75 49 SER B N 1
ATOM 2954 C CA . SER B 1 49 ? -9.578 8.141 20.297 1 91.75 49 SER B CA 1
ATOM 2955 C C . SER B 1 49 ? -9.648 9.664 20.156 1 91.75 49 SER B C 1
ATOM 2957 O O . SER B 1 49 ? -10.719 10.211 19.891 1 91.75 49 SER B O 1
ATOM 2959 N N . SER B 1 50 ? -8.57 10.32 20.406 1 92.25 50 SER B N 1
ATOM 2960 C CA . SER B 1 50 ? -8.531 11.766 20.25 1 92.25 50 SER B CA 1
ATOM 2961 C C . SER B 1 50 ? -8.797 12.188 18.812 1 92.25 50 SER B C 1
ATOM 2963 O O . SER B 1 50 ? -9.352 13.258 18.562 1 92.25 50 SER B O 1
ATOM 2965 N N . GLN B 1 51 ? -8.367 11.352 17.906 1 93.19 51 GLN B N 1
ATOM 2966 C CA . GLN B 1 51 ? -8.609 11.609 16.5 1 93.19 51 GLN B CA 1
ATOM 2967 C C . GLN B 1 51 ? -10.102 11.578 16.188 1 93.19 51 GLN B C 1
ATOM 2969 O O . GLN B 1 51 ? -10.586 12.344 15.344 1 93.19 51 GLN B O 1
ATOM 2974 N N . LYS B 1 52 ? -10.82 10.711 16.891 1 93.94 52 LYS B N 1
ATOM 2975 C CA . LYS B 1 52 ? -12.258 10.57 16.672 1 93.94 52 LYS B CA 1
ATOM 2976 C C . LYS B 1 52 ? -12.984 11.891 16.922 1 93.94 52 LYS B C 1
ATOM 2978 O O . LYS B 1 52 ? -13.945 12.227 16.219 1 93.94 52 LYS B O 1
ATOM 2983 N N . THR B 1 53 ? -12.531 12.602 17.891 1 94.31 53 THR B N 1
ATOM 2984 C CA . THR B 1 53 ? -13.125 13.898 18.203 1 94.31 53 THR B CA 1
ATOM 2985 C C . THR B 1 53 ? -12.938 14.875 17.047 1 94.31 53 THR B C 1
ATOM 2987 O O . THR B 1 53 ? -13.875 15.562 16.656 1 94.31 53 THR B O 1
ATOM 2990 N N . LEU B 1 54 ? -11.773 14.922 16.484 1 96.44 54 LEU B N 1
ATOM 2991 C CA . LEU B 1 54 ? -11.492 15.797 15.352 1 96.44 54 LEU B CA 1
ATOM 2992 C C . LEU B 1 54 ? -12.289 15.375 14.125 1 96.44 54 LEU B C 1
ATOM 2994 O O . LEU B 1 54 ? -12.781 16.219 13.375 1 96.44 54 LEU B O 1
ATOM 2998 N N . VAL B 1 55 ? -12.375 14.062 13.984 1 95.56 55 VAL B N 1
ATOM 2999 C CA . VAL B 1 55 ? -13.133 13.523 12.859 1 95.56 55 VAL B CA 1
ATOM 3000 C C . VAL B 1 55 ? -14.594 13.938 12.977 1 95.56 55 VAL B C 1
ATOM 3002 O O . VAL B 1 55 ? -15.234 14.258 11.977 1 95.56 55 VAL B O 1
ATOM 3005 N N . LYS B 1 56 ? -15.125 13.922 14.195 1 96.44 56 LYS B N 1
ATOM 3006 C CA . LYS B 1 56 ? -16.5 14.375 14.43 1 96.44 56 LYS B CA 1
ATOM 3007 C C . LYS B 1 56 ? -16.672 15.836 14 1 96.44 56 LYS B C 1
ATOM 3009 O O . LYS B 1 56 ? -17.688 16.188 13.391 1 96.44 56 LYS B O 1
ATOM 3014 N N . ILE B 1 57 ? -15.766 16.641 14.297 1 97 57 ILE B N 1
ATOM 3015 C CA . ILE B 1 57 ? -15.789 18.047 13.898 1 97 57 ILE B CA 1
ATOM 3016 C C . ILE B 1 57 ? -15.719 18.156 12.375 1 97 57 ILE B C 1
ATOM 3018 O O . ILE B 1 57 ? -16.484 18.906 11.758 1 97 57 ILE B O 1
ATOM 3022 N N . GLY B 1 58 ? -14.781 17.359 11.789 1 96.62 58 GLY B N 1
ATOM 3023 C CA . GLY B 1 58 ? -14.703 17.328 10.336 1 96.62 58 GLY B CA 1
ATOM 3024 C C . GLY B 1 58 ? -16.016 16.969 9.68 1 96.62 58 GLY B C 1
ATOM 3025 O O . GLY B 1 58 ? -16.422 17.594 8.688 1 96.62 58 GLY B O 1
ATOM 3026 N N . ASN B 1 59 ? -16.719 16.016 10.258 1 95.88 59 ASN B N 1
ATOM 3027 C CA . ASN B 1 59 ? -18 15.594 9.719 1 95.88 59 ASN B CA 1
ATOM 3028 C C . ASN B 1 59 ? -19.047 16.719 9.805 1 95.88 59 ASN B C 1
ATOM 3030 O O . ASN B 1 59 ? -19.891 16.844 8.93 1 95.88 59 ASN B O 1
ATOM 3034 N N . SER B 1 60 ? -18.984 17.469 10.836 1 97.12 60 SER B N 1
ATOM 3035 C CA . SER B 1 60 ? -19.859 18.625 10.961 1 97.12 60 SER B CA 1
ATOM 3036 C C . SER B 1 60 ? -19.562 19.672 9.891 1 97.12 60 SER B C 1
ATOM 3038 O O . SER B 1 60 ? -20.484 20.281 9.336 1 97.12 60 SER B O 1
ATOM 3040 N N . ILE B 1 61 ? -18.328 19.891 9.555 1 97 61 ILE B N 1
ATOM 3041 C CA . ILE B 1 61 ? -17.891 20.875 8.578 1 97 61 ILE B CA 1
ATOM 3042 C C . ILE B 1 61 ? -18.328 20.438 7.18 1 97 61 ILE B C 1
ATOM 3044 O O . ILE B 1 61 ? -18.766 21.266 6.371 1 97 61 ILE B O 1
ATOM 3048 N N . LYS B 1 62 ? -18.172 19.125 6.914 1 94.62 62 LYS B N 1
ATOM 3049 C CA . LYS B 1 62 ? -18.531 18.578 5.609 1 94.62 62 LYS B CA 1
ATOM 3050 C C . LYS B 1 62 ? -19.953 18.922 5.23 1 94.62 62 LYS B C 1
ATOM 3052 O O . LYS B 1 62 ? -20.281 19.047 4.047 1 94.62 62 LYS B O 1
ATOM 3057 N N . LYS B 1 63 ? -20.781 19.203 6.207 1 94.5 63 LYS B N 1
ATOM 3058 C CA . LYS B 1 63 ? -22.188 19.453 5.969 1 94.5 63 LYS B CA 1
ATOM 3059 C C . LYS B 1 63 ? -22.422 20.891 5.52 1 94.5 63 LYS B C 1
ATOM 3061 O O . LYS B 1 63 ? -23.484 21.203 4.977 1 94.5 63 LYS B O 1
ATOM 3066 N N . ILE B 1 64 ? -21.469 21.703 5.719 1 94 64 ILE B N 1
ATOM 3067 C CA . ILE B 1 64 ? -21.797 23.109 5.52 1 94 64 ILE B CA 1
ATOM 3068 C C . ILE B 1 64 ? -20.812 23.734 4.523 1 94 64 ILE B C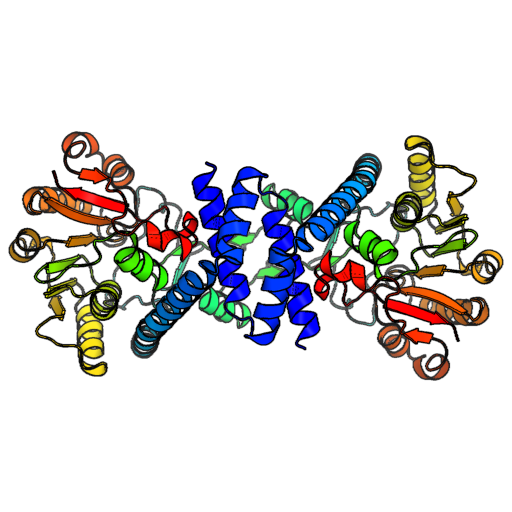 1
ATOM 3070 O O . ILE B 1 64 ? -20.859 24.938 4.285 1 94 64 ILE B O 1
ATOM 3074 N N . VAL B 1 65 ? -19.797 22.984 4.047 1 93.62 65 VAL B N 1
ATOM 3075 C CA . VAL B 1 65 ? -18.859 23.531 3.062 1 93.62 65 VAL B CA 1
ATOM 3076 C C . VAL B 1 65 ? -18.922 22.688 1.787 1 93.62 65 VAL B C 1
ATOM 3078 O O . VAL B 1 65 ? -19.328 21.531 1.817 1 93.62 65 VAL B O 1
ATOM 3081 N N . PRO B 1 66 ? -18.516 23.281 0.627 1 89.44 66 PRO B N 1
ATOM 3082 C CA . PRO B 1 66 ? -18.422 22.484 -0.594 1 89.44 66 PRO B CA 1
ATOM 3083 C C . PRO B 1 66 ? -17.422 21.328 -0.469 1 89.44 66 PRO B C 1
ATOM 3085 O O . PRO B 1 66 ? -16.562 21.344 0.42 1 89.44 66 PRO B O 1
ATOM 3088 N N . PHE B 1 67 ? -17.547 20.344 -1.242 1 88.25 67 PHE B N 1
ATOM 3089 C CA . PHE B 1 67 ? -16.688 19.172 -1.215 1 88.25 67 PHE B CA 1
ATOM 3090 C C . PHE B 1 67 ? -15.219 19.562 -1.273 1 88.25 67 PHE B C 1
ATOM 3092 O O . PHE B 1 67 ? -14.391 19 -0.543 1 88.25 67 PHE B O 1
ATOM 3099 N N . GLU B 1 68 ? -14.867 20.516 -2.141 1 83.31 68 GLU B N 1
ATOM 3100 C CA . GLU B 1 68 ? -13.477 20.922 -2.34 1 83.31 68 GLU B CA 1
ATOM 3101 C C . GLU B 1 68 ? -12.969 21.75 -1.162 1 83.31 68 GLU B C 1
ATOM 3103 O O . GLU B 1 68 ? -11.773 22.016 -1.058 1 83.31 68 GLU B O 1
ATOM 3108 N N . ALA B 1 69 ? -13.914 22.062 -0.292 1 85.69 69 ALA B N 1
ATOM 3109 C CA . ALA B 1 69 ? -13.594 22.891 0.876 1 85.69 69 ALA B CA 1
ATOM 3110 C C . ALA B 1 69 ? -13.055 24.25 0.458 1 85.69 69 ALA B C 1
ATOM 3112 O O . ALA B 1 69 ? -12.141 24.781 1.096 1 85.69 69 ALA B O 1
ATOM 3113 N N . GLU B 1 70 ? -13.422 24.656 -0.686 1 83.81 70 GLU B N 1
ATOM 3114 C CA . GLU B 1 70 ? -13.133 26 -1.184 1 83.81 70 GLU B CA 1
ATOM 3115 C C . GLU B 1 70 ? -14.406 26.828 -1.279 1 83.81 70 GLU B C 1
ATOM 3117 O O . GLU B 1 70 ? -15.383 26.422 -1.922 1 83.81 70 GLU B O 1
ATOM 3122 N N . MET B 1 71 ? -14.305 27.922 -0.593 1 87.25 71 MET B N 1
ATOM 3123 C CA . MET B 1 71 ? -15.484 28.781 -0.588 1 87.25 71 MET B CA 1
ATOM 3124 C C . MET B 1 71 ? -15.617 29.516 -1.913 1 87.25 71 MET B C 1
ATOM 3126 O O . MET B 1 71 ? -14.617 29.828 -2.564 1 87.25 71 MET B O 1
ATOM 3130 N N . PRO B 1 72 ? -16.812 29.828 -2.268 1 84 72 PRO B N 1
ATOM 3131 C CA . PRO B 1 72 ? -17.047 30.531 -3.535 1 84 72 PRO B CA 1
ATOM 3132 C C . PRO B 1 72 ? -16.281 31.844 -3.631 1 84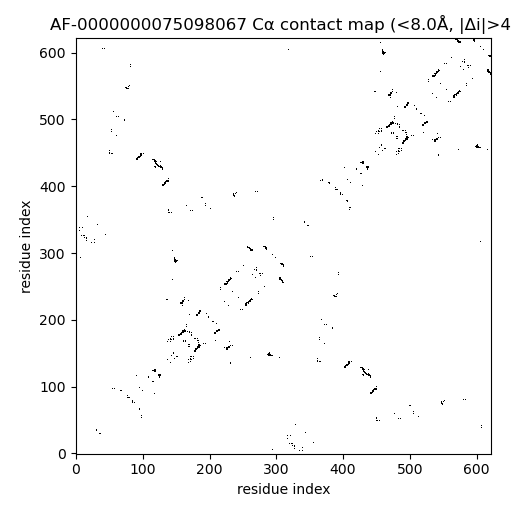 72 PRO B C 1
ATOM 3134 O O . PRO B 1 72 ? -15.852 32.25 -4.719 1 84 72 PRO B O 1
ATOM 3137 N N . SER B 1 73 ? -16.062 32.406 -2.49 1 86.44 73 SER B N 1
ATOM 3138 C CA . SER B 1 73 ? -15.438 33.75 -2.5 1 86.44 73 SER B CA 1
ATOM 3139 C C . SER B 1 73 ? -13.914 33.625 -2.477 1 86.44 73 SER B C 1
ATOM 3141 O O . SER B 1 73 ? -13.211 34.625 -2.662 1 86.44 73 SER B O 1
ATOM 3143 N N . GLU B 1 74 ? -13.453 32.375 -2.281 1 84.38 74 GLU B N 1
ATOM 3144 C CA . GLU B 1 74 ? -12.008 32.188 -2.205 1 84.38 74 GLU B CA 1
ATOM 3145 C C . GLU B 1 74 ? -11.383 32.156 -3.598 1 84.38 74 GLU B C 1
ATOM 3147 O O . GLU B 1 74 ? -11.969 31.594 -4.531 1 84.38 74 GLU B O 1
ATOM 3152 N N . ILE B 1 75 ? -10.289 32.844 -3.707 1 79.75 75 ILE B N 1
ATOM 3153 C CA . ILE B 1 75 ? -9.5 32.75 -4.934 1 79.75 75 ILE B CA 1
ATOM 3154 C C . ILE B 1 75 ? -8.195 32 -4.672 1 79.75 75 ILE B C 1
ATOM 3156 O O . ILE B 1 75 ? -7.312 32.5 -3.98 1 79.75 75 ILE B O 1
ATOM 3160 N N . ILE B 1 76 ? -8.148 30.781 -5.117 1 82.12 76 ILE B N 1
ATOM 3161 C CA . ILE B 1 76 ? -6.961 29.953 -4.945 1 82.12 76 ILE B CA 1
ATOM 3162 C C . ILE B 1 76 ? -6.258 29.766 -6.289 1 82.12 76 ILE B C 1
ATOM 3164 O O . ILE B 1 76 ? -6.887 29.391 -7.281 1 82.12 76 ILE B O 1
ATOM 3168 N N . LYS B 1 77 ? -4.996 30.172 -6.324 1 81 77 LYS B N 1
ATOM 3169 C CA . LYS B 1 77 ? -4.199 30.031 -7.543 1 81 77 LYS B CA 1
ATOM 3170 C C . LYS B 1 77 ? -2.904 29.281 -7.266 1 81 77 LYS B C 1
ATOM 3172 O O . LYS B 1 77 ? -2.275 29.469 -6.227 1 81 77 LYS B O 1
ATOM 3177 N N . PRO B 1 78 ? -2.553 28.406 -8.18 1 78 78 PRO B N 1
ATOM 3178 C CA . PRO B 1 78 ? -1.267 27.734 -7.992 1 78 78 PRO B CA 1
ATOM 3179 C C . PRO B 1 78 ? -0.092 28.719 -7.938 1 78 78 PRO B C 1
ATOM 3181 O O . PRO B 1 78 ? -0.098 29.734 -8.633 1 78 78 PRO B O 1
ATOM 3184 N N . PRO B 1 79 ? 0.803 28.406 -7.051 1 77.94 79 PRO B N 1
ATOM 3185 C CA . PRO B 1 79 ? 1.982 29.266 -6.977 1 77.94 79 PRO B CA 1
ATOM 3186 C C . PRO B 1 79 ? 2.809 29.25 -8.258 1 77.94 79 PRO B C 1
ATOM 3188 O O . PRO B 1 79 ? 2.76 28.281 -9.016 1 77.94 79 PRO B O 1
ATOM 3191 N N . THR B 1 80 ? 3.441 30.328 -8.484 1 77.94 80 THR B N 1
ATOM 3192 C CA . THR B 1 80 ? 4.266 30.438 -9.688 1 77.94 80 THR B CA 1
ATOM 3193 C C . THR B 1 80 ? 5.711 30.047 -9.391 1 77.94 80 THR B C 1
ATOM 3195 O O . THR B 1 80 ? 6.527 29.938 -10.305 1 77.94 80 THR B O 1
ATOM 3198 N N . VAL B 1 81 ? 5.953 29.859 -8.109 1 74.44 81 VAL B N 1
ATOM 3199 C CA . VAL B 1 81 ? 7.293 29.453 -7.707 1 74.44 81 VAL B CA 1
ATOM 3200 C C . VAL B 1 81 ? 7.207 28.266 -6.754 1 74.44 81 VAL B C 1
ATOM 3202 O O . VAL B 1 81 ? 6.191 28.062 -6.09 1 74.44 81 VAL B O 1
ATOM 3205 N N . GLY B 1 82 ? 8.266 27.453 -6.875 1 72.06 82 GLY B N 1
ATOM 3206 C CA . GLY B 1 82 ? 8.344 26.375 -5.895 1 72.06 82 GLY B CA 1
ATOM 3207 C C . GLY B 1 82 ? 7.914 25.031 -6.449 1 72.06 82 GLY B C 1
ATOM 3208 O O . GLY B 1 82 ? 7.945 24.812 -7.66 1 72.06 82 GLY B O 1
ATOM 3209 N N . ASN B 1 83 ? 7.496 24.094 -5.453 1 68.5 83 ASN B N 1
ATOM 3210 C CA . ASN B 1 83 ? 7.312 22.688 -5.785 1 68.5 83 ASN B CA 1
ATOM 3211 C C . ASN B 1 83 ? 5.93 22.438 -6.375 1 68.5 83 ASN B C 1
ATOM 3213 O O . ASN B 1 83 ? 5.664 21.344 -6.879 1 68.5 83 ASN B O 1
ATOM 3217 N N . GLN B 1 84 ? 5.047 23.469 -6.398 1 72.44 84 GLN B N 1
ATOM 3218 C CA . GLN B 1 84 ? 3.689 23.219 -6.867 1 72.44 84 GLN B CA 1
ATOM 3219 C C . GLN B 1 84 ? 3.365 24.047 -8.102 1 72.44 84 GLN B C 1
ATOM 3221 O O . GLN B 1 84 ? 2.195 24.312 -8.383 1 72.44 84 GLN B O 1
ATOM 3226 N N . VAL B 1 85 ? 4.363 24.344 -8.867 1 74.44 85 VAL B N 1
ATOM 3227 C CA . VAL B 1 85 ? 4.227 25.172 -10.055 1 74.44 85 VAL B CA 1
ATOM 3228 C C . VAL B 1 85 ? 3.566 24.359 -11.172 1 74.44 85 VAL B C 1
ATOM 3230 O O . VAL B 1 85 ? 2.934 24.922 -12.07 1 74.44 85 VAL B O 1
ATOM 3233 N N . ASP B 1 86 ? 3.678 23.078 -11.078 1 79.06 86 ASP B N 1
ATOM 3234 C CA . ASP B 1 86 ? 3.201 22.219 -12.156 1 79.06 86 ASP B CA 1
ATOM 3235 C C . ASP B 1 86 ? 1.721 21.891 -11.984 1 79.06 86 ASP B C 1
ATOM 3237 O O . ASP B 1 86 ? 1.119 21.234 -12.836 1 79.06 86 ASP B O 1
ATOM 3241 N N . CYS B 1 87 ? 1.163 22.422 -10.898 1 83 87 CYS B N 1
ATOM 3242 C CA . CYS B 1 87 ? -0.24 22.125 -10.633 1 83 87 CYS B CA 1
ATOM 3243 C C . CYS B 1 87 ? -1.152 22.953 -11.531 1 83 87 CYS B C 1
ATOM 3245 O O . CYS B 1 87 ? -0.89 24.141 -11.766 1 83 87 CYS B O 1
ATOM 3247 N N . ASN B 1 88 ? -2.078 22.359 -12.18 1 83.44 88 ASN B N 1
ATOM 3248 C CA . ASN B 1 88 ? -3.086 23.016 -13 1 83.44 88 ASN B CA 1
ATOM 3249 C C . ASN B 1 88 ? -4.445 22.328 -12.875 1 83.44 88 ASN B C 1
ATOM 3251 O O . ASN B 1 88 ? -4.609 21.406 -12.086 1 83.44 88 ASN B O 1
ATOM 3255 N N . GLU B 1 89 ? -5.414 22.844 -13.57 1 82.56 89 GLU B N 1
ATOM 3256 C CA . GLU B 1 89 ? -6.785 22.375 -13.438 1 82.56 89 GLU B CA 1
ATOM 3257 C C . GLU B 1 89 ? -6.918 20.922 -13.891 1 82.56 89 GLU B C 1
ATOM 3259 O O . GLU B 1 89 ? -7.789 20.188 -13.422 1 82.56 89 GLU B O 1
ATOM 3264 N N . ILE B 1 90 ? -6.059 20.469 -14.727 1 86.06 90 ILE B N 1
ATOM 3265 C CA . ILE B 1 90 ? -6.156 19.141 -15.328 1 86.06 90 ILE B CA 1
ATOM 3266 C C . ILE B 1 90 ? -5.531 18.109 -14.391 1 86.06 90 ILE B C 1
ATOM 3268 O O . ILE B 1 90 ? -6.125 17.062 -14.125 1 86.06 90 ILE B O 1
ATOM 3272 N N . ASN B 1 91 ? -4.438 18.438 -13.797 1 89.12 91 ASN B N 1
ATOM 3273 C CA . ASN B 1 91 ? -3.662 17.422 -13.094 1 89.12 91 ASN B CA 1
ATOM 3274 C C . ASN B 1 91 ? -3.811 17.547 -11.578 1 89.12 91 ASN B C 1
ATOM 3276 O O . ASN B 1 91 ? -3.131 16.844 -10.828 1 89.12 91 ASN B O 1
ATOM 3280 N N . THR B 1 92 ? -4.703 18.453 -11.141 1 87.94 92 THR B N 1
ATOM 3281 C CA . THR B 1 92 ? -4.766 18.734 -9.711 1 87.94 92 THR B CA 1
ATOM 3282 C C . THR B 1 92 ? -6.18 18.531 -9.18 1 87.94 92 THR B C 1
ATOM 3284 O O . THR B 1 92 ? -7.156 18.844 -9.867 1 87.94 92 THR B O 1
ATOM 3287 N N . CYS B 1 93 ? -6.266 17.938 -8.047 1 88.19 93 CYS B N 1
ATOM 3288 C CA . CYS B 1 93 ? -7.516 17.797 -7.312 1 88.19 93 CYS B CA 1
ATOM 3289 C C . CYS B 1 93 ? -7.387 18.344 -5.898 1 88.19 93 CYS B C 1
ATOM 3291 O O . CYS B 1 93 ? -6.434 18.016 -5.184 1 88.19 93 CYS B O 1
ATOM 3293 N N . HIS B 1 94 ? -8.258 19.203 -5.52 1 86.94 94 HIS B N 1
ATOM 3294 C CA . HIS B 1 94 ? -8.234 19.797 -4.188 1 86.94 94 HIS B CA 1
ATOM 3295 C C . HIS B 1 94 ? -9.141 19.031 -3.227 1 86.94 94 HIS B C 1
ATOM 3297 O O . HIS B 1 94 ? -10.344 18.922 -3.459 1 86.94 94 HIS B O 1
ATOM 3303 N N . VAL B 1 95 ? -8.578 18.453 -2.211 1 91 95 VAL B N 1
ATOM 3304 C CA . VAL B 1 95 ? -9.297 17.75 -1.162 1 91 95 VAL B CA 1
ATOM 3305 C C . VAL B 1 95 ? -8.758 18.141 0.207 1 91 95 VAL B C 1
ATOM 3307 O O . VAL B 1 95 ? -7.555 18.047 0.457 1 91 95 VAL B O 1
ATOM 3310 N N . ASP B 1 96 ? -9.641 18.594 1.037 1 92.81 96 ASP B N 1
ATOM 3311 C CA . ASP B 1 96 ? -9.227 19.016 2.371 1 92.81 96 ASP B CA 1
ATOM 3312 C C . ASP B 1 96 ? -8.867 17.828 3.244 1 92.81 96 ASP B C 1
ATOM 3314 O O . ASP B 1 96 ? -9.727 17 3.564 1 92.81 96 ASP B O 1
ATOM 3318 N N . GLU B 1 97 ? -7.695 17.828 3.697 1 93 97 GLU B N 1
ATOM 3319 C CA . GLU B 1 97 ? -7.184 16.656 4.402 1 93 97 GLU B CA 1
ATOM 3320 C C . GLU B 1 97 ? -7.758 16.562 5.812 1 93 97 GLU B C 1
ATOM 3322 O O . GLU B 1 97 ? -7.707 15.5 6.441 1 93 97 GLU B O 1
ATOM 3327 N N . PHE B 1 98 ? -8.227 17.641 6.305 1 95.38 98 PHE B N 1
ATOM 3328 C CA . PHE B 1 98 ? -8.891 17.578 7.605 1 95.38 98 PHE B CA 1
ATOM 3329 C C . PHE B 1 98 ? -10.25 16.906 7.492 1 95.38 98 PHE B C 1
ATOM 3331 O O . PHE B 1 98 ? -10.664 16.188 8.406 1 95.38 98 PHE B O 1
ATOM 3338 N N . LEU B 1 99 ? -10.844 17.203 6.391 1 95.69 99 LEU B N 1
ATOM 3339 C CA . LEU B 1 99 ? -12.195 16.703 6.18 1 95.69 99 LEU B CA 1
ATOM 3340 C C . LEU B 1 99 ? -12.156 15.266 5.664 1 95.69 99 LEU B C 1
ATOM 3342 O O . LEU B 1 99 ? -13.016 14.453 6.02 1 95.69 99 LEU B O 1
ATOM 3346 N N . TYR B 1 100 ? -11.211 14.984 4.82 1 94.62 100 TYR B N 1
ATOM 3347 C CA . TYR B 1 100 ? -11.109 13.672 4.195 1 94.62 100 TYR B CA 1
ATOM 3348 C C . TYR B 1 100 ? -9.703 13.109 4.332 1 94.62 100 TYR B C 1
ATOM 3350 O O . TYR B 1 100 ? -8.766 13.578 3.68 1 94.62 100 TYR B O 1
ATOM 3358 N N . ASP B 1 101 ? -9.586 12.086 5.184 1 91.44 101 ASP B N 1
ATOM 3359 C CA . ASP B 1 101 ? -8.273 11.461 5.309 1 91.44 101 ASP B CA 1
ATOM 3360 C C . ASP B 1 101 ? -8.016 10.484 4.16 1 91.44 101 ASP B C 1
ATOM 3362 O O . ASP B 1 101 ? -8.852 10.336 3.268 1 91.44 101 ASP B O 1
ATOM 3366 N N . ASP B 1 102 ? -6.875 9.898 4.199 1 88.56 102 ASP B N 1
ATOM 3367 C CA . ASP B 1 102 ? -6.48 9.031 3.094 1 88.56 102 ASP B CA 1
ATOM 3368 C C . ASP B 1 102 ? -7.484 7.895 2.9 1 88.56 102 ASP B C 1
ATOM 3370 O O . ASP B 1 102 ? -7.789 7.516 1.769 1 88.56 102 ASP B O 1
ATOM 3374 N N . ASN B 1 103 ? -7.914 7.348 3.945 1 90.19 103 ASN B N 1
ATOM 3375 C CA . ASN B 1 103 ? -8.875 6.254 3.867 1 90.19 103 ASN B CA 1
ATOM 3376 C C . ASN B 1 103 ? -10.195 6.707 3.256 1 90.19 103 ASN B C 1
ATOM 3378 O O . ASN B 1 103 ? -10.773 6.004 2.424 1 90.19 103 ASN B O 1
ATOM 3382 N N . GLU B 1 104 ? -10.633 7.844 3.697 1 91.56 104 GLU B N 1
ATOM 3383 C CA . GLU B 1 104 ? -11.867 8.383 3.148 1 91.56 104 GLU B CA 1
ATOM 3384 C C . GLU B 1 104 ? -11.727 8.695 1.66 1 91.56 104 GLU B C 1
ATOM 3386 O O . GLU B 1 104 ? -12.641 8.438 0.877 1 91.56 104 GLU B O 1
ATOM 3391 N N . VAL B 1 105 ? -10.594 9.273 1.354 1 92.81 105 VAL B N 1
ATOM 3392 C CA . VAL B 1 105 ? -10.328 9.578 -0.049 1 92.81 105 VAL B CA 1
ATOM 3393 C C . VAL B 1 105 ? -10.359 8.297 -0.873 1 92.81 105 VAL B C 1
ATOM 3395 O O . VAL B 1 105 ? -10.969 8.25 -1.944 1 92.81 105 VAL B O 1
ATOM 3398 N N . GLU B 1 106 ? -9.727 7.227 -0.37 1 92 106 GLU B N 1
ATOM 3399 C CA . GLU B 1 106 ? -9.734 5.938 -1.056 1 92 106 GLU B CA 1
ATOM 3400 C C . GLU B 1 106 ? -11.164 5.418 -1.237 1 92 106 GLU B C 1
ATOM 3402 O O . GLU B 1 106 ? -11.5 4.875 -2.291 1 92 106 GLU B O 1
ATOM 3407 N N . LYS B 1 107 ? -11.969 5.562 -0.232 1 91.44 107 LYS B N 1
ATOM 3408 C CA . LYS B 1 107 ? -13.367 5.145 -0.305 1 91.44 107 LYS B CA 1
ATOM 3409 C C . LYS B 1 107 ? -14.117 5.93 -1.377 1 91.44 107 LYS B C 1
ATOM 3411 O O . LYS B 1 107 ? -14.906 5.359 -2.131 1 91.44 107 LYS B O 1
ATOM 3416 N N . LEU B 1 108 ? -13.828 7.25 -1.4 1 92.44 108 LEU B N 1
ATOM 3417 C CA . LEU B 1 108 ? -14.484 8.109 -2.381 1 92.44 108 LEU B CA 1
ATOM 3418 C C . LEU B 1 108 ? -14.055 7.746 -3.797 1 92.44 108 LEU B C 1
ATOM 3420 O O . LEU B 1 108 ? -14.859 7.797 -4.73 1 92.44 108 LEU B O 1
ATOM 3424 N N . ILE B 1 109 ? -12.805 7.375 -3.939 1 91.12 109 ILE B N 1
ATOM 3425 C CA . ILE B 1 109 ? -12.289 6.945 -5.234 1 91.12 109 ILE B CA 1
ATOM 3426 C C . ILE B 1 109 ? -12.969 5.648 -5.656 1 91.12 109 ILE B C 1
ATOM 3428 O O . ILE B 1 109 ? -13.422 5.516 -6.797 1 91.12 109 ILE B O 1
ATOM 3432 N N . LYS B 1 110 ? -13.039 4.668 -4.746 1 89.75 110 LYS B N 1
ATOM 3433 C CA . LYS B 1 110 ? -13.68 3.385 -5.023 1 89.75 110 LYS B CA 1
ATOM 3434 C C . LYS B 1 110 ? -15.141 3.572 -5.418 1 89.75 110 LYS B C 1
ATOM 3436 O O . LYS B 1 110 ? -15.648 2.855 -6.277 1 89.75 110 LYS B O 1
ATOM 3441 N N . LYS B 1 111 ? -15.812 4.648 -4.867 1 91.44 111 LYS B N 1
ATOM 3442 C CA . LYS B 1 111 ? -17.219 4.934 -5.148 1 91.44 111 LYS B CA 1
ATOM 3443 C C . LYS B 1 111 ? -17.359 5.762 -6.422 1 91.44 111 LYS B C 1
ATOM 3445 O O . LYS B 1 111 ? -18.484 6.039 -6.863 1 91.44 111 LYS B O 1
ATOM 3450 N N . GLY B 1 112 ? -16.328 6.238 -6.93 1 88.06 112 GLY B N 1
ATOM 3451 C CA . GLY B 1 112 ? -16.359 6.984 -8.18 1 88.06 112 GLY B CA 1
ATOM 3452 C C . GLY B 1 112 ? -16.609 8.461 -7.984 1 88.06 112 GLY B C 1
ATOM 3453 O O . GLY B 1 112 ? -16.828 9.195 -8.953 1 88.06 112 GLY B O 1
ATOM 3454 N N . LYS B 1 113 ? -16.531 8.93 -6.762 1 89.75 113 LYS B N 1
ATOM 3455 C CA . LYS B 1 113 ? -16.812 10.328 -6.469 1 89.75 113 LYS B CA 1
ATOM 3456 C C . LYS B 1 113 ? -15.562 11.188 -6.648 1 89.75 113 LYS B C 1
ATOM 3458 O O . LYS B 1 113 ? -15.656 12.398 -6.84 1 89.75 113 LYS B O 1
ATOM 3463 N N . LEU B 1 114 ? -14.398 10.609 -6.52 1 90.88 114 LEU B N 1
ATOM 3464 C CA . LEU B 1 114 ? -13.109 11.234 -6.77 1 90.88 114 LEU B CA 1
ATOM 3465 C C . LEU B 1 114 ? -12.289 10.43 -7.77 1 90.88 114 LEU B C 1
ATOM 3467 O O . LEU B 1 114 ? -12.477 9.211 -7.891 1 90.88 114 LEU B O 1
ATOM 3471 N N . LYS B 1 115 ? -11.539 11.078 -8.477 1 92.12 115 LYS B N 1
ATOM 3472 C CA . LYS B 1 115 ? -10.664 10.414 -9.438 1 92.12 115 LYS B CA 1
ATOM 3473 C C . LYS B 1 115 ? -9.211 10.461 -8.977 1 92.12 115 LYS B C 1
ATOM 3475 O O . LYS B 1 115 ? -8.805 11.398 -8.289 1 92.12 115 LYS B O 1
ATOM 3480 N N . LYS B 1 116 ? -8.469 9.469 -9.281 1 92.81 116 LYS B N 1
ATOM 3481 C CA . LYS B 1 116 ? -7.082 9.391 -8.828 1 92.81 116 LYS B CA 1
ATOM 3482 C C . LYS B 1 116 ? -6.113 9.625 -9.984 1 92.81 116 LYS B C 1
ATOM 3484 O O . LYS B 1 116 ? -4.965 10.023 -9.766 1 92.81 116 LYS B O 1
ATOM 3489 N N . TYR B 1 117 ? -6.598 9.398 -11.156 1 93.31 117 TYR B N 1
ATOM 3490 C CA . TYR B 1 117 ? -5.715 9.438 -12.32 1 93.31 117 TYR B CA 1
ATOM 3491 C C . TYR B 1 117 ? -6.328 10.273 -13.438 1 93.31 117 TYR B C 1
ATOM 3493 O O . TYR B 1 117 ? -7.512 10.617 -13.391 1 93.31 117 TYR B O 1
ATOM 3501 N N . TYR B 1 118 ? -5.516 10.805 -14.367 1 93.69 118 TYR B N 1
ATOM 3502 C CA . TYR B 1 118 ? -5.98 11.438 -15.594 1 93.69 118 TYR B CA 1
ATOM 3503 C C . TYR B 1 118 ? -5.156 10.977 -16.797 1 93.69 118 TYR B C 1
ATOM 3505 O O . TYR B 1 118 ? -3.998 10.586 -16.641 1 93.69 118 TYR B O 1
ATOM 3513 N N . CYS B 1 119 ? -5.844 10.922 -17.969 1 95.38 119 CYS B N 1
ATOM 3514 C CA . CYS B 1 119 ? -5.203 10.539 -19.219 1 95.38 119 CYS B CA 1
ATOM 3515 C C . CYS B 1 119 ? -4.387 11.695 -19.781 1 95.38 119 CYS B C 1
ATOM 3517 O O . CYS B 1 119 ? -4.906 12.797 -19.969 1 95.38 119 CYS B O 1
ATOM 3519 N N . THR B 1 120 ? -3.135 11.461 -20 1 92.94 120 THR B N 1
ATOM 3520 C CA . THR B 1 120 ? -2.285 12.531 -20.516 1 92.94 120 THR B CA 1
ATOM 3521 C C . THR B 1 120 ? -2.566 12.797 -21.984 1 92.94 120 THR B C 1
ATOM 3523 O O . THR B 1 120 ? -2.158 13.828 -22.531 1 92.94 120 THR B O 1
ATOM 3526 N N . ASN B 1 121 ? -3.258 11.844 -22.641 1 92.69 121 ASN B N 1
ATOM 3527 C CA . ASN B 1 121 ? -3.609 11.992 -24.047 1 92.69 121 ASN B CA 1
ATOM 3528 C C . ASN B 1 121 ? -4.871 12.836 -24.219 1 92.69 121 ASN B C 1
ATOM 3530 O O . ASN B 1 121 ? -4.898 13.758 -25.031 1 92.69 121 ASN B O 1
ATOM 3534 N N . CYS B 1 122 ? -5.926 12.664 -23.484 1 94.81 122 CYS B N 1
ATOM 3535 C CA . CYS B 1 122 ? -7.191 13.359 -23.688 1 94.81 122 CYS B CA 1
ATOM 3536 C C . CYS B 1 122 ? -7.562 14.195 -22.469 1 94.81 122 CYS B C 1
ATOM 3538 O O . CYS B 1 122 ? -8.57 14.906 -22.484 1 94.81 122 CYS B O 1
ATOM 3540 N N . ASN B 1 123 ? -6.898 14.109 -21.391 1 92.25 123 ASN B N 1
ATOM 3541 C CA . ASN B 1 123 ? -7.051 14.898 -20.172 1 92.25 123 ASN B CA 1
ATOM 3542 C C . ASN B 1 123 ? -8.273 14.461 -19.359 1 92.25 123 ASN B C 1
ATOM 3544 O O . ASN B 1 123 ? -8.602 15.062 -18.344 1 92.25 123 ASN B O 1
ATOM 3548 N N . HIS B 1 124 ? -8.93 13.375 -19.891 1 92.5 124 HIS B N 1
ATOM 3549 C CA . HIS B 1 124 ? -10.07 12.852 -19.156 1 92.5 124 HIS B CA 1
ATOM 3550 C C . HIS B 1 124 ? -9.617 12.094 -17.906 1 92.5 124 HIS B C 1
ATOM 3552 O O . HIS B 1 124 ? -8.484 11.602 -17.859 1 92.5 124 HIS B O 1
ATOM 3558 N N . ARG B 1 125 ? -10.469 11.953 -16.875 1 92.69 125 ARG B N 1
ATOM 3559 C CA . ARG B 1 125 ? -10.078 11.391 -15.594 1 92.69 125 ARG B CA 1
ATOM 3560 C C . ARG B 1 125 ? -10.742 10.031 -15.359 1 92.69 125 ARG B C 1
ATOM 3562 O O . ARG B 1 125 ? -10.617 9.453 -14.281 1 92.69 125 ARG B O 1
ATOM 3569 N N . ASP B 1 126 ? -11.414 9.625 -16.438 1 91.81 126 ASP B N 1
ATOM 3570 C CA . ASP B 1 126 ? -11.969 8.273 -16.344 1 91.81 126 ASP B CA 1
ATOM 3571 C C . ASP B 1 126 ? -10.938 7.227 -16.734 1 91.81 126 ASP B C 1
ATOM 3573 O O . ASP B 1 126 ? -10.703 6.988 -17.922 1 91.81 126 ASP B O 1
ATOM 3577 N N . VAL B 1 127 ? -10.328 6.676 -15.766 1 93.25 127 VAL B N 1
ATOM 3578 C CA . VAL B 1 127 ? -9.219 5.738 -15.922 1 93.25 127 VAL B CA 1
ATOM 3579 C C . VAL B 1 127 ? -9.531 4.438 -15.188 1 93.25 127 VAL B C 1
ATOM 3581 O O . VAL B 1 127 ? -10.188 4.445 -14.148 1 93.25 127 VAL B O 1
ATOM 3584 N N . GLN B 1 128 ? -9.219 3.291 -15.789 1 90.88 128 GLN B N 1
ATOM 3585 C CA . GLN B 1 128 ? -9.398 1.981 -15.172 1 90.88 128 GLN B CA 1
ATOM 3586 C C . GLN B 1 128 ? -8.078 1.205 -15.156 1 90.88 128 GLN B C 1
ATOM 3588 O O . GLN B 1 128 ? -7.203 1.438 -15.984 1 90.88 128 GLN B O 1
ATOM 3593 N N . GLU B 1 129 ? -7.965 0.429 -14.055 1 91.56 129 GLU B N 1
ATOM 3594 C CA . GLU B 1 129 ? -6.777 -0.414 -13.961 1 91.56 129 GLU B CA 1
ATOM 3595 C C . GLU B 1 129 ? -6.766 -1.485 -15.047 1 91.56 129 GLU B C 1
ATOM 3597 O O . GLU B 1 129 ? -7.805 -2.07 -15.359 1 91.56 129 GLU B O 1
ATOM 3602 N N . LEU B 1 130 ? -5.582 -1.666 -15.602 1 91.81 130 LEU B N 1
ATOM 3603 C CA . LEU B 1 130 ? -5.418 -2.768 -16.547 1 91.81 130 LEU B CA 1
ATOM 3604 C C . LEU B 1 130 ? -5.523 -4.113 -15.828 1 91.81 130 LEU B C 1
ATOM 3606 O O . LEU B 1 130 ? -5.168 -4.227 -14.648 1 91.81 130 LEU B O 1
ATOM 3610 N N . ILE B 1 131 ? -6.02 -5.145 -16.547 1 87.5 131 ILE B N 1
ATOM 3611 C CA . ILE B 1 131 ? -6.082 -6.512 -16.047 1 87.5 131 ILE B CA 1
ATOM 3612 C C . ILE B 1 131 ? -4.805 -7.262 -16.422 1 87.5 131 ILE B C 1
ATOM 3614 O O . ILE B 1 131 ? -4.562 -7.523 -17.609 1 87.5 131 ILE B O 1
ATOM 3618 N N . TYR B 1 132 ? -4.016 -7.469 -15.391 1 88 132 TYR B N 1
ATOM 3619 C CA . TYR B 1 132 ? -2.799 -8.234 -15.641 1 88 132 TYR B CA 1
ATOM 3620 C C . TYR B 1 132 ? -3.074 -9.727 -15.578 1 88 132 TYR B C 1
ATOM 3622 O O . TYR B 1 132 ? -3.627 -10.227 -14.594 1 88 132 TYR B O 1
ATOM 3630 N N . ILE B 1 133 ? -2.766 -10.383 -16.578 1 85.56 133 ILE B N 1
ATOM 3631 C CA . ILE B 1 133 ? -2.982 -11.82 -16.656 1 85.56 133 ILE B CA 1
ATOM 3632 C C . ILE B 1 133 ? -1.642 -12.539 -16.781 1 85.56 133 ILE B C 1
ATOM 3634 O O . ILE B 1 133 ? -0.77 -12.102 -17.547 1 85.56 133 ILE B O 1
ATOM 3638 N N . SER B 1 134 ? -1.483 -13.445 -15.984 1 88.81 134 SER B N 1
ATOM 3639 C CA . SER B 1 134 ? -0.332 -14.336 -16.094 1 88.81 134 SER B CA 1
ATOM 3640 C C . SER B 1 134 ? -0.766 -15.758 -16.406 1 88.81 134 SER B C 1
ATOM 3642 O O . SER B 1 134 ? -1.77 -16.25 -15.883 1 88.81 134 SER B O 1
ATOM 3644 N N . HIS B 1 135 ? -0.085 -16.344 -17.297 1 86.06 135 HIS B N 1
ATOM 3645 C CA . HIS B 1 135 ? -0.39 -17.734 -17.641 1 86.06 135 HIS B CA 1
ATOM 3646 C C . HIS B 1 135 ? 0.566 -18.688 -16.938 1 86.06 135 HIS B C 1
ATOM 3648 O O . HIS B 1 135 ? 0.624 -19.875 -17.297 1 86.06 135 HIS B O 1
ATOM 3654 N N . SER B 1 136 ? 1.334 -18.156 -16.047 1 90.31 136 SER B N 1
ATOM 3655 C CA . SER B 1 136 ? 2.258 -18.969 -15.258 1 90.31 136 SER B CA 1
ATOM 3656 C C . SER B 1 136 ? 2.064 -18.719 -13.766 1 90.31 136 SER B C 1
ATOM 3658 O O . SER B 1 136 ? 1.46 -17.719 -13.367 1 90.31 136 SER B O 1
ATOM 3660 N N . MET B 1 137 ? 2.508 -19.641 -13.047 1 91.94 137 MET B N 1
ATOM 3661 C CA . MET B 1 137 ? 2.516 -19.469 -11.602 1 91.94 137 MET B CA 1
ATOM 3662 C C . MET B 1 137 ? 3.721 -18.656 -11.156 1 91.94 137 MET B C 1
ATOM 3664 O O . MET B 1 137 ? 4.812 -18.797 -11.711 1 91.94 137 MET B O 1
ATOM 3668 N N . SER B 1 138 ? 3.5 -17.812 -10.18 1 93.94 138 SER B N 1
ATOM 3669 C CA . SER B 1 138 ? 4.598 -17.031 -9.617 1 93.94 138 SER B CA 1
ATOM 3670 C C . SER B 1 138 ? 5.516 -17.906 -8.766 1 93.94 138 SER B C 1
ATOM 3672 O O . SER B 1 138 ? 5.145 -19 -8.367 1 93.94 138 SER B O 1
ATOM 3674 N N . CYS B 1 139 ? 6.691 -17.406 -8.484 1 95.5 139 CYS B N 1
ATOM 3675 C CA . CYS B 1 139 ? 7.625 -18.094 -7.598 1 95.5 139 CYS B CA 1
ATOM 3676 C C . CYS B 1 139 ? 6.992 -18.344 -6.238 1 95.5 139 CYS B C 1
ATOM 3678 O O . CYS B 1 139 ? 7.121 -19.438 -5.684 1 95.5 139 CYS B O 1
ATOM 3680 N N . GLN B 1 140 ? 6.297 -17.375 -5.773 1 94 140 GLN B N 1
ATOM 3681 C CA . GLN B 1 140 ? 5.688 -17.484 -4.453 1 94 140 GLN B CA 1
ATOM 3682 C C . GLN B 1 140 ? 4.559 -18.516 -4.461 1 94 140 GLN B C 1
ATOM 3684 O O . GLN B 1 140 ? 4.371 -19.25 -3.488 1 94 140 GLN B O 1
ATOM 3689 N N . ALA B 1 141 ? 3.797 -18.469 -5.559 1 94.88 141 ALA B N 1
ATOM 3690 C CA . ALA B 1 141 ? 2.74 -19.469 -5.684 1 94.88 141 ALA B CA 1
ATOM 3691 C C . ALA B 1 141 ? 3.32 -20.875 -5.672 1 94.88 141 ALA B C 1
ATOM 3693 O O . ALA B 1 141 ? 2.768 -21.781 -5.039 1 94.88 141 ALA B O 1
ATOM 3694 N N . LEU B 1 142 ? 4.422 -21.062 -6.34 1 97.38 142 LEU B N 1
ATOM 3695 C CA . LEU B 1 142 ? 5.09 -22.359 -6.359 1 97.38 142 LEU B CA 1
ATOM 3696 C C . LEU B 1 142 ? 5.57 -22.75 -4.965 1 97.38 142 LEU B C 1
ATOM 3698 O O . LEU B 1 142 ? 5.426 -23.906 -4.551 1 97.38 142 LEU B O 1
ATOM 3702 N N . GLN B 1 143 ? 6.082 -21.781 -4.266 1 97.12 143 GLN B N 1
ATOM 3703 C CA . GLN B 1 143 ? 6.492 -22.047 -2.891 1 97.12 143 GLN B CA 1
ATOM 3704 C C . GLN B 1 143 ? 5.305 -22.484 -2.035 1 97.12 143 GLN B C 1
ATOM 3706 O O . GLN B 1 143 ? 5.422 -23.391 -1.217 1 97.12 143 GLN B O 1
ATOM 3711 N N . TYR B 1 144 ? 4.215 -21.828 -2.207 1 97.12 144 TYR B N 1
ATOM 3712 C CA . TYR B 1 144 ? 3.023 -22.172 -1.44 1 97.12 144 TYR B CA 1
ATOM 3713 C C . TYR B 1 144 ? 2.57 -23.594 -1.754 1 97.12 144 TYR B C 1
ATOM 3715 O O . TYR B 1 144 ? 2.17 -24.344 -0.855 1 97.12 144 TYR B O 1
ATOM 3723 N N . ILE B 1 145 ? 2.656 -23.953 -3.012 1 97.75 145 ILE B N 1
ATOM 3724 C CA . ILE B 1 145 ? 2.23 -25.281 -3.453 1 97.75 145 ILE B CA 1
ATOM 3725 C C . ILE B 1 145 ? 3.107 -26.344 -2.805 1 97.75 145 ILE B C 1
ATOM 3727 O O . ILE B 1 145 ? 2.6 -27.297 -2.211 1 97.75 145 ILE B O 1
ATOM 3731 N N . PHE B 1 146 ? 4.379 -26.172 -2.807 1 97.88 146 PHE B N 1
ATOM 3732 C CA . PHE B 1 146 ? 5.289 -27.25 -2.428 1 97.88 146 PHE B CA 1
ATOM 3733 C C . PHE B 1 146 ? 5.621 -27.172 -0.942 1 97.88 146 PHE B C 1
ATOM 3735 O O . PHE B 1 146 ? 6.008 -28.172 -0.34 1 97.88 146 PHE B O 1
ATOM 3742 N N . LYS B 1 147 ? 5.395 -25.984 -0.355 1 97 147 LYS B N 1
ATOM 3743 C CA . LYS B 1 147 ? 5.797 -25.844 1.041 1 97 147 LYS B CA 1
ATOM 3744 C C . LYS B 1 147 ? 4.578 -25.734 1.956 1 97 147 LYS B C 1
ATOM 3746 O O . LYS B 1 147 ? 4.719 -25.703 3.18 1 97 147 LYS B O 1
ATOM 3751 N N . VAL B 1 148 ? 3.396 -25.672 1.35 1 96.25 148 VAL B N 1
ATOM 3752 C CA . VAL B 1 148 ? 2.209 -25.609 2.195 1 96.25 148 VAL B CA 1
ATOM 3753 C C . VAL B 1 148 ? 1.203 -26.672 1.757 1 96.25 148 VAL B C 1
ATOM 3755 O O . VAL B 1 148 ? 0.823 -27.531 2.547 1 96.25 148 VAL B O 1
ATOM 3758 N N . LEU B 1 149 ? 0.833 -26.75 0.541 1 97.38 149 LEU B N 1
ATOM 3759 C CA . LEU B 1 149 ? -0.283 -27.562 0.072 1 97.38 149 LEU B CA 1
ATOM 3760 C C . LEU B 1 149 ? 0.095 -29.047 0.046 1 97.38 149 LEU B C 1
ATOM 3762 O O . LEU B 1 149 ? -0.605 -29.875 0.625 1 97.38 149 LEU B O 1
ATOM 3766 N N . LEU B 1 150 ? 1.223 -29.391 -0.558 1 98.25 150 LEU B N 1
ATOM 3767 C CA . LEU B 1 150 ? 1.594 -30.781 -0.802 1 98.25 150 LEU B CA 1
ATOM 3768 C C . LEU B 1 150 ? 2.326 -31.359 0.402 1 98.25 150 LEU B C 1
ATOM 3770 O O . LEU B 1 150 ? 2.824 -30.625 1.251 1 98.25 150 LEU B O 1
ATOM 3774 N N . PRO B 1 151 ? 2.359 -32.688 0.451 1 97.06 151 PRO B N 1
ATOM 3775 C CA . PRO B 1 151 ? 3.18 -33.312 1.495 1 97.06 151 PRO B CA 1
ATOM 3776 C C . PRO B 1 151 ? 4.656 -32.938 1.386 1 97.06 151 PRO B C 1
ATOM 3778 O O . PRO B 1 151 ? 5.152 -32.688 0.285 1 97.06 151 PRO B O 1
ATOM 3781 N N . SER B 1 152 ? 5.297 -32.938 2.5 1 96.12 152 SER B N 1
ATOM 3782 C CA . SER B 1 152 ? 6.707 -32.562 2.531 1 96.12 152 SER B CA 1
ATOM 3783 C C . SER B 1 152 ? 7.578 -33.625 1.858 1 96.12 152 SER B C 1
ATOM 3785 O O . SER B 1 152 ? 8.625 -33.312 1.289 1 96.12 152 SER B O 1
ATOM 3787 N N . ASP B 1 153 ? 7.176 -34.844 1.963 1 97.31 153 ASP B N 1
ATOM 3788 C CA . ASP B 1 153 ? 7.934 -35.938 1.356 1 97.31 153 ASP B CA 1
ATOM 3789 C C . ASP B 1 153 ? 7.238 -36.438 0.099 1 97.31 153 ASP B C 1
ATOM 3791 O O . ASP B 1 153 ? 6.16 -37.031 0.178 1 97.31 153 ASP B O 1
ATOM 3795 N N . LEU B 1 154 ? 7.883 -36.25 -1.007 1 97.62 154 LEU B N 1
ATOM 3796 C CA . LEU B 1 154 ? 7.359 -36.688 -2.295 1 97.62 154 LEU B CA 1
ATOM 3797 C C . LEU B 1 154 ? 8.328 -37.656 -2.979 1 97.62 154 LEU B C 1
ATOM 3799 O O . LEU B 1 154 ? 8.32 -37.781 -4.203 1 97.62 154 LEU B O 1
ATOM 3803 N N . GLU B 1 155 ? 9.047 -38.281 -2.107 1 96.25 155 GLU B N 1
ATOM 3804 C CA . GLU B 1 155 ? 10.031 -39.219 -2.645 1 96.25 155 GLU B CA 1
ATOM 3805 C C . GLU B 1 155 ? 9.367 -40.312 -3.469 1 96.25 155 GLU B C 1
ATOM 3807 O O . GLU B 1 155 ? 8.328 -40.844 -3.076 1 96.25 155 GLU B O 1
ATOM 3812 N N . GLU B 1 156 ? 9.82 -40.688 -4.676 1 94.94 156 GLU B N 1
ATOM 3813 C CA . GLU B 1 156 ? 9.398 -41.719 -5.602 1 94.94 156 GLU B CA 1
ATOM 3814 C C . GLU B 1 156 ? 8.07 -41.375 -6.262 1 94.94 156 GLU B C 1
ATOM 3816 O O . GLU B 1 156 ? 7.473 -42.188 -6.953 1 94.94 156 GLU B O 1
ATOM 3821 N N . LYS B 1 157 ? 7.52 -40.188 -5.941 1 97.81 157 LYS B N 1
ATOM 3822 C CA . LYS B 1 157 ? 6.293 -39.75 -6.598 1 97.81 157 LYS B CA 1
ATOM 3823 C C . LYS B 1 157 ? 6.605 -39.031 -7.91 1 97.81 157 LYS B C 1
ATOM 3825 O O . LYS B 1 157 ? 7.676 -38.438 -8.062 1 97.81 157 LYS B O 1
ATOM 3830 N N . GLN B 1 158 ? 5.699 -39.156 -8.828 1 98.56 158 GLN B N 1
ATOM 3831 C CA . GLN B 1 158 ? 5.812 -38.469 -10.117 1 98.56 158 GLN B CA 1
ATOM 3832 C C . GLN B 1 158 ? 4.887 -37.25 -10.172 1 98.56 158 GLN B C 1
ATOM 3834 O O . GLN B 1 158 ? 3.697 -37.375 -9.867 1 98.56 158 GLN B O 1
ATOM 3839 N N . ILE B 1 159 ? 5.453 -36.094 -10.492 1 98.75 159 ILE B N 1
ATOM 3840 C CA . ILE B 1 159 ? 4.691 -34.875 -10.711 1 98.75 159 ILE B CA 1
ATOM 3841 C C . ILE B 1 159 ? 4.539 -34.594 -12.203 1 98.75 159 ILE B C 1
ATOM 3843 O O . ILE B 1 159 ? 5.512 -34.688 -12.961 1 98.75 159 ILE B O 1
ATOM 3847 N N . LEU B 1 160 ? 3.34 -34.344 -12.641 1 98.81 160 LEU B N 1
ATOM 3848 C CA . LEU B 1 160 ? 3.029 -34.031 -14.031 1 98.81 160 LEU B CA 1
ATOM 3849 C C . LEU B 1 160 ? 2.467 -32.625 -14.148 1 98.81 160 LEU B C 1
ATOM 3851 O O . LEU B 1 160 ? 1.482 -32.281 -13.492 1 98.81 160 LEU B O 1
ATOM 3855 N N . ASP B 1 161 ? 3.121 -31.781 -14.906 1 98.44 161 ASP B N 1
ATOM 3856 C CA . ASP B 1 161 ? 2.627 -30.453 -15.227 1 98.44 161 ASP B CA 1
ATOM 3857 C C . ASP B 1 161 ? 2.006 -30.406 -16.625 1 98.44 161 ASP B C 1
ATOM 3859 O O . ASP B 1 161 ? 2.697 -30.625 -17.625 1 98.44 161 ASP B O 1
ATOM 3863 N N . VAL B 1 162 ? 0.698 -30.109 -16.672 1 97.5 162 VAL B N 1
ATOM 3864 C CA . VAL B 1 162 ? -0.024 -30.047 -17.938 1 97.5 162 VAL B CA 1
ATOM 3865 C C . VAL B 1 162 ? 0.075 -28.641 -18.516 1 97.5 162 VAL B C 1
ATOM 3867 O O . VAL B 1 162 ? -0.343 -27.672 -17.891 1 97.5 162 VAL B O 1
ATOM 3870 N N . GLY B 1 163 ? 0.551 -28.531 -19.75 1 94.56 163 GLY B N 1
ATOM 3871 C CA . GLY B 1 163 ? 0.81 -27.219 -20.297 1 94.56 163 GLY B CA 1
ATOM 3872 C C . GLY B 1 163 ? 1.909 -26.469 -19.578 1 94.56 163 GLY B C 1
ATOM 3873 O O . GLY B 1 163 ? 1.674 -25.391 -19.031 1 94.56 163 GLY B O 1
ATOM 3874 N N . SER B 1 164 ? 3.098 -27.016 -19.688 1 96.12 164 SER B N 1
ATOM 3875 C CA . SER B 1 164 ? 4.184 -26.562 -18.812 1 96.12 164 SER B CA 1
ATOM 3876 C C . SER B 1 164 ? 4.727 -25.219 -19.281 1 96.12 164 SER B C 1
ATOM 3878 O O . SER B 1 164 ? 5.457 -24.547 -18.547 1 96.12 164 SER B O 1
ATOM 3880 N N . ARG B 1 165 ? 4.379 -24.719 -20.5 1 94.38 165 ARG B N 1
ATOM 3881 C CA . ARG B 1 165 ? 4.766 -23.422 -21.031 1 94.38 165 ARG B CA 1
ATOM 3882 C C . ARG B 1 165 ? 6.266 -23.188 -20.891 1 94.38 165 ARG B C 1
ATOM 3884 O O . ARG B 1 165 ? 7.066 -23.906 -21.5 1 94.38 165 ARG B O 1
ATOM 3891 N N . LEU B 1 166 ? 6.707 -22.359 -19.906 1 95.81 166 LEU B N 1
ATOM 3892 C CA . LEU B 1 166 ? 8.117 -22.031 -19.781 1 95.81 166 LEU B CA 1
ATOM 3893 C C . LEU B 1 166 ? 8.781 -22.859 -18.688 1 95.81 166 LEU B C 1
ATOM 3895 O O . LEU B 1 166 ? 9.961 -22.672 -18.391 1 95.81 166 LEU B O 1
ATOM 3899 N N . GLY B 1 167 ? 8.039 -23.703 -18.016 1 97.62 167 GLY B N 1
ATOM 3900 C CA . GLY B 1 167 ? 8.609 -24.703 -17.141 1 97.62 167 GLY B CA 1
ATOM 3901 C C . GLY B 1 167 ? 8.578 -24.297 -15.68 1 97.62 167 GLY B C 1
ATOM 3902 O O . GLY B 1 167 ? 9.203 -24.938 -14.836 1 97.62 167 GLY B O 1
ATOM 3903 N N . ALA B 1 168 ? 7.84 -23.219 -15.305 1 97.25 168 ALA B N 1
ATOM 3904 C CA . ALA B 1 168 ? 7.848 -22.688 -13.945 1 97.25 168 ALA B CA 1
ATOM 3905 C C . ALA B 1 168 ? 7.555 -23.766 -12.922 1 97.25 168 ALA B C 1
ATOM 3907 O O . ALA B 1 168 ? 8.297 -23.922 -11.945 1 97.25 168 ALA B O 1
ATOM 3908 N N . VAL B 1 169 ? 6.551 -24.547 -13.188 1 98.25 169 VAL B N 1
ATOM 3909 C CA . VAL B 1 169 ? 6.141 -25.578 -12.242 1 98.25 169 VAL B CA 1
ATOM 3910 C C . VAL B 1 169 ? 7.234 -26.641 -12.117 1 98.25 169 VAL B C 1
ATOM 3912 O O . VAL B 1 169 ? 7.504 -27.141 -11.023 1 98.25 169 VAL B O 1
ATOM 3915 N N . LEU B 1 170 ? 7.883 -27 -13.234 1 98.62 170 LEU B N 1
ATOM 3916 C CA . LEU B 1 170 ? 8.953 -27.984 -13.234 1 98.62 170 LEU B CA 1
ATOM 3917 C C . LEU B 1 170 ? 10.117 -27.531 -12.359 1 98.62 170 LEU B C 1
ATOM 3919 O O . LEU B 1 170 ? 10.617 -28.281 -11.531 1 98.62 170 LEU B O 1
ATOM 3923 N N . TYR B 1 171 ? 10.508 -26.281 -12.523 1 98.56 171 TYR B N 1
ATOM 3924 C CA . TYR B 1 171 ? 11.617 -25.734 -11.742 1 98.56 171 TYR B CA 1
ATOM 3925 C C . TYR B 1 171 ? 11.25 -25.656 -10.266 1 98.56 171 TYR B C 1
ATOM 3927 O O . TYR B 1 171 ? 12.07 -25.969 -9.398 1 98.56 171 TYR B O 1
ATOM 3935 N N . GLY B 1 172 ? 10.023 -25.203 -10 1 98.12 172 GLY B N 1
ATOM 3936 C CA . GLY B 1 172 ? 9.539 -25.203 -8.633 1 98.12 172 GLY B CA 1
ATOM 3937 C C . GLY B 1 172 ? 9.594 -26.578 -7.988 1 98.12 172 GLY B C 1
ATOM 3938 O O . GLY B 1 172 ? 10.102 -26.734 -6.875 1 98.12 172 GLY B O 1
ATOM 3939 N N . ALA B 1 173 ? 9.094 -27.547 -8.742 1 98.5 173 ALA B N 1
ATOM 3940 C CA . ALA B 1 173 ? 9.109 -28.906 -8.234 1 98.5 173 ALA B CA 1
ATOM 3941 C C . ALA B 1 173 ? 10.539 -29.391 -7.988 1 98.5 173 ALA B C 1
ATOM 3943 O O . ALA B 1 173 ? 10.82 -30.047 -6.98 1 98.5 173 ALA B O 1
ATOM 3944 N N . TYR B 1 174 ? 11.422 -29.109 -8.875 1 98.44 174 TYR B N 1
ATOM 3945 C CA . TYR B 1 174 ? 12.797 -29.594 -8.82 1 98.44 174 TYR B CA 1
ATOM 3946 C C . TYR B 1 174 ? 13.516 -29.031 -7.598 1 98.44 174 TYR B C 1
ATOM 3948 O O . TYR B 1 174 ? 14.188 -29.781 -6.875 1 98.44 174 TYR B O 1
ATOM 3956 N N . TYR B 1 175 ? 13.344 -27.75 -7.281 1 97.38 175 TYR B N 1
ATOM 3957 C CA . TYR B 1 175 ? 14.164 -27.094 -6.258 1 97.38 175 TYR B CA 1
ATOM 3958 C C . TYR B 1 175 ? 13.422 -27.047 -4.926 1 97.38 175 TYR B C 1
ATOM 3960 O O . TYR B 1 175 ? 14.047 -26.875 -3.873 1 97.38 175 TYR B O 1
ATOM 3968 N N . LEU B 1 176 ? 12.102 -27.203 -4.938 1 97.62 176 LEU B N 1
ATOM 3969 C CA . LEU B 1 176 ? 11.352 -27 -3.705 1 97.62 176 LEU B CA 1
ATOM 3970 C C . LEU B 1 176 ? 10.812 -28.328 -3.166 1 97.62 176 LEU B C 1
ATOM 3972 O O . LEU B 1 176 ? 10.156 -28.359 -2.125 1 97.62 176 LEU B O 1
ATOM 3976 N N . SER B 1 177 ? 11.055 -29.453 -3.873 1 97.69 177 SER B N 1
ATOM 3977 C CA . SER B 1 177 ? 10.602 -30.766 -3.4 1 97.69 177 SER B CA 1
ATOM 3978 C C . SER B 1 177 ? 11.625 -31.844 -3.707 1 97.69 177 SER B C 1
ATOM 3980 O O . SER B 1 177 ? 12.633 -31.594 -4.379 1 97.69 177 SER B O 1
ATOM 3982 N N . ASN B 1 178 ? 11.391 -33.031 -3.146 1 97.75 178 ASN B N 1
ATOM 3983 C CA . ASN B 1 178 ? 12.242 -34.188 -3.426 1 97.75 178 ASN B CA 1
ATOM 3984 C C . ASN B 1 178 ? 11.523 -35.219 -4.297 1 97.75 178 ASN B C 1
ATOM 3986 O O . ASN B 1 178 ? 11.773 -36.438 -4.18 1 97.75 178 ASN B O 1
ATOM 3990 N N . ALA B 1 179 ? 10.562 -34.719 -5.141 1 97.94 179 ALA B N 1
ATOM 3991 C CA . ALA B 1 179 ? 9.828 -35.625 -6.035 1 97.94 179 ALA B CA 1
ATOM 3992 C C . ALA B 1 179 ? 10.781 -36.469 -6.867 1 97.94 179 ALA B C 1
ATOM 3994 O O . ALA B 1 179 ? 11.805 -35.969 -7.348 1 97.94 179 ALA B O 1
ATOM 3995 N N . GLY B 1 180 ? 10.422 -37.719 -7.051 1 97.75 180 GLY B N 1
ATOM 3996 C CA . GLY B 1 180 ? 11.273 -38.625 -7.789 1 97.75 180 GLY B CA 1
ATOM 3997 C C . GLY B 1 180 ? 11.375 -38.312 -9.266 1 97.75 180 GLY B C 1
ATOM 3998 O O . GLY B 1 180 ? 12.461 -38.344 -9.844 1 97.75 180 GLY B O 1
ATOM 3999 N N . THR B 1 181 ? 10.211 -38.031 -9.859 1 98.5 181 THR B N 1
ATOM 4000 C CA . THR B 1 181 ? 10.156 -37.719 -11.281 1 98.5 181 THR B CA 1
ATOM 4001 C C . THR B 1 181 ? 9.273 -36.5 -11.523 1 98.5 181 THR B C 1
ATOM 4003 O O . THR B 1 181 ? 8.219 -36.344 -10.898 1 98.5 181 THR B O 1
ATOM 4006 N N . ILE B 1 182 ? 9.75 -35.625 -12.391 1 98.81 182 ILE B N 1
ATOM 4007 C CA . ILE B 1 182 ? 9.039 -34.406 -12.766 1 98.81 182 ILE B CA 1
ATOM 4008 C C . ILE B 1 182 ? 8.898 -34.312 -14.281 1 98.81 182 ILE B C 1
ATOM 4010 O O . ILE B 1 182 ? 9.898 -34.281 -15 1 98.81 182 ILE B O 1
ATOM 4014 N N . ILE B 1 183 ? 7.688 -34.312 -14.75 1 98.81 183 ILE B N 1
ATOM 4015 C CA . ILE B 1 183 ? 7.457 -34.312 -16.188 1 98.81 183 ILE B CA 1
ATOM 4016 C C . ILE B 1 183 ? 6.57 -33.156 -16.578 1 98.81 183 ILE B C 1
ATOM 4018 O O . ILE B 1 183 ? 5.539 -32.906 -15.953 1 98.81 183 ILE B O 1
ATOM 4022 N N . GLY B 1 184 ? 6.961 -32.375 -17.531 1 98.56 184 GLY B N 1
ATOM 4023 C CA . GLY B 1 184 ? 6.121 -31.359 -18.156 1 98.56 184 GLY B CA 1
ATOM 4024 C C . GLY B 1 184 ? 5.699 -31.703 -19.562 1 98.56 184 GLY B C 1
ATOM 4025 O O . GLY B 1 184 ? 6.523 -32.125 -20.375 1 98.56 184 GLY B O 1
ATOM 4026 N N . VAL B 1 185 ? 4.43 -31.562 -19.828 1 98.25 185 VAL B N 1
ATOM 4027 C CA . VAL B 1 185 ? 3.926 -31.781 -21.172 1 98.25 185 VAL B CA 1
ATOM 4028 C C . VAL B 1 185 ? 3.508 -30.453 -21.797 1 98.25 185 VAL B C 1
ATOM 4030 O O . VAL B 1 185 ? 2.754 -29.688 -21.188 1 98.25 185 VAL B O 1
ATOM 4033 N N . GLU B 1 186 ? 3.992 -30.156 -22.906 1 96.75 186 GLU B N 1
ATOM 4034 C CA . GLU B 1 186 ? 3.74 -28.906 -23.609 1 96.75 186 GLU B CA 1
ATOM 4035 C C . GLU B 1 186 ? 3.582 -29.125 -25.109 1 96.75 186 GLU B C 1
ATOM 4037 O O . GLU B 1 186 ? 4.367 -29.859 -25.719 1 96.75 186 GLU B O 1
ATOM 4042 N N . MET B 1 187 ? 2.547 -28.469 -25.641 1 93.81 187 MET B N 1
ATOM 4043 C CA . MET B 1 187 ? 2.25 -28.688 -27.062 1 93.81 187 MET B CA 1
ATOM 4044 C C . MET B 1 187 ? 3.082 -27.766 -27.938 1 93.81 187 MET B C 1
ATOM 4046 O O . MET B 1 187 ? 3.33 -28.062 -29.109 1 93.81 187 MET B O 1
ATOM 4050 N N . ASN B 1 188 ? 3.436 -26.672 -27.422 1 93.38 188 ASN B N 1
ATOM 4051 C CA . ASN B 1 188 ? 4.207 -25.703 -28.188 1 93.38 188 ASN B CA 1
ATOM 4052 C C . ASN B 1 188 ? 5.695 -26.031 -28.188 1 93.38 188 ASN B C 1
ATOM 4054 O O . ASN B 1 188 ? 6.336 -26.047 -27.141 1 93.38 188 ASN B O 1
ATOM 4058 N N . GLN B 1 189 ? 6.223 -26.25 -29.328 1 95.69 189 GLN B N 1
ATOM 4059 C CA . GLN B 1 189 ? 7.609 -26.672 -29.469 1 95.69 189 GLN B CA 1
ATOM 4060 C C . GLN B 1 189 ? 8.57 -25.594 -28.969 1 95.69 189 GLN B C 1
ATOM 4062 O O . GLN B 1 189 ? 9.602 -25.906 -28.375 1 95.69 189 GLN B O 1
ATOM 4067 N N . GLU B 1 190 ? 8.273 -24.359 -29.203 1 95.25 190 GLU B N 1
ATOM 4068 C CA . GLU B 1 190 ? 9.141 -23.266 -28.75 1 95.25 190 GLU B CA 1
ATOM 4069 C C . GLU B 1 190 ? 9.258 -23.234 -27.234 1 95.25 190 GLU B C 1
ATOM 4071 O O . GLU B 1 190 ? 10.344 -23.016 -26.703 1 95.25 190 GLU B O 1
ATOM 4076 N N . CYS B 1 191 ? 8.172 -23.453 -26.578 1 95.56 191 CYS B N 1
ATOM 4077 C CA . CYS B 1 191 ? 8.188 -23.516 -25.109 1 95.56 191 CYS B CA 1
ATOM 4078 C C . CYS B 1 191 ? 9.031 -24.688 -24.625 1 95.56 191 CYS B C 1
ATOM 4080 O O . CYS B 1 191 ? 9.789 -24.547 -23.672 1 95.56 191 CYS B O 1
ATOM 4082 N N . CYS B 1 192 ? 8.891 -25.844 -25.297 1 97.56 192 CYS B N 1
ATOM 4083 C CA . CYS B 1 192 ? 9.688 -27.016 -24.953 1 97.56 192 CYS B CA 1
ATOM 4084 C C . CYS B 1 192 ? 11.18 -26.734 -25.109 1 97.56 192 CYS B C 1
ATOM 4086 O O . CYS B 1 192 ? 11.984 -27.125 -24.266 1 97.56 192 CYS B O 1
ATOM 4088 N N . ASP B 1 193 ? 11.492 -26.031 -26.156 1 97.44 193 ASP B N 1
ATOM 4089 C CA . ASP B 1 193 ? 12.891 -25.703 -26.422 1 97.44 193 ASP B CA 1
ATOM 4090 C C . ASP B 1 193 ? 13.453 -24.812 -25.312 1 97.44 193 ASP B C 1
ATOM 4092 O O . ASP B 1 193 ? 14.594 -25 -24.875 1 97.44 193 ASP B O 1
ATOM 4096 N N . VAL B 1 194 ? 12.633 -23.844 -24.906 1 97 194 VAL B N 1
ATOM 4097 C CA . VAL B 1 194 ? 13.039 -22.969 -23.812 1 97 194 VAL B CA 1
ATOM 4098 C C . VAL B 1 194 ? 13.305 -23.781 -22.547 1 97 194 VAL B C 1
ATOM 4100 O O . VAL B 1 194 ? 14.328 -23.609 -21.891 1 97 194 VAL B O 1
ATOM 4103 N N . GLN B 1 195 ? 12.43 -24.703 -22.25 1 98.19 195 GLN B N 1
ATOM 4104 C CA . GLN B 1 195 ? 12.562 -25.531 -21.047 1 98.19 195 GLN B CA 1
ATOM 4105 C C . GLN B 1 195 ? 13.812 -26.391 -21.109 1 98.19 195 GLN B C 1
ATOM 4107 O O . GLN B 1 195 ? 14.562 -26.484 -20.141 1 98.19 195 GLN B O 1
ATOM 4112 N N . SER B 1 196 ? 14.039 -26.969 -22.297 1 98 196 SER B N 1
ATOM 4113 C CA . SER B 1 196 ? 15.211 -27.828 -22.469 1 98 196 SER B CA 1
ATOM 4114 C C . SER B 1 196 ? 16.5 -27.031 -22.266 1 98 196 SER B C 1
ATOM 4116 O O . SER B 1 196 ? 17.438 -27.5 -21.625 1 98 196 SER B O 1
ATOM 4118 N N . ARG B 1 197 ? 16.5 -25.922 -22.828 1 97.5 197 ARG B N 1
ATOM 4119 C CA . ARG B 1 197 ? 17.672 -25.062 -22.703 1 97.5 197 ARG B CA 1
ATOM 4120 C C . ARG B 1 197 ? 17.938 -24.688 -21.25 1 97.5 197 ARG B C 1
ATOM 4122 O O . ARG B 1 197 ? 19.094 -24.719 -20.797 1 97.5 197 ARG B O 1
ATOM 4129 N N . ILE B 1 198 ? 16.906 -24.312 -20.516 1 97.88 198 ILE B N 1
ATOM 4130 C CA . ILE B 1 198 ? 17.047 -23.891 -19.125 1 97.88 198 ILE B CA 1
ATOM 4131 C C . ILE B 1 198 ? 17.5 -25.062 -18.266 1 97.88 198 ILE B C 1
ATOM 4133 O O . ILE B 1 198 ? 18.375 -24.906 -17.391 1 97.88 198 ILE B O 1
ATOM 4137 N N . ILE B 1 199 ? 16.953 -26.25 -18.484 1 98.25 199 ILE B N 1
ATOM 4138 C CA . ILE B 1 199 ? 17.328 -27.453 -17.75 1 98.25 199 ILE B CA 1
ATOM 4139 C C . ILE B 1 199 ? 18.812 -27.734 -17.953 1 98.25 199 ILE B C 1
ATOM 4141 O O . ILE B 1 199 ? 19.531 -28.047 -16.984 1 98.25 199 ILE B O 1
ATOM 4145 N N . GLU B 1 200 ? 19.219 -27.594 -19.156 1 97.81 200 GLU B N 1
ATOM 4146 C CA . GLU B 1 200 ? 20.625 -27.781 -19.469 1 97.81 200 GLU B CA 1
ATOM 4147 C C . GLU B 1 200 ? 21.5 -26.703 -18.844 1 97.81 200 GLU B C 1
ATOM 4149 O O . GLU B 1 200 ? 22.516 -27 -18.234 1 97.81 200 GLU B O 1
ATOM 4154 N N . GLN B 1 201 ? 21.109 -25.453 -19 1 97.31 201 GLN B N 1
ATOM 4155 C CA . GLN B 1 201 ? 21.859 -24.297 -18.516 1 97.31 201 GLN B CA 1
ATOM 4156 C C . GLN B 1 201 ? 22.078 -24.375 -17.016 1 97.31 201 GLN B C 1
ATOM 4158 O O . GLN B 1 201 ? 23.125 -23.938 -16.516 1 97.31 201 GLN B O 1
ATOM 4163 N N . HIS B 1 202 ? 21.141 -24.859 -16.297 1 97.06 202 HIS B N 1
ATOM 4164 C CA . HIS B 1 202 ? 21.219 -24.891 -14.836 1 97.06 202 HIS B CA 1
ATOM 4165 C C . HIS B 1 202 ? 21.609 -26.281 -14.344 1 97.06 202 HIS B C 1
ATOM 4167 O O . HIS B 1 202 ? 21.484 -26.578 -13.148 1 97.06 202 HIS B O 1
ATOM 4173 N N . THR B 1 203 ? 22 -27.234 -15.203 1 97.12 203 THR B N 1
ATOM 4174 C CA . THR B 1 203 ? 22.547 -28.547 -14.93 1 97.12 203 THR B CA 1
ATOM 4175 C C . THR B 1 203 ? 21.594 -29.375 -14.062 1 97.12 203 THR B C 1
ATOM 4177 O O . THR B 1 203 ? 22 -29.984 -13.086 1 97.12 203 THR B O 1
ATOM 4180 N N . MET B 1 204 ? 20.312 -29.219 -14.367 1 97.44 204 MET B N 1
ATOM 4181 C CA . MET B 1 204 ? 19.328 -30.047 -13.664 1 97.44 204 MET B CA 1
ATOM 4182 C C . MET B 1 204 ? 19.438 -31.5 -14.086 1 97.44 204 MET B C 1
ATOM 4184 O O . MET B 1 204 ? 19.828 -31.797 -15.219 1 97.44 204 MET B O 1
ATOM 4188 N N . ASP B 1 205 ? 19.141 -32.438 -13.141 1 97.94 205 ASP B N 1
ATOM 4189 C CA . ASP B 1 205 ? 19.234 -33.875 -13.398 1 97.94 205 ASP B CA 1
ATOM 4190 C C . ASP B 1 205 ? 18.141 -34.312 -14.367 1 97.94 205 ASP B C 1
ATOM 4192 O O . ASP B 1 205 ? 16.984 -34.469 -13.977 1 97.94 205 ASP B O 1
ATOM 4196 N N . THR B 1 206 ? 18.5 -34.656 -15.531 1 96.38 206 THR B N 1
ATOM 4197 C CA . THR B 1 206 ? 17.562 -35 -16.594 1 96.38 206 THR B CA 1
ATOM 4198 C C . THR B 1 206 ? 16.906 -36.344 -16.312 1 96.38 206 THR B C 1
ATOM 4200 O O . THR B 1 206 ? 15.914 -36.719 -16.953 1 96.38 206 THR B O 1
ATOM 4203 N N . ASN B 1 207 ? 17.422 -37.062 -15.406 1 96.25 207 ASN B N 1
ATOM 4204 C CA . ASN B 1 207 ? 16.75 -38.281 -14.969 1 96.25 207 ASN B CA 1
ATOM 4205 C C . ASN B 1 207 ? 15.555 -37.969 -14.078 1 96.25 207 ASN B C 1
ATOM 4207 O O . ASN B 1 207 ? 14.656 -38.781 -13.93 1 96.25 207 ASN B O 1
ATOM 4211 N N . ARG B 1 208 ? 15.539 -36.844 -13.484 1 98.12 208 ARG B N 1
ATOM 4212 C CA . ARG B 1 208 ? 14.492 -36.438 -12.539 1 98.12 208 ARG B CA 1
ATOM 4213 C C . ARG B 1 208 ? 13.484 -35.5 -13.188 1 98.12 208 ARG B C 1
ATOM 4215 O O . ARG B 1 208 ? 12.297 -35.562 -12.859 1 98.12 208 ARG B O 1
ATOM 4222 N N . ILE B 1 209 ? 13.93 -34.594 -14.109 1 98.62 209 ILE B N 1
ATOM 4223 C CA . ILE B 1 209 ? 13.086 -33.594 -14.734 1 98.62 209 ILE B CA 1
ATOM 4224 C C . ILE B 1 209 ? 13.109 -33.75 -16.25 1 98.62 209 ILE B C 1
ATOM 4226 O O . ILE B 1 209 ? 14.18 -33.812 -16.859 1 98.62 209 ILE B O 1
ATOM 4230 N N . LYS B 1 210 ? 11.914 -33.875 -16.875 1 98.06 210 LYS B N 1
ATOM 4231 C CA . LYS B 1 210 ? 11.812 -34.094 -18.312 1 98.06 210 LYS B CA 1
ATOM 4232 C C . LYS B 1 210 ? 10.688 -33.25 -18.922 1 98.06 210 LYS B C 1
ATOM 4234 O O . LYS B 1 210 ? 9.672 -33 -18.266 1 98.06 210 LYS B O 1
ATOM 4239 N N . VAL B 1 211 ? 10.883 -32.875 -20.156 1 98.44 211 VAL B N 1
ATOM 4240 C CA . VAL B 1 211 ? 9.859 -32.156 -20.922 1 98.44 211 VAL B CA 1
ATOM 4241 C C . VAL B 1 211 ? 9.43 -33 -22.109 1 98.44 211 VAL B C 1
ATOM 4243 O O . VAL B 1 211 ? 10.273 -33.531 -22.859 1 98.44 211 VAL B O 1
ATOM 4246 N N . VAL B 1 212 ? 8.156 -33.156 -22.25 1 98.5 212 VAL B N 1
ATOM 4247 C CA . VAL B 1 212 ? 7.613 -33.969 -23.359 1 98.5 212 VAL B CA 1
ATOM 4248 C C . VAL B 1 212 ? 6.809 -33.062 -24.297 1 98.5 212 VAL B C 1
ATOM 4250 O O . VAL B 1 212 ? 5.84 -32.438 -23.875 1 98.5 212 VAL B O 1
ATOM 4253 N N . HIS B 1 213 ? 7.266 -33 -25.531 1 98.25 213 HIS B N 1
ATOM 4254 C CA . HIS B 1 213 ? 6.531 -32.281 -26.562 1 98.25 213 HIS B CA 1
ATOM 4255 C C . HIS B 1 213 ? 5.359 -33.094 -27.094 1 98.25 213 HIS B C 1
ATOM 4257 O O . HIS B 1 213 ? 5.531 -33.938 -27.969 1 98.25 213 HIS B O 1
ATOM 4263 N N . SER B 1 214 ? 4.184 -32.781 -26.547 1 97.69 214 SER B N 1
ATOM 4264 C CA . SER B 1 214 ? 3.006 -33.562 -26.938 1 97.69 214 SER B CA 1
ATOM 4265 C C . SER B 1 214 ? 1.725 -32.875 -26.469 1 97.69 214 SER B C 1
ATOM 4267 O O . SER B 1 214 ? 1.771 -31.922 -25.688 1 97.69 214 SER B O 1
ATOM 4269 N N . ASP B 1 215 ? 0.635 -33.281 -27.094 1 95.81 215 ASP B N 1
ATOM 4270 C CA . ASP B 1 215 ? -0.687 -33.031 -26.531 1 95.81 215 ASP B CA 1
ATOM 4271 C C . ASP B 1 215 ? -0.96 -34 -25.359 1 95.81 215 ASP B C 1
ATOM 4273 O O . ASP B 1 215 ? -0.768 -35.188 -25.484 1 95.81 215 ASP B O 1
ATOM 4277 N N . ILE B 1 216 ? -1.362 -33.438 -24.266 1 97 216 ILE B N 1
ATOM 4278 C CA . ILE B 1 216 ? -1.575 -34.281 -23.078 1 97 216 ILE B CA 1
ATOM 4279 C C . ILE B 1 216 ? -2.609 -35.344 -23.375 1 97 216 ILE B C 1
ATOM 4281 O O . ILE B 1 216 ? -2.547 -36.438 -22.812 1 97 216 ILE B O 1
ATOM 4285 N N . MET B 1 217 ? -3.514 -35.094 -24.281 1 96.69 217 MET B N 1
ATOM 4286 C CA . MET B 1 217 ? -4.59 -36 -24.609 1 96.69 217 MET B CA 1
ATOM 4287 C C . MET B 1 217 ? -4.051 -37.219 -25.344 1 96.69 217 MET B C 1
ATOM 4289 O O . MET B 1 217 ? -4.742 -38.25 -25.469 1 96.69 217 MET B O 1
ATOM 4293 N N . GLU B 1 218 ? -2.828 -37.156 -25.719 1 97.88 218 GLU B N 1
ATOM 4294 C CA . GLU B 1 218 ? -2.18 -38.281 -26.375 1 97.88 218 GLU B CA 1
ATOM 4295 C C . GLU B 1 218 ? -1.256 -39.031 -25.406 1 97.88 218 GLU B C 1
ATOM 4297 O O . GLU B 1 218 ? -0.562 -39.969 -25.797 1 97.88 218 GLU B O 1
ATOM 4302 N N . ARG B 1 219 ? -1.206 -38.562 -24.234 1 97.75 219 ARG B N 1
ATOM 4303 C CA . ARG B 1 219 ? -0.263 -39.156 -23.281 1 97.75 219 ARG B CA 1
ATOM 4304 C C . ARG B 1 219 ? -0.981 -39.656 -22.031 1 97.75 219 ARG B C 1
ATOM 4306 O O . ARG B 1 219 ? -0.611 -39.281 -20.906 1 97.75 219 ARG B O 1
ATOM 4313 N N . SER B 1 220 ? -1.967 -40.531 -22.203 1 97.94 220 SER B N 1
ATOM 4314 C CA . SER B 1 220 ? -2.689 -41.094 -21.078 1 97.94 220 SER B CA 1
ATOM 4315 C C . SER B 1 220 ? -1.751 -41.875 -20.172 1 97.94 220 SER B C 1
ATOM 4317 O O . SER B 1 220 ? -1.996 -42 -18.969 1 97.94 220 SER B O 1
ATOM 4319 N N . ASP B 1 221 ? -0.663 -42.375 -20.719 1 98.06 221 ASP B N 1
ATOM 4320 C CA . ASP B 1 221 ? 0.336 -43.094 -19.953 1 98.06 221 ASP B CA 1
ATOM 4321 C C . ASP B 1 221 ? 0.952 -42.219 -18.859 1 98.06 221 ASP B C 1
ATOM 4323 O O . ASP B 1 221 ? 1.084 -42.625 -17.719 1 98.06 221 ASP B O 1
ATOM 4327 N N . LEU B 1 222 ? 1.319 -41 -19.203 1 98.19 222 LEU B N 1
ATOM 4328 C CA . LEU B 1 222 ? 1.909 -40.062 -18.25 1 98.19 222 LEU B CA 1
ATOM 4329 C C . LEU B 1 222 ? 0.901 -39.688 -17.172 1 98.19 222 LEU B C 1
ATOM 4331 O O . LEU B 1 222 ? 1.25 -39.594 -16 1 98.19 222 LEU B O 1
ATOM 4335 N N . VAL B 1 223 ? -0.35 -39.5 -17.562 1 98.5 223 VAL B N 1
ATOM 4336 C CA . VAL B 1 223 ? -1.404 -39.094 -16.641 1 98.5 223 VAL B CA 1
ATOM 4337 C C . VAL B 1 223 ? -1.663 -40.219 -15.641 1 98.5 223 VAL B C 1
ATOM 4339 O O . VAL B 1 223 ? -1.691 -40 -14.43 1 98.5 223 VAL B O 1
ATOM 4342 N N . THR B 1 224 ? -1.752 -41.438 -16.125 1 98.25 224 THR B N 1
ATOM 4343 C CA . THR B 1 224 ? -2.068 -42.594 -15.289 1 98.25 224 THR B CA 1
ATOM 4344 C C . THR B 1 224 ? -0.927 -42.906 -14.32 1 98.25 224 THR B C 1
ATOM 4346 O O . THR B 1 224 ? -1.159 -43.344 -13.203 1 98.25 224 THR B O 1
ATOM 4349 N N . ASN B 1 225 ? 0.247 -42.562 -14.688 1 97.69 225 ASN B N 1
ATOM 4350 C CA . ASN B 1 225 ? 1.413 -42.906 -13.891 1 97.69 225 ASN B CA 1
ATOM 4351 C C . ASN B 1 225 ? 1.803 -41.812 -12.922 1 97.69 225 ASN B C 1
ATOM 4353 O O . ASN B 1 225 ? 2.748 -41.969 -12.141 1 97.69 225 ASN B O 1
ATOM 4357 N N . SER B 1 226 ? 1.106 -40.719 -12.898 1 98.38 226 SER B N 1
ATOM 4358 C CA . SER B 1 226 ? 1.493 -39.594 -12.07 1 98.38 226 SER B CA 1
ATOM 4359 C C . SER B 1 226 ? 0.732 -39.594 -10.75 1 98.38 226 SER B C 1
ATOM 4361 O O . SER B 1 226 ? -0.429 -40 -10.695 1 98.38 226 SER B O 1
ATOM 4363 N N . ASN B 1 227 ? 1.416 -39.125 -9.688 1 98.5 227 ASN B N 1
ATOM 4364 C CA . ASN B 1 227 ? 0.843 -39.031 -8.352 1 98.5 227 ASN B CA 1
ATOM 4365 C C . ASN B 1 227 ? 0.293 -37.656 -8.07 1 98.5 227 ASN B C 1
ATOM 4367 O O . ASN B 1 227 ? -0.639 -37.5 -7.281 1 98.5 227 ASN B O 1
ATOM 4371 N N . ILE B 1 228 ? 0.905 -36.688 -8.633 1 98.69 228 ILE B N 1
ATOM 4372 C CA . ILE B 1 228 ? 0.522 -35.281 -8.484 1 98.69 228 ILE B CA 1
ATOM 4373 C C . ILE B 1 228 ? 0.415 -34.625 -9.859 1 98.69 228 ILE B C 1
ATOM 4375 O O . ILE B 1 228 ? 1.344 -34.719 -10.672 1 98.69 228 ILE B O 1
ATOM 4379 N N . ILE B 1 229 ? -0.708 -34.031 -10.18 1 98.69 229 ILE B N 1
ATOM 4380 C CA . ILE B 1 229 ? -0.933 -33.375 -11.461 1 98.69 229 ILE B CA 1
ATOM 4381 C C . ILE B 1 229 ? -1.228 -31.906 -11.227 1 98.69 229 ILE B C 1
ATOM 4383 O O . ILE B 1 229 ? -2.064 -31.547 -10.398 1 98.69 229 ILE B O 1
ATOM 4387 N N . VAL B 1 230 ? -0.497 -31.031 -11.875 1 98.25 230 VAL B N 1
ATOM 4388 C CA . VAL B 1 230 ? -0.695 -29.594 -11.797 1 98.25 230 VAL B CA 1
ATOM 4389 C C . VAL B 1 230 ? -1.319 -29.078 -13.094 1 98.25 230 VAL B C 1
ATOM 4391 O O . VAL B 1 230 ? -0.771 -29.297 -14.18 1 98.25 230 VAL B O 1
ATOM 4394 N N . ILE B 1 231 ? -2.473 -28.562 -12.984 1 94.94 231 ILE B N 1
ATOM 4395 C CA . ILE B 1 231 ? -3.162 -28 -14.141 1 94.94 231 ILE B CA 1
ATOM 4396 C C . ILE B 1 231 ? -3.471 -26.516 -13.898 1 94.94 231 ILE B C 1
ATOM 4398 O O . ILE B 1 231 ? -4.238 -26.188 -12.992 1 94.94 231 ILE B O 1
ATOM 4402 N N . ASN B 1 232 ? -2.877 -25.719 -14.445 1 83.44 232 ASN B N 1
ATOM 4403 C CA . ASN B 1 232 ? -3.127 -24.297 -14.32 1 83.44 232 ASN B CA 1
ATOM 4404 C C . ASN B 1 232 ? -4.207 -23.828 -15.289 1 83.44 232 ASN B C 1
ATOM 4406 O O . ASN B 1 232 ? -5.227 -24.5 -15.461 1 83.44 232 ASN B O 1
ATOM 4410 N N . ILE B 1 233 ? -4.23 -22.844 -16.031 1 75.56 233 ILE B N 1
ATOM 4411 C CA . ILE B 1 233 ? -5.184 -22.109 -16.859 1 75.56 233 ILE B CA 1
ATOM 4412 C C . ILE B 1 233 ? -5.281 -22.75 -18.234 1 75.56 233 ILE B C 1
ATOM 4414 O O . ILE B 1 233 ? -4.367 -22.625 -19.047 1 75.56 233 ILE B O 1
ATOM 4418 N N . LEU B 1 234 ? -6.297 -23.547 -18.484 1 82.75 234 LEU B N 1
ATOM 4419 C CA . LEU B 1 234 ? -6.484 -24.156 -19.797 1 82.75 234 LEU B CA 1
ATOM 4420 C C . LEU B 1 234 ? -7.375 -23.297 -20.688 1 82.75 234 LEU B C 1
ATOM 4422 O O . LEU B 1 234 ? -7.281 -23.359 -21.906 1 82.75 234 LEU B O 1
ATOM 4426 N N . GLU B 1 235 ? -8.062 -22.453 -20.078 1 82.88 235 GLU B N 1
ATOM 4427 C CA . GLU B 1 235 ? -9.164 -21.781 -20.75 1 82.88 235 GLU B CA 1
ATOM 4428 C C . GLU B 1 235 ? -8.648 -20.766 -21.766 1 82.88 235 GLU B C 1
ATOM 4430 O O . GLU B 1 235 ? -9.383 -20.344 -22.656 1 82.88 235 GLU B O 1
ATOM 4435 N N . PHE B 1 236 ? -7.449 -20.391 -21.688 1 81.5 236 PHE B N 1
ATOM 4436 C CA . PHE B 1 236 ? -6.898 -19.391 -22.609 1 81.5 236 PHE B CA 1
ATOM 4437 C C . PHE B 1 236 ? -6.316 -20.078 -23.844 1 81.5 236 PHE B C 1
ATOM 4439 O O . PHE B 1 236 ? -6.039 -19.406 -24.844 1 81.5 236 PHE B O 1
ATOM 4446 N N . PHE B 1 237 ? -6.199 -21.391 -23.781 1 84.94 237 PHE B N 1
ATOM 4447 C CA . PHE B 1 237 ? -5.422 -22.062 -24.812 1 84.94 237 PHE B CA 1
ATOM 4448 C C . PHE B 1 237 ? -6.301 -23 -25.625 1 84.94 237 PHE B C 1
ATOM 4450 O O . PHE B 1 237 ? -5.863 -23.531 -26.656 1 84.94 237 PHE B O 1
ATOM 4457 N N . VAL B 1 238 ? -7.539 -23.219 -25.156 1 86.88 238 VAL B N 1
ATOM 4458 C CA . VAL B 1 238 ? -8.438 -24.141 -25.859 1 86.88 238 VAL B CA 1
ATOM 4459 C C . VAL B 1 238 ? -9.859 -23.578 -25.844 1 86.88 238 VAL B C 1
ATOM 4461 O O . VAL B 1 238 ? -10.203 -22.766 -24.984 1 86.88 238 VAL B O 1
ATOM 4464 N N . ASP B 1 239 ? -10.633 -24 -26.891 1 87.56 239 ASP B N 1
ATOM 4465 C CA . ASP B 1 239 ? -12.031 -23.609 -26.859 1 87.56 239 ASP B CA 1
ATOM 4466 C C . ASP B 1 239 ? -12.82 -24.438 -25.844 1 87.56 239 ASP B C 1
ATOM 4468 O O . ASP B 1 239 ? -12.281 -25.375 -25.25 1 87.56 239 ASP B O 1
ATOM 4472 N N . ASN B 1 240 ? -14.047 -24.109 -25.625 1 89.56 240 ASN B N 1
ATOM 4473 C CA . ASN B 1 240 ? -14.852 -24.719 -24.562 1 89.56 240 ASN B CA 1
ATOM 4474 C C . ASN B 1 240 ? -15.055 -26.219 -24.812 1 89.56 240 ASN B C 1
ATOM 4476 O O . ASN B 1 240 ? -15.055 -27.016 -23.859 1 89.56 240 ASN B O 1
ATOM 4480 N N . GLU B 1 241 ? -15.258 -26.594 -26.016 1 92.31 241 GLU B N 1
ATOM 4481 C CA . GLU B 1 241 ? -15.477 -28 -26.344 1 92.31 241 GLU B CA 1
ATOM 4482 C C . GLU B 1 241 ? -14.234 -28.828 -26.031 1 92.31 241 GLU B C 1
ATOM 4484 O O . GLU B 1 241 ? -14.336 -29.891 -25.406 1 92.31 241 GLU B O 1
ATOM 4489 N N . LYS B 1 242 ? -13.133 -28.359 -26.438 1 92.38 242 LYS B N 1
ATOM 4490 C CA . LYS B 1 242 ? -11.883 -29.062 -26.141 1 92.38 242 LYS B CA 1
ATOM 4491 C C . LYS B 1 242 ? -11.586 -29.047 -24.656 1 92.38 242 LYS B C 1
ATOM 4493 O O . LYS B 1 242 ? -11.047 -30.016 -24.109 1 92.38 242 LYS B O 1
ATOM 4498 N N . HIS B 1 243 ? -11.93 -27.969 -24.047 1 92.94 243 HIS B N 1
ATOM 4499 C CA . HIS B 1 243 ? -11.766 -27.859 -22.594 1 92.94 243 HIS B CA 1
ATOM 4500 C C . HIS B 1 243 ? -12.547 -28.953 -21.875 1 92.94 243 HIS B C 1
ATOM 4502 O O . HIS B 1 243 ? -12.016 -29.625 -20.984 1 92.94 243 HIS B O 1
ATOM 4508 N N . LYS B 1 244 ? -13.727 -29.188 -22.312 1 94.25 244 LYS B N 1
ATOM 4509 C CA . LYS B 1 244 ? -14.57 -30.234 -21.766 1 94.25 244 LYS B CA 1
ATOM 4510 C C . LYS B 1 244 ? -13.953 -31.625 -22 1 94.25 244 LYS B C 1
ATOM 4512 O O . LYS B 1 244 ? -13.883 -32.438 -21.078 1 94.25 244 LYS B O 1
ATOM 4517 N N . GLU B 1 245 ? -13.555 -31.812 -23.141 1 96.31 245 GLU B N 1
ATOM 4518 C CA . GLU B 1 245 ? -12.961 -33.094 -23.516 1 96.31 245 GLU B CA 1
ATOM 4519 C C . GLU B 1 245 ? -11.734 -33.406 -22.656 1 96.31 245 GLU B C 1
ATOM 4521 O O . GLU B 1 245 ? -11.508 -34.562 -22.281 1 96.31 245 GLU B O 1
ATOM 4526 N N . MET B 1 246 ? -10.992 -32.438 -22.406 1 96.5 246 MET B N 1
ATOM 4527 C CA . MET B 1 246 ? -9.781 -32.594 -21.594 1 96.5 246 MET B CA 1
ATOM 4528 C C . MET B 1 246 ? -10.125 -33.062 -20.188 1 96.5 246 MET B C 1
ATOM 4530 O O . MET B 1 246 ? -9.461 -33.938 -19.625 1 96.5 246 MET B O 1
ATOM 4534 N N . TRP B 1 247 ? -11.164 -32.469 -19.609 1 96.56 247 TRP B N 1
ATOM 4535 C CA . TRP B 1 247 ? -11.516 -32.844 -18.25 1 96.56 247 TRP B CA 1
ATOM 4536 C C . TRP B 1 247 ? -12.07 -34.281 -18.203 1 96.56 247 TRP B C 1
ATOM 4538 O O . TRP B 1 247 ? -11.812 -35.031 -17.25 1 96.56 247 TRP B O 1
ATOM 4548 N N . TYR B 1 248 ? -12.828 -34.656 -19.281 1 97.19 248 TYR B N 1
ATOM 4549 C CA . TYR B 1 248 ? -13.258 -36.062 -19.375 1 97.19 248 TYR B CA 1
ATOM 4550 C C . TYR B 1 248 ? -12.07 -37 -19.484 1 97.19 248 TYR B C 1
ATOM 4552 O O . TYR B 1 248 ? -12.055 -38.062 -18.875 1 97.19 248 TYR B O 1
ATOM 4560 N N . PHE B 1 249 ? -11.125 -36.562 -20.219 1 97.81 249 PHE B N 1
ATOM 4561 C CA . PHE B 1 249 ? -9.875 -37.312 -20.359 1 97.81 249 PHE B CA 1
ATOM 4562 C C . PHE B 1 249 ? -9.195 -37.469 -19 1 97.81 249 PHE B C 1
ATOM 4564 O O . PHE B 1 249 ? -8.781 -38.562 -18.641 1 97.81 249 PHE B O 1
ATOM 4571 N N . PHE B 1 250 ? -9.07 -36.406 -18.219 1 97.88 250 PHE B N 1
ATOM 4572 C CA . PHE B 1 250 ? -8.43 -36.438 -16.922 1 97.88 250 PHE B CA 1
ATOM 4573 C C . PHE B 1 250 ? -9.211 -37.312 -15.953 1 97.88 250 PHE B C 1
ATOM 4575 O O . PHE B 1 250 ? -8.617 -38.094 -15.203 1 97.88 250 PHE B O 1
ATOM 4582 N N . LYS B 1 251 ? -10.5 -37.188 -15.977 1 97.38 251 LYS B N 1
ATOM 4583 C CA . LYS B 1 251 ? -11.336 -38 -15.117 1 97.38 251 LYS B CA 1
ATOM 4584 C C . LYS B 1 251 ? -11.125 -39.5 -15.398 1 97.38 251 LYS B C 1
ATOM 4586 O O . LYS B 1 251 ? -11.109 -40.312 -14.477 1 97.38 251 LYS B O 1
ATOM 4591 N N . LYS B 1 252 ? -10.922 -39.781 -16.625 1 97.56 252 LYS B N 1
ATOM 4592 C CA . LYS B 1 252 ? -10.766 -41.188 -17.062 1 97.56 252 LYS B CA 1
ATOM 4593 C C . LYS B 1 252 ? -9.406 -41.719 -16.641 1 97.56 252 LYS B C 1
ATOM 4595 O O . LYS B 1 252 ? -9.297 -42.906 -16.266 1 97.56 252 LYS B O 1
ATOM 4600 N N . TYR B 1 253 ? -8.352 -40.906 -16.641 1 98.31 253 TYR B N 1
ATOM 4601 C CA . TYR B 1 253 ? -7.023 -41.5 -16.625 1 98.31 253 TYR B CA 1
ATOM 4602 C C . TYR B 1 253 ? -6.277 -41.125 -15.352 1 98.31 253 TYR B C 1
ATOM 4604 O O . TYR B 1 253 ? -5.281 -41.75 -15 1 98.31 253 TYR B O 1
ATOM 4612 N N . ILE B 1 254 ? -6.695 -40.094 -14.625 1 98.12 254 ILE B N 1
ATOM 4613 C CA . ILE B 1 254 ? -6.035 -39.781 -13.367 1 98.12 254 ILE B CA 1
ATOM 4614 C C . ILE B 1 254 ? -6.375 -40.844 -12.328 1 98.12 254 ILE B C 1
ATOM 4616 O O . ILE B 1 254 ? -7.543 -41.188 -12.133 1 98.12 254 ILE B O 1
ATOM 4620 N N . LYS B 1 255 ? -5.391 -41.344 -11.703 1 96.81 255 LYS B N 1
ATOM 4621 C CA . LYS B 1 255 ? -5.574 -42.406 -10.742 1 96.81 255 LYS B CA 1
ATOM 4622 C C . LYS B 1 255 ? -6.219 -41.906 -9.453 1 96.81 255 LYS B C 1
ATOM 4624 O O . LYS B 1 255 ? -5.895 -40.812 -8.984 1 96.81 255 LYS B O 1
ATOM 4629 N N . LYS B 1 256 ? -7.082 -42.812 -8.883 1 96.75 256 LYS B N 1
ATOM 4630 C CA . LYS B 1 256 ? -7.66 -42.5 -7.57 1 96.75 256 LYS B CA 1
ATOM 4631 C C . LYS B 1 256 ? -6.566 -42.281 -6.523 1 96.75 256 LYS B C 1
ATOM 4633 O O . LYS B 1 256 ? -5.574 -43.031 -6.5 1 96.75 256 LYS B O 1
ATOM 4638 N N . GLY B 1 257 ? -6.746 -41.281 -5.727 1 96.94 257 GLY B N 1
ATOM 4639 C CA . GLY B 1 257 ? -5.785 -41.031 -4.668 1 96.94 257 GLY B CA 1
ATOM 4640 C C . GLY B 1 257 ? -4.734 -40 -5.062 1 96.94 257 GLY B C 1
ATOM 4641 O O . GLY B 1 257 ? -4.008 -39.5 -4.203 1 96.94 257 GLY B O 1
ATOM 4642 N N . SER B 1 258 ? -4.641 -39.688 -6.348 1 97.94 258 SER B N 1
ATOM 4643 C CA . SER B 1 258 ? -3.689 -38.688 -6.809 1 97.94 258 SER B CA 1
ATOM 4644 C C . SER B 1 258 ? -4.09 -37.312 -6.34 1 97.94 258 SER B C 1
ATOM 4646 O O . SER B 1 258 ? -5.25 -37.062 -5.988 1 97.94 258 SER B O 1
ATOM 4648 N N . TYR B 1 259 ? -3.086 -36.438 -6.281 1 98.31 259 TYR B N 1
ATOM 4649 C CA . TYR B 1 259 ? -3.342 -35.031 -5.977 1 98.31 259 TYR B CA 1
ATOM 4650 C C . TYR B 1 259 ? -3.484 -34.219 -7.258 1 98.31 259 TYR B C 1
ATOM 4652 O O . TYR B 1 259 ? -2.754 -34.438 -8.227 1 98.31 259 TYR B O 1
ATOM 4660 N N . LEU B 1 260 ? -4.434 -33.344 -7.254 1 98.12 260 LEU B N 1
ATOM 4661 C CA . LEU B 1 260 ? -4.629 -32.375 -8.328 1 98.12 260 LEU B CA 1
ATOM 4662 C C . LEU B 1 260 ? -4.492 -30.969 -7.809 1 98.12 260 LEU B C 1
ATOM 4664 O O . LEU B 1 260 ? -5.191 -30.578 -6.871 1 98.12 260 LEU B O 1
ATOM 4668 N N . VAL B 1 261 ? -3.541 -30.156 -8.344 1 98 261 VAL B N 1
ATOM 4669 C CA . VAL B 1 261 ? -3.328 -28.766 -7.973 1 98 261 VAL B CA 1
ATOM 4670 C C . VAL B 1 261 ? -3.844 -27.844 -9.078 1 98 261 VAL B C 1
ATOM 4672 O O . VAL B 1 261 ? -3.445 -27.984 -10.242 1 98 261 VAL B O 1
ATOM 4675 N N . CYS B 1 262 ? -4.711 -26.953 -8.727 1 95.19 262 CYS B N 1
ATOM 4676 C CA . CYS B 1 262 ? -5.289 -26.016 -9.68 1 95.19 262 CYS B CA 1
ATOM 4677 C C . CYS B 1 262 ? -5.297 -24.594 -9.117 1 95.19 262 CYS B C 1
ATOM 4679 O O . CYS B 1 262 ? -5.344 -24.406 -7.898 1 95.19 262 CYS B O 1
ATOM 4681 N N . ASN B 1 263 ? -5.195 -23.625 -9.922 1 92 263 ASN B N 1
ATOM 4682 C CA . ASN B 1 263 ? -5.203 -22.234 -9.477 1 92 263 ASN B CA 1
ATOM 4683 C C . ASN B 1 263 ? -6.59 -21.609 -9.609 1 92 263 ASN B C 1
ATOM 4685 O O . ASN B 1 263 ? -6.723 -20.391 -9.695 1 92 263 ASN B O 1
ATOM 4689 N N . ARG B 1 264 ? -7.602 -22.438 -9.789 1 88.81 264 ARG B N 1
ATOM 4690 C CA . ARG B 1 264 ? -9.008 -22.047 -9.797 1 88.81 264 ARG B CA 1
ATOM 4691 C C . ARG B 1 264 ? -9.875 -23.125 -9.148 1 88.81 264 ARG B C 1
ATOM 4693 O O . ARG B 1 264 ? -9.461 -24.281 -9.047 1 88.81 264 ARG B O 1
ATOM 4700 N N . SER B 1 265 ? -11.016 -22.656 -8.797 1 90.5 265 SER B N 1
ATOM 4701 C CA . SER B 1 265 ? -11.969 -23.609 -8.242 1 90.5 265 SER B CA 1
ATOM 4702 C C . SER B 1 265 ? -12.484 -24.578 -9.32 1 90.5 265 SER B C 1
ATOM 4704 O O . SER B 1 265 ? -13.039 -24.141 -10.328 1 90.5 265 SER B O 1
ATOM 4706 N N . MET B 1 266 ? -12.352 -25.828 -9.031 1 92.88 266 MET B N 1
ATOM 4707 C CA . MET B 1 266 ? -12.82 -26.812 -10.008 1 92.88 266 MET B CA 1
ATOM 4708 C C . MET B 1 266 ? -14.344 -26.859 -10.055 1 92.88 266 MET B C 1
ATOM 4710 O O . MET B 1 266 ? -14.922 -27.109 -11.109 1 92.88 266 MET B O 1
ATOM 4714 N N . THR B 1 267 ? -14.891 -26.5 -8.906 1 91.81 267 THR B N 1
ATOM 4715 C CA . THR B 1 267 ? -16.344 -26.359 -8.906 1 91.81 267 THR B CA 1
ATOM 4716 C C . THR B 1 267 ? -16.781 -25.297 -9.914 1 91.81 267 THR B C 1
ATOM 4718 O O . THR B 1 267 ? -17.641 -25.562 -10.75 1 91.81 267 THR B O 1
ATOM 4721 N N . ASP B 1 268 ? -16.156 -24.156 -9.852 1 90 268 ASP B N 1
ATOM 4722 C CA . ASP B 1 268 ? -16.484 -23.078 -10.773 1 90 268 ASP B CA 1
ATOM 4723 C C . ASP B 1 268 ? -16.203 -23.469 -12.219 1 90 268 ASP B C 1
ATOM 4725 O O . ASP B 1 268 ? -16.969 -23.156 -13.125 1 90 268 ASP B O 1
ATOM 4729 N N . THR B 1 269 ? -15.086 -24.141 -12.445 1 90.75 269 THR B N 1
ATOM 4730 C CA . THR B 1 269 ? -14.688 -24.578 -13.781 1 90.75 269 THR B CA 1
ATOM 4731 C C . THR B 1 269 ? -15.727 -25.516 -14.375 1 90.75 269 THR B C 1
ATOM 4733 O O . THR B 1 269 ? -16.172 -25.328 -15.508 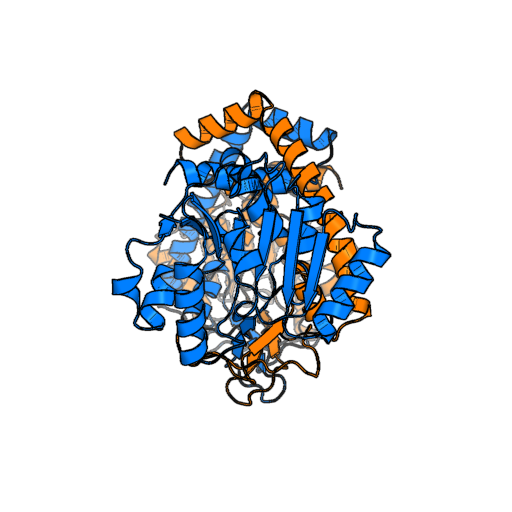1 90.75 269 THR B O 1
ATOM 4736 N N . PHE B 1 270 ? -16.203 -26.453 -13.625 1 94.25 270 PHE B N 1
ATOM 4737 C CA . PHE B 1 270 ? -17.156 -27.438 -14.109 1 94.25 270 PHE B CA 1
ATOM 4738 C C . PHE B 1 270 ? -18.516 -26.797 -14.336 1 94.25 270 PHE B C 1
ATOM 4740 O O . PHE B 1 270 ? -19.219 -27.156 -15.281 1 94.25 270 PHE B O 1
ATOM 4747 N N . VAL B 1 271 ? -18.875 -25.859 -13.453 1 92.94 271 VAL B N 1
ATOM 4748 C CA . VAL B 1 271 ? -20.125 -25.156 -13.609 1 92.94 271 VAL B CA 1
ATOM 4749 C C . VAL B 1 271 ? -20.109 -24.328 -14.891 1 92.94 271 VAL B C 1
ATOM 4751 O O . VAL B 1 271 ? -21.047 -24.375 -15.68 1 92.94 271 VAL B O 1
ATOM 4754 N N . ASN B 1 272 ? -19 -23.672 -15.102 1 89.62 272 ASN B N 1
ATOM 4755 C CA . ASN B 1 272 ? -18.875 -22.812 -16.281 1 89.62 272 ASN B CA 1
ATOM 4756 C C . ASN B 1 272 ? -18.891 -23.641 -17.562 1 89.62 272 ASN B C 1
ATOM 4758 O O . ASN B 1 272 ? -19.359 -23.156 -18.594 1 89.62 272 ASN B O 1
ATOM 4762 N N . LEU B 1 273 ? -18.422 -24.859 -17.562 1 91.88 273 LEU B N 1
ATOM 4763 C CA . LEU B 1 273 ? -18.375 -25.734 -18.719 1 91.88 273 LEU B CA 1
ATOM 4764 C C . LEU B 1 273 ? -19.641 -26.562 -18.828 1 91.88 273 LEU B C 1
ATOM 4766 O O . LEU B 1 273 ? -19.797 -27.359 -19.766 1 91.88 273 LEU B O 1
ATOM 4770 N N . ASP B 1 274 ? -20.578 -26.5 -17.922 1 92.88 274 ASP B N 1
ATOM 4771 C CA . ASP B 1 274 ? -21.859 -27.188 -17.891 1 92.88 274 ASP B CA 1
ATOM 4772 C C . ASP B 1 274 ? -21.672 -28.703 -17.797 1 92.88 274 ASP B C 1
ATOM 4774 O O . ASP B 1 274 ? -22.297 -29.469 -18.516 1 92.88 274 ASP B O 1
ATOM 4778 N N . ILE B 1 275 ? -20.672 -29.156 -16.938 1 94.5 275 ILE B N 1
ATOM 4779 C CA . ILE B 1 275 ? -20.438 -30.578 -16.75 1 94.5 275 ILE B CA 1
ATOM 4780 C C . ILE B 1 275 ? -20.359 -30.891 -15.25 1 94.5 275 ILE B C 1
ATOM 4782 O O . ILE B 1 275 ? -19.875 -31.953 -14.867 1 94.5 275 ILE B O 1
ATOM 4786 N N . PHE B 1 276 ? -20.828 -30.062 -14.398 1 93.81 276 PHE B N 1
ATOM 4787 C CA . PHE B 1 276 ? -20.656 -30.156 -12.953 1 93.81 276 PHE B CA 1
ATOM 4788 C C . PHE B 1 276 ? -21.266 -31.438 -12.414 1 93.81 276 PHE B C 1
ATOM 4790 O O . PHE B 1 276 ? -20.672 -32.125 -11.57 1 93.81 276 PHE B O 1
ATOM 4797 N N . GLU B 1 277 ? -22.406 -31.844 -12.82 1 94 277 GLU B N 1
ATOM 4798 C CA . GLU B 1 277 ? -23.141 -33 -12.297 1 94 277 GLU B CA 1
ATOM 4799 C C . GLU B 1 277 ? -22.328 -34.281 -12.461 1 94 277 GLU B C 1
ATOM 4801 O O . GLU B 1 277 ? -22.359 -35.156 -11.586 1 94 277 GLU B O 1
ATOM 4806 N N . GLU B 1 278 ? -21.562 -34.406 -13.492 1 94.5 278 GLU B N 1
ATOM 4807 C CA . GLU B 1 278 ? -20.797 -35.594 -13.789 1 94.5 278 GLU B CA 1
ATOM 4808 C C . GLU B 1 278 ? -19.484 -35.625 -13 1 94.5 278 GLU B C 1
ATOM 4810 O O . GLU B 1 278 ? -18.859 -36.688 -12.867 1 94.5 278 GLU B O 1
ATOM 4815 N N . PHE B 1 279 ? -19.141 -34.531 -12.422 1 95.12 279 PHE B N 1
ATOM 4816 C CA . PHE B 1 279 ? -17.812 -34.438 -11.805 1 95.12 279 PHE B CA 1
ATOM 4817 C C . PHE B 1 279 ? -17.938 -34.188 -10.305 1 95.12 279 PHE B C 1
ATOM 4819 O O . PHE B 1 279 ? -16.922 -34.062 -9.617 1 95.12 279 PHE B O 1
ATOM 4826 N N . MET B 1 280 ? -19.094 -34.031 -9.711 1 89.19 280 MET B N 1
ATOM 4827 C CA . MET B 1 280 ? -19.375 -33.594 -8.352 1 89.19 280 MET B CA 1
ATOM 4828 C C . MET B 1 280 ? -18.688 -34.5 -7.336 1 89.19 280 MET B C 1
ATOM 4830 O O . MET B 1 280 ? -18.219 -34.062 -6.293 1 89.19 280 MET B O 1
ATOM 4834 N N . ASN B 1 281 ? -18.469 -35.812 -7.648 1 93 281 ASN B N 1
ATOM 4835 C CA . ASN B 1 281 ? -17.906 -36.75 -6.688 1 93 281 ASN B CA 1
ATOM 4836 C C . ASN B 1 281 ? -16.5 -37.188 -7.098 1 93 281 ASN B C 1
ATOM 4838 O O . ASN B 1 281 ? -15.922 -38.125 -6.496 1 93 281 ASN B O 1
ATOM 4842 N N . TRP B 1 282 ? -15.969 -36.469 -8.047 1 96.69 282 TRP B N 1
ATOM 4843 C CA . TRP B 1 282 ? -14.68 -36.875 -8.586 1 96.69 282 TRP B CA 1
ATOM 4844 C C . TRP B 1 282 ? -13.531 -36.312 -7.758 1 96.69 282 TRP B C 1
ATOM 4846 O O . TRP B 1 282 ? -12.539 -37 -7.504 1 96.69 282 TRP B O 1
ATOM 4856 N N . LEU B 1 283 ? -13.703 -35.094 -7.289 1 96.75 283 LEU B N 1
ATOM 4857 C CA . LEU B 1 283 ? -12.641 -34.375 -6.57 1 96.75 283 LEU B CA 1
ATOM 4858 C C . LEU B 1 283 ? -13.086 -34.031 -5.156 1 96.75 283 LEU B C 1
ATOM 4860 O O . LEU B 1 283 ? -14.242 -33.688 -4.938 1 96.75 283 LEU B O 1
ATOM 4864 N N . SER B 1 284 ? -12.164 -34.094 -4.203 1 96.12 284 SER B N 1
ATOM 4865 C CA . SER B 1 284 ? -12.367 -33.625 -2.842 1 96.12 284 SER B CA 1
ATOM 4866 C C . SER B 1 284 ? -11.312 -32.594 -2.457 1 96.12 284 SER B C 1
ATOM 4868 O O . SER B 1 284 ? -10.125 -32.781 -2.736 1 96.12 284 SER B O 1
ATOM 4870 N N . VAL B 1 285 ? -11.742 -31.562 -1.88 1 93.81 285 VAL B N 1
ATOM 4871 C CA . VAL B 1 285 ? -10.82 -30.516 -1.43 1 93.81 285 VAL B CA 1
ATOM 4872 C C . VAL B 1 285 ? -9.969 -31.062 -0.28 1 93.81 285 VAL B C 1
ATOM 4874 O O . VAL B 1 285 ? -10.492 -31.656 0.66 1 93.81 285 VAL B O 1
ATOM 4877 N N . CYS B 1 286 ? -8.648 -30.844 -0.417 1 93.44 286 CYS B N 1
ATOM 4878 C CA . CYS B 1 286 ? -7.703 -31.328 0.59 1 93.44 286 CYS B CA 1
ATOM 4879 C C . CYS B 1 286 ? -7.199 -30.172 1.45 1 93.44 286 CYS B C 1
ATOM 4881 O O . CYS B 1 286 ? -6.977 -29.062 0.948 1 93.44 286 CYS B O 1
ATOM 4883 N N . LYS B 1 287 ? -7.07 -30.438 2.674 1 91.5 287 LYS B N 1
ATOM 4884 C CA . LYS B 1 287 ? -6.371 -29.5 3.539 1 91.5 287 LYS B CA 1
ATOM 4885 C C . LYS B 1 287 ? -4.875 -29.484 3.246 1 91.5 287 LYS B C 1
ATOM 4887 O O . LYS B 1 287 ? -4.312 -30.5 2.818 1 91.5 287 LYS B O 1
ATOM 4892 N N . PRO B 1 288 ? -4.277 -28.438 3.457 1 95.06 288 PRO B N 1
ATOM 4893 C CA . PRO B 1 288 ? -2.828 -28.391 3.258 1 95.06 288 PRO B CA 1
ATOM 4894 C C . PRO B 1 288 ? -2.086 -29.406 4.125 1 95.06 288 PRO B C 1
ATOM 4896 O O . PRO B 1 288 ? -2.457 -29.625 5.281 1 95.06 288 PRO B O 1
ATOM 4899 N N . HIS B 1 289 ? -1.1 -29.969 3.568 1 96.38 289 HIS B N 1
ATOM 4900 C CA . HIS B 1 289 ? -0.354 -31 4.273 1 96.38 289 HIS B CA 1
ATOM 4901 C C . HIS B 1 289 ? 0.687 -30.391 5.207 1 96.38 289 HIS B C 1
ATOM 4903 O O . HIS B 1 289 ? 1.081 -31.016 6.195 1 96.38 289 HIS B O 1
ATOM 4909 N N . GLN B 1 290 ? 1.127 -29.188 4.863 1 95.25 290 GLN B N 1
ATOM 4910 C CA . GLN B 1 290 ? 2.119 -28.5 5.676 1 95.25 290 GLN B CA 1
ATOM 4911 C C . GLN B 1 290 ? 1.56 -27.188 6.223 1 95.25 290 GLN B C 1
ATOM 4913 O O . GLN B 1 290 ? 2.158 -26.125 6.035 1 95.25 290 GLN B O 1
ATOM 4918 N N . ILE B 1 291 ? 0.488 -27.297 6.949 1 92.62 291 ILE B N 1
ATOM 4919 C CA . ILE B 1 291 ? -0.293 -26.141 7.402 1 92.62 291 ILE B CA 1
ATOM 4920 C C . ILE B 1 291 ? 0.558 -25.281 8.328 1 92.62 291 ILE B C 1
ATOM 4922 O O . ILE B 1 291 ? 0.374 -24.062 8.383 1 92.62 291 ILE B O 1
ATOM 4926 N N . GLU B 1 292 ? 1.536 -25.844 8.953 1 90.56 292 GLU B N 1
ATOM 4927 C CA . GLU B 1 292 ? 2.402 -25.109 9.867 1 90.56 292 GLU B CA 1
ATOM 4928 C C . GLU B 1 292 ? 3.209 -24.047 9.133 1 90.56 292 GLU B C 1
ATOM 4930 O O . GLU B 1 292 ? 3.688 -23.094 9.742 1 90.56 292 GLU B O 1
ATOM 4935 N N . ASN B 1 293 ? 3.354 -24.219 7.809 1 93.56 293 ASN B N 1
ATOM 4936 C CA . ASN B 1 293 ? 4.137 -23.281 7.016 1 93.56 293 ASN B CA 1
ATOM 4937 C C . ASN B 1 293 ? 3.291 -22.094 6.559 1 93.56 293 ASN B C 1
ATOM 4939 O O . ASN B 1 293 ? 3.814 -21.141 5.988 1 93.56 293 ASN B O 1
ATOM 4943 N N . GLU B 1 294 ? 2.008 -22.062 6.848 1 90.44 294 GLU B N 1
ATOM 4944 C CA . GLU B 1 294 ? 1.126 -20.969 6.438 1 90.44 294 GLU B CA 1
ATOM 4945 C C . GLU B 1 294 ? 1.578 -19.641 7.039 1 90.44 294 GLU B C 1
ATOM 4947 O O . GLU B 1 294 ? 1.367 -18.578 6.441 1 90.44 294 GLU B O 1
ATOM 4952 N N . ILE B 1 295 ? 2.207 -19.672 8.211 1 91.19 295 ILE B N 1
ATOM 4953 C CA . ILE B 1 295 ? 2.67 -18.484 8.906 1 91.19 295 ILE B CA 1
ATOM 4954 C C . ILE B 1 295 ? 3.697 -17.75 8.047 1 91.19 295 ILE B C 1
ATOM 4956 O O . ILE B 1 295 ? 3.967 -16.562 8.266 1 91.19 295 ILE B O 1
ATOM 4960 N N . LEU B 1 296 ? 4.293 -18.438 7.027 1 93.12 296 LEU B N 1
ATOM 4961 C CA . LEU B 1 296 ? 5.352 -17.875 6.195 1 93.12 296 LEU B CA 1
ATOM 4962 C C . LEU B 1 296 ? 4.762 -17.125 4.996 1 93.12 296 LEU B C 1
ATOM 4964 O O . LEU B 1 296 ? 5.5 -16.531 4.211 1 93.12 296 LEU B O 1
ATOM 4968 N N . PHE B 1 297 ? 3.422 -17.25 4.844 1 92.06 297 PHE B N 1
ATOM 4969 C CA . PHE B 1 297 ? 2.783 -16.719 3.646 1 92.06 297 PHE B CA 1
ATOM 4970 C C . PHE B 1 297 ? 1.619 -15.797 4.016 1 92.06 297 PHE B C 1
ATOM 4972 O O . PHE B 1 297 ? 1.053 -15.914 5.102 1 92.06 297 PHE B O 1
ATOM 4979 N N . ASP B 1 298 ? 1.355 -14.797 3.225 1 89.44 298 ASP B N 1
ATOM 4980 C CA . ASP B 1 298 ? 0.057 -14.133 3.26 1 89.44 298 ASP B CA 1
ATOM 4981 C C . ASP B 1 298 ? -1.025 -15 2.629 1 89.44 298 ASP B C 1
ATOM 4983 O O . ASP B 1 298 ? -1.236 -14.961 1.416 1 89.44 298 ASP B O 1
ATOM 4987 N N . ILE B 1 299 ? -1.727 -15.68 3.316 1 88.88 299 ILE B N 1
ATOM 4988 C CA . ILE B 1 299 ? -2.586 -16.766 2.875 1 88.88 299 ILE B CA 1
ATOM 4989 C C . ILE B 1 299 ? -3.666 -16.234 1.939 1 88.88 299 ILE B C 1
ATOM 4991 O O . ILE B 1 299 ? -4.105 -16.922 1.02 1 88.88 299 ILE B O 1
ATOM 4995 N N . GLU B 1 300 ? -4.051 -14.992 2.16 1 86.56 300 GLU B N 1
ATOM 4996 C CA . GLU B 1 300 ? -5.102 -14.391 1.345 1 86.56 300 GLU B CA 1
ATOM 4997 C C . GLU B 1 300 ? -4.68 -14.305 -0.119 1 86.56 300 GLU B C 1
ATOM 4999 O O . GLU B 1 300 ? -5.523 -14.32 -1.017 1 86.56 300 GLU B O 1
ATOM 5004 N N . ASP B 1 301 ? -3.41 -14.344 -0.334 1 87.44 301 ASP B N 1
ATOM 5005 C CA . ASP B 1 301 ? -2.883 -14.211 -1.689 1 87.44 301 ASP B CA 1
ATOM 5006 C C . ASP B 1 301 ? -3.002 -15.531 -2.453 1 87.44 301 ASP B C 1
ATOM 5008 O O . ASP B 1 301 ? -2.873 -15.555 -3.68 1 87.44 301 ASP B O 1
ATOM 5012 N N . TYR B 1 302 ? -3.305 -16.578 -1.807 1 91.12 302 TYR B N 1
ATOM 5013 C CA . TYR B 1 302 ? -3.254 -17.891 -2.449 1 91.12 302 TYR B CA 1
ATOM 5014 C C . TYR B 1 302 ? -4.559 -18.656 -2.242 1 91.12 302 TYR B C 1
ATOM 5016 O O . TYR B 1 302 ? -4.578 -19.891 -2.266 1 91.12 302 TYR B O 1
ATOM 5024 N N . GLU B 1 303 ? -5.59 -17.828 -2.059 1 87.19 303 GLU B N 1
ATOM 5025 C CA . GLU B 1 303 ? -6.91 -18.406 -1.828 1 87.19 303 GLU B CA 1
ATOM 5026 C C . GLU B 1 303 ? -7.434 -19.109 -3.078 1 87.19 303 GLU B C 1
ATOM 5028 O O . GLU B 1 303 ? -8.289 -19.984 -2.99 1 87.19 303 GLU B O 1
ATOM 5033 N N . ASP B 1 304 ? -6.824 -18.797 -4.195 1 89.56 304 ASP B N 1
ATOM 5034 C CA . ASP B 1 304 ? -7.312 -19.359 -5.449 1 89.56 304 ASP B CA 1
ATOM 5035 C C . ASP B 1 304 ? -6.551 -20.641 -5.805 1 89.56 304 ASP B C 1
ATOM 5037 O O . ASP B 1 304 ? -6.848 -21.281 -6.812 1 89.56 304 ASP B O 1
ATOM 5041 N N . LEU B 1 305 ? -5.574 -20.984 -5.008 1 94.12 305 LEU B N 1
ATOM 5042 C CA . LEU B 1 305 ? -4.855 -22.25 -5.203 1 94.12 305 LEU B CA 1
ATOM 5043 C C . LEU B 1 305 ? -5.547 -23.391 -4.469 1 94.12 305 LEU B C 1
ATOM 5045 O O . LEU B 1 305 ? -5.82 -23.281 -3.27 1 94.12 305 LEU B O 1
ATOM 5049 N N . TYR B 1 306 ? -5.824 -24.453 -5.195 1 94.69 306 TYR B N 1
ATOM 5050 C CA . TYR B 1 306 ? -6.562 -25.562 -4.609 1 94.69 306 TYR B CA 1
ATOM 5051 C C . TYR B 1 306 ? -5.773 -26.875 -4.727 1 94.69 306 TYR B C 1
ATOM 5053 O O . TYR B 1 306 ? -5.137 -27.125 -5.754 1 94.69 306 TYR B O 1
ATOM 5061 N N . LEU B 1 307 ? -5.785 -27.609 -3.688 1 97.31 307 LEU B N 1
ATOM 5062 C CA . LEU B 1 307 ? -5.312 -29 -3.68 1 97.31 307 LEU B CA 1
ATOM 5063 C C . LEU B 1 307 ? -6.48 -29.969 -3.555 1 97.31 307 LEU B C 1
ATOM 5065 O O . LEU B 1 307 ? -7.258 -29.891 -2.6 1 97.31 307 LEU B O 1
ATOM 5069 N N . TYR B 1 308 ? -6.617 -30.781 -4.574 1 97.19 308 TYR B N 1
ATOM 5070 C CA . TYR B 1 308 ? -7.68 -31.781 -4.566 1 97.19 308 TYR B CA 1
ATOM 5071 C C . TYR B 1 308 ? -7.098 -33.188 -4.461 1 97.19 308 TYR B C 1
ATOM 5073 O O . TYR B 1 308 ? -5.953 -33.438 -4.852 1 97.19 308 TYR B O 1
ATOM 5081 N N . THR B 1 309 ? -7.844 -34.094 -3.908 1 97.69 309 THR B N 1
ATOM 5082 C CA . THR B 1 309 ? -7.613 -35.531 -4.031 1 97.69 309 THR B CA 1
ATOM 5083 C C . THR B 1 309 ? -8.633 -36.156 -4.969 1 97.69 309 THR B C 1
ATOM 5085 O O . THR B 1 309 ? -9.82 -35.812 -4.934 1 97.69 309 THR B O 1
ATOM 5088 N N . VAL B 1 310 ? -8.156 -36.969 -5.801 1 97.38 310 VAL B N 1
ATOM 5089 C CA . VAL B 1 310 ? -9.031 -37.656 -6.75 1 97.38 310 VAL B CA 1
ATOM 5090 C C . VAL B 1 310 ? -9.672 -38.875 -6.09 1 97.38 310 VAL B C 1
ATOM 5092 O O . VAL B 1 310 ? -8.977 -39.688 -5.496 1 97.38 310 VAL B O 1
ATOM 5095 N N . ASN B 1 311 ? -11.023 -39 -6.195 1 95.44 311 ASN B N 1
ATOM 5096 C CA . ASN B 1 311 ? -11.781 -40.062 -5.566 1 95.44 311 ASN B CA 1
ATOM 5097 C C . ASN B 1 311 ? -11.906 -41.281 -6.484 1 95.44 311 ASN B C 1
ATOM 5099 O O . ASN B 1 311 ? -11.859 -41.156 -7.707 1 95.44 311 ASN B O 1
#

Organism: Spodoptera litura (NCBI:txid69820)

Foldseek 3Di:
DVVLVVLLVLQVVCVVCVPPDPVVVVVVVCCVVVPVVVVVVVVVVVVVVVLVVLQVVLVVVPVPADQLNDDPVDDDDFDCDDDGNPDDPLADGRGDCSNAPPVNVVVCCVVVNDADDADPVPSHRDDDDDDDDDQDDDLVLLLCCQQWADAQAQDQAEEEEEQCQQPSNLVSCQPRHNHQAYEYEHQDVVSQVNNVVVCVVVVPDCNRYYYHHDHVLVPLVSQQRGQEYEYEDDPVPDPLVVVVVVVVSNLVRHDAFGKYKYLADVCVVCVVSVNNVVCVQFKDWDGINNNVCSSNDNVVVRPSITIIGTD/DVVLVVLLVLQVVCVVCVPPDPVVVVVVVCCVVVPVVVVVVVVVVVVVVVLVVLQVVLVVVPVPADQLNDDPVDDDDFDCDDDGNPDDPLADGRGDCSNAPPVNVVVCCVVVNDADDADPVPSHRDDDDDDDDDQDDDLVLLLCCQQWADAQAQDQAEEEEEACQQPSNVVSCQPRHNHQAYEYEHQDPVSQVNNVVVCVVVVPDCNRYYYHHDHVLVPLVSQQRGQEYEYEDPPVPDPLVVVVVVVVSNLVRHDAFGKYKYLADVCVVCVVSVNNVVCVQFKDWDGINNNVCSSNDNVVVRPSITIIGTD

Nearest PDB structures (foldseek):
  3p9n-assembly1_A  TM=7.775E-01  e=9.949E-06  Mycobacterium tuberculosis H37Rv
  5m58-assembly1_B  TM=6.997E-01  e=2.346E-04  Streptomyces rishiriensis
  7d8d-assembly1_A  TM=5.961E-01  e=4.162E-05  Saccharomyces cerevisiae
  3dr5-assembly1_A-2  TM=5.569E-01  e=3.921E-05  Corynebacterium glutamicum
  5mgz-assembly1_B  TM=5.722E-01  e=6.091E-04  Streptomyces niveus

Secondary structure (DSSP, 8-state):
-HHHHHHHHHHHHHHHHTT--HHHHHHHHHHHHTTHHHHHHHHHHHHHHHHHHHHHHHHHHHTTS-TT---TT------SSSTTTT--TTTEEE--TTTS-HHHHHHHHHTTSS--EEETTT----EEE-EEE-SS--HHHHHHIIIIIS-S--TTPEEEEES-TTSHHHHHHHHH---SEEEEEES-HHHHHHHHHHHHHTT--TTTEEEEES-GGG-HHHHHT-SEEEE---TTTS-HHHHHHHHHHHHHHSPTT-EEEESS-HHHHHHHTT-HHHHTTTEEEPPPTTGGGGGGS-GGGGTT-EEEEE-/-HHHHHHHHHHHHHHHHTT--HHHHHHHHHHHHTTHHHHHHHHHHHHHHHHHHHHHHHHHHHTTS-TT---TT------SSSTTTT--TTTEEE--TTTS-HHHHHHHHHTTSS--EEETTT----EEE-EEE-SS--HHHHHHIIIIIS-S--TTPEEEEES-TT-HHHHHHHHH---SEEEEEES-HHHHHHHHHHHHHTT--TTTEEEEES-GGG-HHHHHT-SEEEE---TTTS-HHHHHHHHHHHHHHSPTT-EEEESS-HHHHHHHTT-HHHHTTTEEE---TTGGGGGGS-GGGGTT-EEEEE-

Solvent-accessible surface area (backbone atoms only — not comparable to full-atom values): 33566 Å² total; per-residue (Å²): 116,68,64,62,46,46,36,45,52,50,21,54,49,43,61,65,50,69,79,50,51,70,71,56,44,51,52,52,48,49,36,52,64,70,46,52,48,55,58,53,44,52,50,42,53,51,50,54,54,57,45,50,55,52,46,53,52,23,56,59,48,60,73,76,44,55,84,52,65,57,55,90,84,58,71,78,45,70,29,88,60,69,95,46,46,85,53,44,84,77,49,38,42,60,45,32,25,44,65,41,42,73,67,52,47,50,51,34,36,76,71,65,76,42,70,60,36,27,20,74,83,77,59,46,48,54,60,42,73,45,44,74,42,50,90,46,60,27,62,65,55,41,46,43,43,42,54,18,43,36,59,79,75,32,67,81,31,28,38,35,31,53,66,29,54,73,30,54,66,57,54,39,45,62,76,58,43,56,48,40,31,37,39,27,30,21,67,50,62,69,32,46,50,52,33,53,50,50,39,58,74,68,67,53,58,65,87,34,46,47,77,43,82,37,55,68,89,76,35,55,66,61,44,44,66,27,42,32,38,38,42,68,82,58,54,40,68,43,55,71,69,59,49,50,52,50,52,55,49,45,66,70,35,47,38,68,70,19,36,39,37,27,62,48,57,63,68,59,52,28,51,65,68,72,47,36,86,84,44,66,76,40,58,42,85,48,74,51,60,27,58,84,44,47,41,73,38,70,60,82,79,48,69,48,53,39,44,27,34,30,92,116,68,64,62,47,47,37,46,52,51,22,55,49,43,61,65,50,71,78,50,52,72,72,55,46,50,52,51,49,49,36,54,65,70,46,51,49,54,56,52,43,52,51,41,52,51,51,54,52,56,44,49,57,53,46,52,51,23,56,58,48,60,74,76,43,54,85,52,64,58,56,89,86,58,69,77,45,67,29,88,59,68,95,49,45,84,53,43,85,75,46,38,41,59,44,31,24,41,65,40,42,72,67,51,47,52,52,33,35,76,70,64,77,40,69,60,37,25,20,75,83,77,59,47,48,55,60,42,73,43,43,74,43,50,92,48,59,28,60,65,56,42,46,44,43,42,54,19,42,36,58,80,75,32,67,79,32,27,38,34,30,54,65,29,54,75,28,56,67,56,53,39,44,62,76,58,43,58,48,42,30,35,37,27,30,20,70,50,63,69,31,47,50,51,32,53,50,50,38,58,75,68,67,54,58,65,86,34,46,46,77,43,82,35,57,66,92,75,36,55,67,63,45,43,67,28,41,32,38,38,41,66,87,56,53,40,68,42,56,72,69,57,48,51,51,49,52,55,49,45,67,72,34,47,39,66,71,20,37,40,37,28,63,48,58,62,67,59,52,27,52,66,69,74,48,36,84,84,44,65,77,41,58,41,84,47,74,51,59,27,59,84,44,46,42,73,39,68,60,81,80,49,68,47,53,39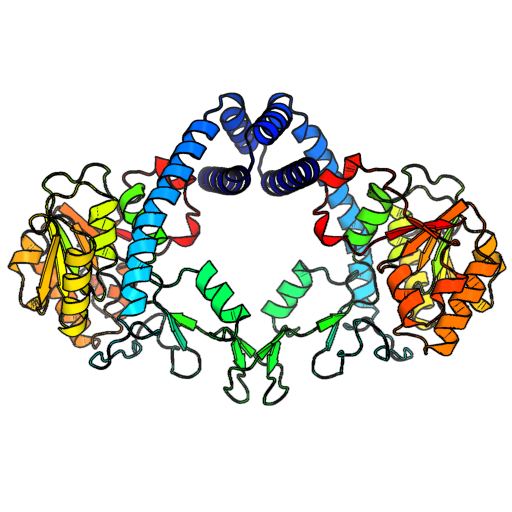,44,27,36,31,91

InterPro domains:
  IPR026669 Arsenite methyltransferase-like [PTHR43675] (16-275)
  IPR029063 S-adenosyl-L-methionine-dependent methyltransferase superfamily [G3DSA:3.40.50.150] (100-261)
  IPR029063 S-adenosyl-L-methionine-dependent methyltransferase superfamily [SSF53335] (155-270)

pLDDT: mean 92.55, std 6.54, range [43.56, 98.81]

Sequence (622 aa):
MSEENVVNVKHRMLQLLSDVDEADMETIEQWICNRSYRKDLERLKALKSSQKTLVKIGNSIKKIVPFEAEMPSEIIKPPTVGNQVDCNEINTCHVDEFLYDDNEVEKLIKKGKLKKYYCTNCNHRDVQELIYISHSMSCQALQYIFKVLLPSDLEEKQILDVGSRLGAVLYGAYYLSNAGTIIGVEMNQECCDVQSRIIEQHTMDTNRIKVVHSDIMERSDLVTNSNIIVINILEFFVDNEKHKEMWYFFKKYIKKGSYLVCNRSMTDTFVNLDIFEEFMNWLSVCKPHQIENEILFDIEDYEDLYLYTVNMSEENVVNVKHRMLQLLSDVDEADMETIEQWICNRSYRKDLERLKALKSSQKTLVKIGNSIKKIVPFEAEMPSEIIKPPTVGNQVDCNEINTCHVDEFLYDDNEVEKLIKKGKLKKYYCTNCNHRDVQELIYISHSMSCQALQYIFKVLLPSDLEEKQILDVGSRLGAVLYGAYYLSNAGTIIGVEMNQECCDVQSRIIEQHTMDTNRIKVVHSDIMERSDLVTNSNIIVINILEFFVDNEKHKEMWYFFKKYIKKGSYLVCNRSMTDTFVNLDIFEEFMNWLSVCKPHQIENEILFDIEDYEDLYLYTVN